Protein AF-A0AB35J487-F1 (afdb_monomer)

Sequence (502 aa):
MNILEANGESQGDGAKLVVKSGAKFGEPDALSEPAYKLVDYDLENYGEVILSGYRAKDHAVALINYGTIKATNINMTGKNGSAGGSIENHCKISVEAGLSLYNVSMYLAESTLLEARYMDAKEIECEMGNYSIFRITDLGDAAGNYLASFKSWNKIECKDSDYALLDFTQTKLLEGTLSLDGNLQLLGNLWKGNEFSKNLTLSGGSKQVDKNASIAIPAGDCTGNGNQGPTDPPSNPDYPIEVPNGSYYTFAMEDNWPAFGDYDMNDLVLGISSQLELGRSGNIDGMVLFVDLIAVGATKTLGAGIQFDKLSASKFSGVSVPASLFVNNNYFESAGNIEPNPSAAVLPLFDDAHWILSGSQERTMLNTSNTSKTFYPVRTIMYELTFAGGVSQDDLDMSALNFFIVNGGNTNNRSEVHLAGYRPTDRVKSETNGYIANDPNNSDKTMWGFIIPTEFKYAAENNSINDAYPEFSEWSISSGEQYKDWYEHPNMDHVFKPKETE

Foldseek 3Di:
DPDDDQQDEDEQLQAEDEADAPGEAFDRPDPDHFTYAYENYAYAYNYHYEGQEYFDEAHAYHAHDNYEYEYQEYYQQHHVRPASHEYEYNFEYEHEAEYEHGNYEYEAEAQAEDEHQAYEYENYEYEYEHLYEYAQHDPDDPPLDARYEYAAEYEYEYADPHEYEYHQARHDYDHYAYEYAARYEYEYDQPDPDPSVVRYHYYRNYDYDHHADQDFRPDDRRQHNRGHHDPDDPDDDDFQDKDPKDFKKKKFFAQDPPDDDLALSFQWIKIKIKIFGQGPVRATFKMKIKIWGAWHQFLFFKWKKWWLQLAFLLFFPWKDWDPPQEDPVFAAPDVRTWGGAPRTIMDTRHRGSCCQQPVDPGSHTAQQALPDPDHTDIHIIMMMIGTPDDHHVVSVPVVSTWMWMFRDDGHQDTCIFTFAPDADTNSHHPVCHPDGQLPPPDQVLHHRMDMDSHDAQGFHRSQHPCQQFVCVVVCSNVVNPPPVPSRVDTPPVGTRDDPDDD

Secondary structure (DSSP, 8-state):
--PPPTT-EEEEEEEEEEE-TT-EE---SSTTSPPPEEEEEEEEESSEEEESEEEESSS-EEEEESSEEEES-EEE--GGG---EEEEESSEEEEEEEEEEESEEEEE-TT-EEEEEEEEEES-EEEE-TT-EEEE--S--TT---SEEEEEEEEEEE-SSS-EEEE-TT----SEEEEEEESEEEES-TTSSSGGGGGEEE-TT-EEESSS-SS-B--BTTTBT-B---SSPPPPPPSSEEPPPPPPEEEEE-S-TTS-----S-SEEEEEEEEEEE-TTSSEEEEEEEEEEEEB--SS--EEEEEETT--GGGEEEEE--TTS-SS--S-SSTTSPEE-SSSEEEEEES-HHHHHHS------BS--TT-S--PPPEEEEEEEEESS---GGGSSGGGEEEEEEEEEETTEEEEEE-TTPPPPTTB-GGGTT--TT-TT-TT---SEEEESS---PBPTT--HHHH-TTHHHHHHTTTSS-TTGGG---TTTB--PPP--

Solvent-accessible surface area (backbone atoms only — not comparable to full-atom values): 25738 Å² total; per-residue (Å²): 135,86,80,84,56,90,85,45,77,43,81,36,86,67,38,77,48,75,43,50,68,88,40,76,43,40,78,59,96,57,100,86,60,71,28,48,29,43,30,15,39,25,36,41,33,41,18,41,37,34,27,46,23,42,32,14,47,86,36,54,22,45,40,38,30,60,22,41,37,40,26,38,27,40,38,23,30,17,50,96,66,35,53,9,30,35,40,38,34,55,13,28,40,42,27,72,37,43,37,34,36,21,40,26,46,35,38,36,34,58,46,7,23,42,36,26,27,24,31,46,36,26,45,32,40,34,44,38,26,39,46,14,35,46,35,31,58,65,99,73,70,88,78,75,82,56,24,37,30,32,26,51,54,31,40,38,35,16,86,46,95,50,48,24,40,38,40,36,60,65,53,41,82,49,80,39,31,41,36,35,31,16,28,31,40,36,26,20,68,68,75,81,86,53,86,60,52,83,32,53,44,70,36,70,72,28,46,76,33,60,87,61,50,80,58,68,29,72,59,40,93,24,29,48,81,42,36,79,29,66,87,64,73,86,71,80,78,72,72,57,39,76,44,77,69,49,74,46,31,24,38,32,20,45,73,47,78,94,50,84,74,61,58,19,41,29,30,37,25,34,35,40,32,38,34,43,24,36,29,93,85,78,25,37,38,33,39,40,38,42,36,30,43,54,31,33,42,36,61,63,61,34,19,36,34,34,31,31,68,72,37,48,41,80,42,49,69,48,52,48,56,73,88,82,41,53,84,79,63,48,64,52,89,33,77,67,33,72,27,77,38,96,82,23,17,28,41,57,65,35,49,36,51,48,37,69,50,70,73,36,86,65,61,58,62,36,67,21,53,71,81,56,89,70,79,61,68,69,38,74,43,61,39,42,37,33,38,65,54,89,36,52,70,79,52,66,34,70,94,29,47,48,48,34,38,31,59,47,72,31,49,76,36,24,43,66,42,43,29,50,69,37,73,63,61,89,34,37,26,78,93,59,58,84,51,44,34,43,32,94,88,48,89,80,35,52,63,46,20,51,78,38,88,37,93,71,80,47,19,12,67,80,26,29,37,52,67,15,18,71,49,47,59,59,13,42,70,50,74,58,76,38,62,84,60,34,87,79,53,63,38,76,88,29,32,45,59,83,76,80,83,129

InterPro domains:
  IPR031025 LruC domain [TIGR04456] (249-488)
  IPR032295 Domain of unknown function DUF4842 [PF16130] (284-487)

pLDDT: mean 87.11, std 13.63, range [31.47, 98.62]

Structure (mmCIF, N/CA/C/O backbone):
data_AF-A0AB35J487-F1
#
_entry.id   AF-A0AB35J487-F1
#
loop_
_atom_site.group_PDB
_atom_site.id
_atom_site.type_symbol
_atom_site.label_atom_id
_atom_site.label_alt_id
_atom_site.label_comp_id
_atom_site.label_asym_id
_atom_site.label_entity_id
_atom_site.label_seq_id
_atom_site.pdbx_PDB_ins_code
_atom_site.Cartn_x
_atom_site.Cartn_y
_atom_site.Cartn_z
_atom_site.occupancy
_atom_site.B_iso_or_equiv
_atom_site.auth_seq_id
_atom_site.auth_comp_id
_atom_site.auth_asym_id
_atom_site.auth_atom_id
_atom_site.pdbx_PDB_model_num
ATOM 1 N N . MET A 1 1 ? -32.508 0.301 65.753 1.00 31.66 1 MET A N 1
ATOM 2 C CA . MET A 1 1 ? -33.081 1.067 64.628 1.00 31.66 1 MET A CA 1
ATOM 3 C C . MET A 1 1 ? -32.465 2.447 64.693 1.00 31.66 1 MET A C 1
ATOM 5 O O . MET A 1 1 ? -32.899 3.238 65.517 1.00 31.66 1 MET A O 1
ATOM 9 N N . ASN A 1 2 ? -31.408 2.698 63.922 1.00 34.72 2 ASN A N 1
ATOM 10 C CA . ASN A 1 2 ? -30.909 4.061 63.753 1.00 34.72 2 ASN A CA 1
ATOM 11 C C . ASN A 1 2 ? -31.830 4.724 62.728 1.00 34.72 2 ASN A C 1
ATOM 13 O O . ASN A 1 2 ? -31.940 4.247 61.601 1.00 34.72 2 ASN A O 1
ATOM 17 N N . ILE A 1 3 ? -32.586 5.721 63.176 1.00 35.81 3 ILE A N 1
ATOM 18 C CA . ILE A 1 3 ? -33.511 6.485 62.340 1.00 35.81 3 ILE A CA 1
ATOM 19 C C . ILE A 1 3 ? -32.665 7.392 61.439 1.00 35.81 3 ILE A C 1
ATOM 21 O O . ILE A 1 3 ? -31.757 8.063 61.922 1.00 35.81 3 ILE A O 1
ATOM 25 N N . LEU A 1 4 ? -32.937 7.354 60.134 1.00 41.12 4 LEU A N 1
ATOM 26 C CA . LEU A 1 4 ? -32.316 8.201 59.118 1.00 41.12 4 LEU A CA 1
ATOM 27 C C . LEU A 1 4 ? -33.012 9.569 59.120 1.00 41.12 4 LEU A C 1
ATOM 29 O O . LEU A 1 4 ? -34.220 9.631 58.897 1.00 41.12 4 LEU A O 1
ATOM 33 N N . GLU A 1 5 ? -32.275 10.649 59.369 1.00 36.72 5 GLU A N 1
ATOM 34 C CA . GLU A 1 5 ? -32.791 12.015 59.208 1.00 36.72 5 GLU A CA 1
ATOM 35 C C . GLU A 1 5 ? -32.623 12.499 57.758 1.00 36.72 5 GLU A C 1
ATOM 37 O O . GLU A 1 5 ? -31.687 12.100 57.061 1.00 36.72 5 GLU A O 1
ATOM 42 N N . ALA A 1 6 ? -33.551 13.353 57.311 1.00 35.62 6 ALA A N 1
ATOM 43 C CA . ALA A 1 6 ? -33.813 13.754 55.919 1.00 35.62 6 ALA A CA 1
ATOM 44 C C . ALA A 1 6 ? -32.720 14.614 55.244 1.00 35.62 6 ALA A C 1
ATOM 46 O O . ALA A 1 6 ? -32.945 15.230 54.210 1.00 35.62 6 ALA A O 1
ATOM 47 N N . ASN A 1 7 ? -31.528 14.641 55.823 1.00 48.56 7 ASN A N 1
ATOM 48 C CA . ASN A 1 7 ? -30.371 15.415 55.392 1.00 48.56 7 ASN A CA 1
ATOM 49 C C . ASN A 1 7 ? -29.047 14.708 55.783 1.00 48.56 7 ASN A C 1
ATOM 51 O O . ASN A 1 7 ? -27.969 15.298 55.701 1.00 48.56 7 ASN A O 1
ATOM 55 N N . GLY A 1 8 ? -29.123 13.442 56.223 1.00 56.28 8 GLY A N 1
ATOM 56 C CA . GLY A 1 8 ? -28.085 12.747 56.983 1.00 56.28 8 GLY A CA 1
ATOM 57 C C . GLY A 1 8 ? -27.284 11.711 56.196 1.00 56.28 8 GLY A C 1
ATOM 58 O O . GLY A 1 8 ? -27.827 10.802 55.566 1.00 56.28 8 GLY A O 1
ATOM 59 N N . GLU A 1 9 ? -25.959 11.814 56.298 1.00 63.25 9 GLU A N 1
ATOM 60 C CA . GLU A 1 9 ? -25.060 10.689 56.044 1.00 63.25 9 GLU A CA 1
ATOM 61 C C . GLU A 1 9 ? -25.454 9.514 56.944 1.00 63.25 9 GLU A C 1
ATOM 63 O O . GLU A 1 9 ? -25.595 9.666 58.159 1.00 63.25 9 GLU A O 1
ATOM 68 N N . SER A 1 10 ? -25.613 8.333 56.354 1.00 74.81 10 SER A N 1
ATOM 69 C CA . SER A 1 10 ? -25.764 7.097 57.108 1.00 74.81 10 SER A CA 1
ATOM 70 C C . SER A 1 10 ? -24.418 6.392 57.163 1.00 74.81 10 SER A C 1
ATOM 72 O O . SER A 1 10 ? -23.859 6.066 56.116 1.00 74.81 10 SER A O 1
ATOM 74 N N . GLN A 1 11 ? -23.906 6.167 58.372 1.00 82.31 11 GLN A N 1
ATOM 75 C CA . GLN A 1 11 ? -22.680 5.412 58.610 1.00 82.31 11 GLN A CA 1
ATOM 76 C C . GLN A 1 11 ? -23.030 3.941 58.868 1.00 82.31 11 GLN A C 1
ATOM 78 O O . GLN A 1 11 ? -23.746 3.631 59.823 1.00 82.31 11 GLN A O 1
ATOM 83 N N . GLY A 1 12 ? -22.537 3.054 58.007 1.00 76.62 12 GLY A N 1
ATOM 84 C CA . GLY A 1 12 ? -22.806 1.620 58.065 1.00 76.62 12 GLY A CA 1
ATOM 85 C C . GLY A 1 12 ? -21.805 0.833 58.893 1.00 76.62 12 GLY A C 1
ATOM 86 O O . GLY A 1 12 ? -22.178 -0.204 59.433 1.00 76.62 12 GLY A O 1
ATOM 87 N N . ASP A 1 13 ? -20.562 1.310 59.009 1.00 81.81 13 ASP A N 1
ATOM 88 C CA . ASP A 1 13 ? -19.458 0.597 59.673 1.00 81.81 13 ASP A CA 1
ATOM 89 C C . ASP A 1 13 ? -19.333 -0.873 59.209 1.00 81.81 13 ASP A C 1
ATOM 91 O O . ASP A 1 13 ? -19.130 -1.784 60.012 1.00 81.81 13 ASP A O 1
ATOM 95 N N . GLY A 1 14 ? -19.500 -1.117 57.902 1.00 76.38 14 GLY A N 1
ATOM 96 C CA . GLY A 1 14 ? -19.491 -2.455 57.297 1.00 76.38 14 GLY A CA 1
ATOM 97 C C . GLY A 1 14 ? -20.837 -3.187 57.355 1.00 76.38 14 GLY A C 1
ATOM 98 O O . GLY A 1 14 ? -20.907 -4.387 57.094 1.00 76.38 14 GLY A O 1
ATOM 99 N N . ALA A 1 15 ? -21.925 -2.505 57.721 1.00 86.19 15 ALA A N 1
ATOM 100 C CA . ALA A 1 15 ? -23.263 -3.076 57.652 1.00 86.19 15 ALA A CA 1
ATOM 101 C C . ALA A 1 15 ? -23.711 -3.299 56.202 1.00 86.19 15 ALA A C 1
ATOM 103 O O . ALA A 1 15 ? -23.368 -2.545 55.294 1.00 86.19 15 ALA A O 1
ATOM 104 N N . LYS A 1 16 ? -24.565 -4.307 56.010 1.00 91.75 16 LYS A N 1
ATOM 105 C CA . LYS A 1 16 ? -25.128 -4.661 54.708 1.00 91.75 16 LYS A CA 1
ATOM 106 C C . LYS A 1 16 ? -26.560 -4.152 54.552 1.00 91.75 16 LYS A C 1
ATOM 108 O O . LYS A 1 16 ? -27.440 -4.517 55.334 1.00 91.75 16 LYS A O 1
ATOM 113 N N . LEU A 1 17 ? -26.803 -3.356 53.515 1.00 92.81 17 LEU A N 1
ATOM 114 C CA . LEU A 1 17 ? -28.125 -2.944 53.053 1.00 92.81 17 LEU A CA 1
ATOM 115 C C . LEU A 1 17 ? -28.550 -3.830 51.879 1.00 92.81 17 LEU A C 1
ATOM 117 O O . LEU A 1 17 ? -27.831 -3.950 50.891 1.00 92.81 17 LEU A O 1
ATOM 121 N N . VAL A 1 18 ? -29.735 -4.435 51.979 1.00 94.38 18 VAL A N 1
ATOM 122 C CA . VAL A 1 18 ? -30.300 -5.268 50.910 1.00 94.38 18 VAL A CA 1
ATOM 123 C C . VAL A 1 18 ? -31.619 -4.677 50.438 1.00 94.38 18 VAL A C 1
ATOM 125 O O . VAL A 1 18 ? -32.598 -4.672 51.187 1.00 94.38 18 VAL A O 1
ATOM 128 N N . VAL A 1 19 ? -31.667 -4.233 49.185 1.00 93.81 19 VAL A N 1
ATOM 129 C CA . VAL A 1 19 ? -32.893 -3.753 48.536 1.00 93.81 19 VAL A CA 1
ATOM 130 C C . VAL A 1 19 ? -33.498 -4.907 47.751 1.00 93.81 19 VAL A C 1
ATOM 132 O O . VAL A 1 19 ? -32.879 -5.456 46.845 1.00 93.81 19 VAL A O 1
ATOM 135 N N . LYS A 1 20 ? -34.693 -5.346 48.152 1.00 94.19 20 LYS A N 1
ATOM 136 C CA . LYS A 1 20 ? -35.360 -6.515 47.562 1.00 94.19 20 LYS A CA 1
ATOM 137 C C . LYS A 1 20 ? -35.996 -6.182 46.213 1.00 94.19 20 LYS A C 1
ATOM 139 O O . LYS A 1 20 ? -36.298 -5.030 45.923 1.00 94.19 20 LYS A O 1
ATOM 144 N N . SER A 1 21 ? -36.234 -7.215 45.407 1.00 92.62 21 SER A N 1
ATOM 145 C CA . SER A 1 21 ? -36.915 -7.070 44.119 1.00 92.62 21 SER A CA 1
ATOM 146 C C . SER A 1 21 ? -38.287 -6.410 44.281 1.00 92.62 21 SER A C 1
ATOM 148 O O . SER A 1 21 ? -39.020 -6.715 45.224 1.00 92.62 21 SER A O 1
ATOM 150 N N . GLY A 1 22 ? -38.602 -5.467 43.390 1.00 89.00 22 GLY A N 1
ATOM 151 C CA . GLY A 1 22 ? -39.818 -4.650 43.438 1.00 89.00 22 GLY A CA 1
ATOM 152 C C . GLY A 1 22 ? -39.816 -3.541 44.498 1.00 89.00 22 GLY A C 1
ATOM 153 O O . GLY A 1 22 ? -40.750 -2.743 44.525 1.00 89.00 22 GLY A O 1
ATOM 154 N N . ALA A 1 23 ? -38.795 -3.465 45.359 1.00 91.50 23 ALA A N 1
ATOM 155 C CA . ALA A 1 23 ? -38.640 -2.363 46.298 1.00 91.50 23 ALA A CA 1
ATOM 156 C C . ALA A 1 23 ? -37.941 -1.171 45.637 1.00 91.50 23 ALA A C 1
ATOM 158 O O . ALA A 1 23 ? -37.104 -1.328 44.744 1.00 91.50 23 ALA A O 1
ATOM 159 N N . LYS A 1 24 ? -38.262 0.018 46.144 1.00 89.44 24 LYS A N 1
ATOM 160 C CA . LYS A 1 24 ? -37.561 1.259 45.837 1.00 89.44 24 LYS A CA 1
ATOM 161 C C . LYS A 1 24 ? -36.917 1.810 47.099 1.00 89.44 24 LYS A C 1
ATOM 163 O O . LYS A 1 24 ? -37.544 1.803 48.158 1.00 89.44 24 LYS A O 1
ATOM 168 N N . PHE A 1 25 ? -35.682 2.281 46.996 1.00 88.56 25 PHE A N 1
ATOM 169 C CA . PHE A 1 25 ? -34.947 2.888 48.098 1.00 88.56 25 PHE A CA 1
ATOM 170 C C . PHE A 1 25 ? -34.392 4.250 47.682 1.00 88.56 25 PHE A C 1
ATOM 172 O O . PHE A 1 25 ? -33.701 4.361 46.674 1.00 88.56 25 PHE A O 1
ATOM 179 N N . GLY A 1 26 ? -34.670 5.275 48.488 1.00 80.06 26 GLY A N 1
ATOM 180 C CA . GLY A 1 26 ? -34.110 6.617 48.320 1.00 80.06 26 GLY A CA 1
ATOM 181 C C . GLY A 1 26 ? -34.836 7.556 47.362 1.00 80.06 26 GLY A C 1
ATOM 182 O O . GLY A 1 26 ? -34.265 8.575 46.977 1.00 80.06 26 GLY A O 1
ATOM 183 N N . GLU A 1 27 ? -36.101 7.278 47.035 1.00 70.56 27 GLU A N 1
ATOM 184 C CA . GLU A 1 27 ? -36.993 8.316 46.503 1.00 70.56 27 GLU A CA 1
ATOM 185 C C . GLU A 1 27 ? -37.151 9.451 47.544 1.00 70.56 27 GLU A C 1
ATOM 187 O O . GLU A 1 27 ? -37.404 9.161 48.716 1.00 70.56 27 GLU A O 1
ATOM 192 N N . PRO A 1 28 ? -36.975 10.732 47.16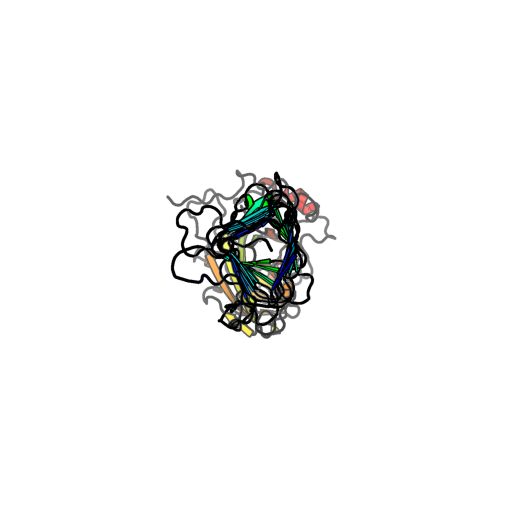7 1.00 61.34 28 PRO A N 1
ATOM 193 C CA . PRO A 1 28 ? -37.232 11.848 48.072 1.00 61.34 28 PRO A CA 1
ATOM 194 C C . PRO A 1 28 ? -38.743 12.055 48.263 1.00 61.34 28 PRO A C 1
ATOM 196 O O . PRO A 1 28 ? -39.491 12.118 47.289 1.00 61.34 28 PRO A O 1
ATOM 199 N N . ASP A 1 29 ? -39.183 12.234 49.512 1.00 54.75 29 ASP A N 1
ATOM 200 C CA . ASP A 1 29 ? -40.606 12.394 49.860 1.00 54.75 29 ASP A CA 1
ATOM 201 C C . ASP A 1 29 ? -41.237 13.711 49.348 1.00 54.75 29 ASP A C 1
ATOM 203 O O . ASP A 1 29 ? -42.461 13.815 49.247 1.00 54.75 29 ASP A O 1
ATOM 207 N N . ALA A 1 30 ? -40.444 14.732 49.000 1.00 48.75 30 ALA A N 1
ATOM 208 C CA . ALA A 1 30 ? -40.925 15.969 48.379 1.00 48.75 30 ALA A CA 1
ATOM 209 C C . ALA A 1 30 ? -39.785 16.764 47.717 1.00 48.75 30 ALA A C 1
ATOM 211 O O . ALA A 1 30 ? -38.626 16.692 48.122 1.00 48.75 30 ALA A O 1
ATOM 212 N N . LEU A 1 31 ? -40.142 17.550 46.698 1.00 52.28 31 LEU A N 1
ATOM 213 C CA . LEU A 1 31 ? -39.289 18.470 45.940 1.00 52.28 31 LEU A CA 1
ATOM 214 C C . LEU A 1 31 ? -38.438 19.389 46.848 1.00 52.28 31 LEU A C 1
ATOM 216 O O . LEU A 1 31 ? -38.937 20.438 47.242 1.00 52.28 31 LEU A O 1
ATOM 220 N N . SER A 1 32 ? -37.179 19.016 47.138 1.00 51.28 32 SER A N 1
ATOM 221 C CA . SER A 1 32 ? -35.966 19.872 47.039 1.00 51.28 32 SER A CA 1
ATOM 222 C C . SER A 1 32 ? -34.729 19.448 47.869 1.00 51.28 32 SER A C 1
ATOM 224 O O . SER A 1 32 ? -33.805 20.253 47.949 1.00 51.28 32 SER A O 1
ATOM 226 N N . GLU A 1 33 ? -34.622 18.243 48.449 1.00 53.28 33 GLU A N 1
ATOM 227 C CA . GLU A 1 33 ? -33.388 17.814 49.158 1.00 53.28 33 GLU A CA 1
ATOM 228 C C . GLU A 1 33 ? -32.901 16.391 48.785 1.00 53.28 33 GLU A C 1
ATOM 230 O O . GLU A 1 33 ? -33.707 15.560 48.360 1.00 53.28 33 GLU A O 1
ATOM 235 N N . PRO A 1 34 ? -31.574 16.131 48.839 1.00 51.50 34 PRO A N 1
ATOM 236 C CA . PRO A 1 34 ? -30.935 14.960 48.233 1.00 51.50 34 PRO A CA 1
ATOM 237 C C . PRO A 1 34 ? -31.370 13.606 48.817 1.00 51.50 34 PRO A C 1
ATOM 239 O O . PRO A 1 34 ? -31.480 13.436 50.027 1.00 51.50 34 PRO A O 1
ATOM 242 N N . ALA A 1 35 ? -31.501 12.616 47.926 1.00 66.88 35 ALA A N 1
ATOM 243 C CA . ALA A 1 35 ? -31.630 11.190 48.236 1.00 66.88 35 ALA A CA 1
ATOM 244 C C . ALA A 1 35 ? -30.523 10.703 49.197 1.00 66.88 35 ALA A C 1
ATOM 246 O O . ALA A 1 35 ? -29.471 11.324 49.291 1.00 66.88 35 ALA A O 1
ATOM 247 N N . TYR A 1 36 ? -30.705 9.600 49.921 1.00 79.69 36 TYR A N 1
ATOM 248 C CA . TYR A 1 36 ? -29.767 9.169 50.973 1.00 79.69 36 TYR A CA 1
ATOM 249 C C . TYR A 1 36 ? -28.293 9.110 50.532 1.00 79.69 36 TYR A C 1
ATOM 251 O O . TYR A 1 36 ? -27.975 8.727 49.401 1.00 79.69 36 TYR A O 1
ATOM 259 N N . LYS A 1 37 ? -27.386 9.457 51.454 1.00 86.88 37 LYS A N 1
ATOM 260 C CA . LYS A 1 37 ? -25.943 9.242 51.304 1.00 86.88 37 LYS A CA 1
ATOM 261 C C . LYS A 1 37 ? -25.497 8.083 52.189 1.00 86.88 37 LYS A C 1
ATOM 263 O O . LYS A 1 37 ? -25.558 8.179 53.414 1.00 86.88 37 LYS A O 1
ATOM 268 N N . LEU A 1 38 ? -25.035 7.005 51.566 1.00 90.81 38 LEU A N 1
ATOM 269 C CA . LEU A 1 38 ? -24.546 5.813 52.256 1.00 90.81 38 LEU A CA 1
ATOM 270 C C . LEU A 1 38 ? -23.023 5.870 52.383 1.00 90.81 38 LEU A C 1
ATOM 272 O O . LEU A 1 38 ? -22.320 6.065 51.388 1.00 90.81 38 LEU A O 1
ATOM 276 N N . VAL A 1 39 ? -22.518 5.698 53.602 1.00 91.69 39 VAL A N 1
ATOM 277 C CA . VAL A 1 39 ? -21.087 5.669 53.920 1.00 91.69 39 VAL A CA 1
ATOM 278 C C . VAL A 1 39 ? -20.761 4.350 54.614 1.00 91.69 39 VAL A C 1
ATOM 280 O O . VAL A 1 39 ? -21.392 4.009 55.608 1.00 91.69 39 VAL A O 1
ATOM 283 N N . ASP A 1 40 ? -19.779 3.615 54.093 1.00 91.50 40 ASP A N 1
ATOM 284 C CA . ASP A 1 40 ? -19.304 2.335 54.640 1.00 91.50 40 ASP A CA 1
ATOM 285 C C . ASP A 1 40 ? -20.406 1.263 54.773 1.00 91.50 40 ASP A C 1
ATOM 287 O O . ASP A 1 40 ? -20.450 0.519 55.753 1.00 91.50 40 ASP A O 1
ATOM 291 N N . TYR A 1 41 ? -21.312 1.198 53.790 1.00 93.50 41 TYR A N 1
ATOM 292 C CA . TYR A 1 41 ? -22.312 0.135 53.658 1.00 93.50 41 TYR A CA 1
ATOM 293 C C . TYR A 1 41 ? -21.957 -0.811 52.518 1.00 93.50 41 TYR A C 1
ATOM 295 O O . TYR A 1 41 ? -21.771 -0.347 51.395 1.00 93.50 41 TYR A O 1
ATOM 303 N N . ASP A 1 42 ? -22.020 -2.117 52.756 1.00 95.00 42 ASP A N 1
ATOM 304 C CA . ASP A 1 42 ? -22.202 -3.074 51.665 1.00 95.00 42 ASP A CA 1
ATOM 305 C C . ASP A 1 42 ? -23.626 -2.918 51.123 1.00 95.00 42 ASP A C 1
ATOM 307 O O . ASP A 1 42 ? -24.592 -2.918 51.891 1.00 95.00 42 ASP A O 1
ATOM 311 N N . LEU A 1 43 ? -23.781 -2.777 49.811 1.00 96.25 43 LEU A N 1
ATOM 312 C CA . LEU A 1 43 ? -25.078 -2.612 49.163 1.00 96.25 43 LEU A CA 1
ATOM 313 C C . LEU A 1 43 ? -25.327 -3.767 48.199 1.00 96.25 43 LEU A C 1
ATOM 315 O O . LEU A 1 43 ? -24.590 -3.954 47.239 1.00 96.25 43 LEU A O 1
ATOM 319 N N . GLU A 1 44 ? -26.408 -4.507 48.431 1.00 97.81 44 GLU A N 1
ATOM 320 C CA . GLU A 1 44 ? -26.915 -5.525 47.513 1.00 97.81 44 GLU A CA 1
ATOM 321 C C . GLU A 1 44 ? -28.305 -5.115 47.012 1.00 97.81 44 GLU A C 1
ATOM 323 O O . GLU A 1 44 ? -29.272 -5.062 47.779 1.00 97.81 44 GLU A O 1
ATOM 328 N N . A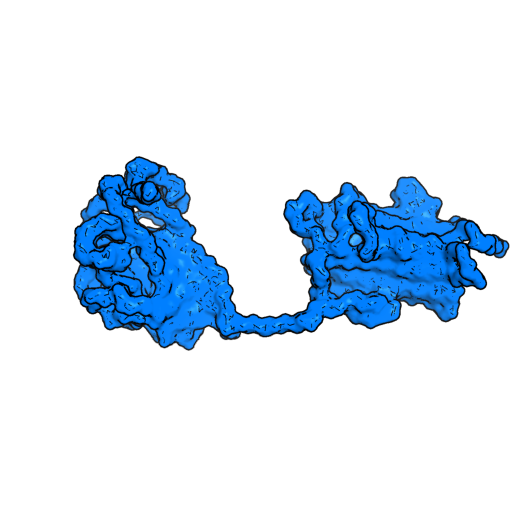SN A 1 45 ? -28.415 -4.796 45.726 1.00 97.75 45 ASN A N 1
ATOM 329 C CA . ASN A 1 45 ? -29.627 -4.256 45.125 1.00 97.75 45 ASN A CA 1
ATOM 330 C C . ASN A 1 45 ? -30.280 -5.242 44.150 1.00 97.75 45 ASN A C 1
ATOM 332 O O . ASN A 1 45 ? -29.647 -5.666 43.196 1.00 97.75 45 ASN A O 1
ATOM 336 N N . TYR A 1 46 ? -31.569 -5.525 44.335 1.00 97.06 46 TYR A N 1
ATOM 337 C CA . TYR A 1 46 ? -32.429 -6.248 43.386 1.00 97.06 46 TYR A CA 1
ATOM 338 C C . TYR A 1 46 ? -33.603 -5.392 42.872 1.00 97.06 46 TYR A C 1
ATOM 340 O O . TYR A 1 46 ? -34.452 -5.898 42.138 1.00 97.06 46 TYR A O 1
ATOM 348 N N . GLY A 1 47 ? -33.709 -4.137 43.317 1.00 94.75 47 GLY A N 1
ATOM 349 C CA . GLY A 1 47 ? -34.798 -3.207 43.014 1.00 94.75 47 GLY A CA 1
ATOM 350 C C . GLY A 1 47 ? -34.283 -1.900 42.407 1.00 94.75 47 GLY A C 1
ATOM 351 O O . GLY A 1 47 ? -33.335 -1.900 41.624 1.00 94.75 47 GLY A O 1
ATOM 352 N N . GLU A 1 48 ? -34.911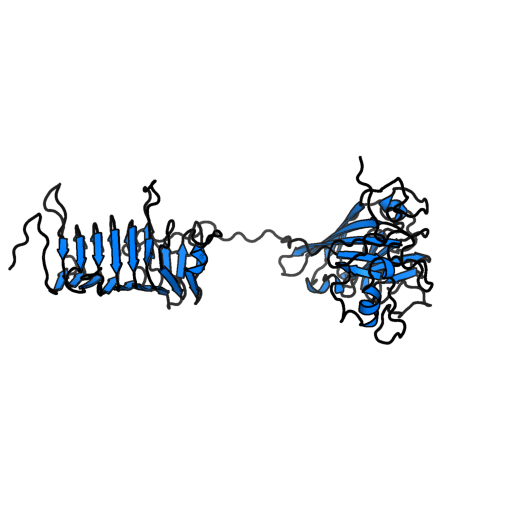 -0.783 42.766 1.00 94.44 48 GLU A N 1
ATOM 353 C CA . GLU A 1 48 ? -34.504 0.559 42.331 1.00 94.44 48 GLU A CA 1
ATOM 354 C C . GLU A 1 48 ? -33.889 1.329 43.504 1.00 94.44 48 GLU A C 1
ATOM 356 O O . GLU A 1 48 ? -34.494 1.448 44.572 1.00 94.44 48 GLU A O 1
ATOM 361 N N . VAL A 1 49 ? -32.685 1.859 43.313 1.00 94.00 49 VAL A N 1
ATOM 362 C CA . VAL A 1 49 ? -31.947 2.631 44.316 1.00 94.00 49 VAL A CA 1
ATOM 363 C C . VAL A 1 49 ? -31.629 4.012 43.766 1.00 94.00 49 VAL A C 1
ATOM 365 O O . VAL A 1 49 ? -31.022 4.139 42.706 1.00 94.00 49 VAL A O 1
ATOM 368 N N . ILE A 1 50 ? -31.983 5.047 44.520 1.00 91.56 50 ILE A N 1
ATOM 369 C CA . ILE A 1 50 ? -31.650 6.440 44.229 1.00 91.56 50 ILE A CA 1
ATOM 370 C C . ILE A 1 50 ? -30.842 6.992 45.407 1.00 91.56 50 ILE A C 1
ATOM 372 O O . ILE A 1 50 ? -31.285 6.927 46.550 1.00 91.56 50 ILE A O 1
ATOM 376 N N . LEU A 1 51 ? -29.643 7.517 45.151 1.00 90.44 51 LEU A N 1
ATOM 377 C CA . LEU A 1 51 ? -28.717 8.008 46.179 1.00 90.44 51 LEU A CA 1
ATOM 378 C C . LEU A 1 51 ? -28.161 9.382 45.809 1.00 90.44 51 LEU A C 1
ATOM 380 O O . LEU A 1 51 ? -27.834 9.642 44.653 1.00 90.44 51 LEU A O 1
ATOM 384 N N . SER A 1 52 ? -27.935 10.246 46.796 1.00 87.25 52 SER A N 1
ATOM 385 C CA . SER A 1 52 ? -27.085 11.429 46.578 1.00 87.25 52 SER A CA 1
ATOM 386 C C . SER A 1 52 ? -25.598 11.112 46.700 1.00 87.25 52 SER A C 1
ATOM 388 O O . SER A 1 52 ? -24.746 11.885 46.260 1.00 87.25 52 SER A O 1
ATOM 390 N N . GLY A 1 53 ? -25.257 9.959 47.273 1.00 89.81 53 GLY A N 1
ATOM 391 C CA . GLY A 1 53 ? -23.885 9.488 47.314 1.00 89.81 53 GLY A CA 1
ATOM 392 C C . GLY A 1 53 ? -23.747 8.080 47.870 1.00 89.81 53 GLY A C 1
ATOM 393 O O . GLY A 1 53 ? -24.452 7.693 48.799 1.00 89.81 53 GLY A O 1
ATOM 394 N N . TYR A 1 54 ? -22.782 7.343 47.337 1.00 94.00 54 TYR A N 1
ATOM 395 C CA . TYR A 1 54 ? -22.309 6.081 47.898 1.00 94.00 54 TYR A CA 1
ATOM 396 C C . TYR A 1 54 ? -20.804 6.186 48.135 1.00 94.00 54 TYR A C 1
ATOM 398 O O . TYR A 1 54 ? -20.073 6.629 47.245 1.00 94.00 54 TYR A O 1
ATOM 406 N N . ARG A 1 55 ? -20.330 5.869 49.343 1.00 92.44 55 ARG A N 1
ATOM 407 C CA . ARG A 1 55 ? -18.939 6.121 49.731 1.00 92.44 55 ARG A CA 1
ATOM 408 C C . ARG A 1 55 ? -18.325 4.988 50.547 1.00 92.44 55 ARG A C 1
ATOM 410 O O . ARG A 1 55 ? -18.884 4.601 51.566 1.00 92.44 55 ARG A O 1
ATOM 417 N N . ALA A 1 56 ? -17.110 4.595 50.172 1.00 92.50 56 ALA A N 1
ATOM 418 C CA . ALA A 1 56 ? -16.179 3.846 51.017 1.00 92.50 56 ALA A CA 1
ATOM 419 C C . ALA A 1 56 ? -15.196 4.845 51.656 1.00 92.50 56 ALA A C 1
ATOM 421 O O . ALA A 1 56 ? -14.387 5.462 50.953 1.00 92.50 56 ALA A O 1
ATOM 422 N N . LYS A 1 57 ? -15.317 5.089 52.963 1.00 87.62 57 LYS A N 1
ATOM 423 C CA . LYS A 1 57 ? -14.543 6.090 53.714 1.00 87.62 57 LYS A CA 1
ATOM 424 C C . LYS A 1 57 ? -13.556 5.436 54.671 1.00 87.62 57 LYS A C 1
ATOM 426 O O . LYS A 1 57 ? -12.363 5.698 54.550 1.00 87.62 57 LYS A O 1
ATOM 431 N N . ASP A 1 58 ? -14.042 4.657 55.631 1.00 86.56 58 ASP A N 1
ATOM 432 C CA . ASP A 1 58 ? -13.207 3.988 56.631 1.00 86.56 58 ASP A CA 1
ATOM 433 C C . ASP A 1 58 ? -13.094 2.479 56.364 1.00 86.56 58 ASP A C 1
ATOM 435 O O . ASP A 1 58 ? -12.111 1.866 56.784 1.00 86.56 58 ASP A O 1
ATOM 439 N N . HIS A 1 59 ? -14.033 1.905 55.603 1.00 84.94 59 HIS A N 1
ATOM 440 C CA . HIS A 1 59 ? -14.056 0.493 55.230 1.00 84.94 59 HIS A CA 1
ATOM 441 C C . HIS A 1 59 ? -14.182 0.335 53.712 1.00 84.94 59 HIS A C 1
ATOM 443 O O . HIS A 1 59 ? -14.820 1.147 53.044 1.00 84.94 59 HIS A O 1
ATOM 449 N N . ALA A 1 60 ? -13.568 -0.716 53.166 1.00 91.25 60 ALA A N 1
ATOM 450 C CA . ALA A 1 60 ? -13.874 -1.169 51.814 1.00 91.25 60 ALA A CA 1
ATOM 451 C C . ALA A 1 60 ? -15.320 -1.688 51.781 1.00 91.25 60 ALA A C 1
ATOM 453 O O . ALA A 1 60 ? -15.750 -2.322 52.745 1.00 91.25 60 ALA A O 1
ATOM 454 N N . VAL A 1 61 ? -16.048 -1.425 50.696 1.00 94.06 61 VAL A N 1
ATOM 455 C CA . VAL A 1 61 ? -17.465 -1.805 50.563 1.00 94.06 61 VAL A CA 1
ATOM 456 C C . VAL A 1 61 ? -17.714 -2.622 49.300 1.00 94.06 61 VAL A C 1
ATOM 458 O O . VAL A 1 61 ? -17.044 -2.423 48.287 1.00 94.06 61 VAL A O 1
ATOM 461 N N . ALA A 1 62 ? -18.694 -3.517 49.349 1.00 96.50 62 ALA A N 1
ATOM 462 C CA . ALA A 1 62 ? -19.180 -4.260 48.193 1.00 96.50 62 ALA A CA 1
ATOM 463 C C . ALA A 1 62 ? -20.484 -3.648 47.656 1.00 96.50 62 ALA A C 1
ATOM 465 O O . ALA A 1 62 ? -21.486 -3.578 48.371 1.00 96.50 62 ALA A O 1
ATOM 466 N N . LEU A 1 63 ? -20.482 -3.246 46.383 1.00 98.00 63 LEU A N 1
ATOM 467 C CA . LEU A 1 63 ? -21.653 -2.781 45.639 1.00 98.00 63 LEU A CA 1
ATOM 468 C C . LEU A 1 63 ? -22.078 -3.861 44.638 1.00 98.00 63 LEU A C 1
ATOM 470 O O . LEU A 1 63 ? -21.504 -3.959 43.558 1.00 98.00 63 LEU A O 1
ATOM 474 N N . ILE A 1 64 ? -23.097 -4.645 44.976 1.00 98.50 64 ILE A N 1
ATOM 475 C CA . ILE A 1 64 ? -23.648 -5.698 44.117 1.00 98.50 64 ILE A CA 1
ATOM 476 C C . ILE A 1 64 ? -25.013 -5.244 43.600 1.00 98.50 64 ILE A C 1
ATOM 478 O O . ILE A 1 64 ? -25.946 -5.031 44.377 1.00 98.50 64 ILE A O 1
ATOM 482 N N . ASN A 1 65 ? -25.156 -5.097 42.288 1.00 98.50 65 ASN A N 1
ATOM 483 C CA . ASN A 1 65 ? -26.355 -4.557 41.660 1.00 98.50 65 ASN A CA 1
ATOM 484 C C . ASN A 1 65 ? -26.977 -5.521 40.645 1.00 98.50 65 ASN A C 1
ATOM 486 O O . ASN A 1 65 ? -26.463 -5.672 39.549 1.00 98.50 65 ASN A O 1
ATOM 490 N N . TYR A 1 66 ? -28.143 -6.076 40.959 1.00 98.00 66 TYR A N 1
ATOM 491 C CA . TYR A 1 66 ? -29.028 -6.799 40.037 1.00 98.00 66 TYR A CA 1
ATOM 492 C C . TYR A 1 66 ? -30.188 -5.943 39.505 1.00 98.00 66 TYR A C 1
ATOM 494 O O . TYR A 1 66 ? -30.941 -6.402 38.651 1.00 98.00 66 TYR A O 1
ATOM 502 N N . GLY A 1 67 ? -30.361 -4.721 40.018 1.00 97.19 67 GLY A N 1
ATOM 503 C CA . GLY A 1 67 ? -31.436 -3.803 39.642 1.00 97.19 67 GLY A CA 1
ATOM 504 C C . GLY A 1 67 ? -30.917 -2.502 39.027 1.00 97.19 67 GLY A C 1
ATOM 505 O O . GLY A 1 67 ? -29.933 -2.483 38.287 1.00 97.19 67 GLY A O 1
ATOM 506 N N . THR A 1 68 ? -31.573 -1.386 39.334 1.00 96.88 68 THR A N 1
ATOM 507 C CA . THR A 1 68 ? -31.143 -0.062 38.873 1.00 96.88 68 THR A CA 1
ATOM 508 C C . THR A 1 68 ? -30.607 0.769 40.030 1.00 96.88 68 THR A C 1
ATOM 510 O O . THR A 1 68 ? -31.220 0.847 41.095 1.00 96.88 68 THR A O 1
ATOM 513 N N . ILE A 1 69 ? -29.458 1.408 39.821 1.00 96.38 69 ILE A N 1
ATOM 514 C CA . ILE A 1 69 ? -28.899 2.400 40.740 1.00 96.38 69 ILE A CA 1
ATOM 515 C C . ILE A 1 69 ? -28.769 3.721 40.000 1.00 96.38 69 ILE A C 1
ATOM 517 O O . ILE A 1 69 ? -28.140 3.797 38.947 1.00 96.38 69 ILE A O 1
ATOM 521 N N . LYS A 1 70 ? -29.315 4.777 40.590 1.00 93.94 70 LYS A N 1
ATOM 522 C CA . LYS A 1 70 ? -29.062 6.157 40.207 1.00 93.94 70 LYS A CA 1
ATOM 523 C C . LYS A 1 70 ? -28.383 6.867 41.371 1.00 93.94 70 LYS A C 1
ATOM 525 O O . LYS A 1 70 ? -28.960 6.970 42.447 1.00 93.94 70 LYS A O 1
ATOM 530 N N . ALA A 1 71 ? -27.166 7.356 41.177 1.00 92.12 71 ALA A N 1
ATOM 531 C CA . ALA A 1 71 ? -26.417 8.047 42.222 1.00 92.12 71 ALA A CA 1
ATOM 532 C C . ALA A 1 71 ? -25.925 9.408 41.733 1.00 92.12 71 ALA A C 1
ATOM 534 O O . ALA A 1 71 ? -25.559 9.542 40.572 1.00 92.12 71 ALA A O 1
ATOM 535 N N . THR A 1 72 ? -25.838 10.420 42.597 1.00 89.19 72 THR A N 1
ATOM 536 C CA . THR A 1 72 ? -25.130 11.650 42.203 1.00 89.19 72 THR A CA 1
ATOM 537 C C . THR A 1 72 ? -23.622 11.401 42.122 1.00 89.19 72 THR A C 1
ATOM 539 O O . THR A 1 72 ? -22.999 11.780 41.138 1.00 89.19 72 THR A O 1
ATOM 542 N N . ASN A 1 73 ? -23.029 10.726 43.116 1.00 90.12 73 ASN A N 1
ATOM 543 C CA . ASN A 1 73 ? -21.612 10.345 43.111 1.00 90.12 73 ASN A CA 1
ATOM 544 C C . ASN A 1 73 ? -21.401 8.949 43.705 1.00 90.12 73 ASN A C 1
ATOM 546 O O . ASN A 1 73 ? -22.087 8.563 44.656 1.00 90.12 73 ASN A O 1
ATOM 550 N N . ILE A 1 74 ? -20.382 8.245 43.218 1.00 95.56 74 ILE A N 1
ATOM 551 C CA . ILE A 1 74 ? -19.866 7.014 43.827 1.00 95.56 74 ILE A CA 1
ATOM 552 C C . ILE A 1 74 ? -18.380 7.223 44.115 1.00 95.56 74 ILE A C 1
ATOM 554 O O . ILE A 1 74 ? -17.594 7.448 43.202 1.00 95.56 74 ILE A O 1
ATOM 558 N N . ASN A 1 75 ? -17.999 7.170 45.391 1.00 94.81 75 ASN A N 1
ATOM 559 C CA . ASN A 1 75 ? -16.644 7.460 45.860 1.00 94.81 75 ASN A CA 1
ATOM 560 C C . ASN A 1 75 ? -16.098 6.294 46.693 1.00 94.81 75 ASN A C 1
ATOM 562 O O . ASN A 1 75 ? -16.249 6.260 47.914 1.00 94.81 75 ASN A O 1
ATOM 566 N N . MET A 1 76 ? -15.442 5.346 46.035 1.00 95.38 76 MET A N 1
ATOM 567 C CA . MET A 1 76 ? -14.826 4.168 46.642 1.00 95.38 76 MET A CA 1
ATOM 568 C C . MET A 1 76 ? -13.306 4.336 46.646 1.00 95.38 76 MET A C 1
ATOM 570 O O . MET A 1 76 ? -12.598 3.761 45.826 1.00 95.38 76 MET A O 1
ATOM 574 N N . THR A 1 77 ? -12.807 5.188 47.545 1.00 90.12 77 THR A N 1
ATOM 575 C CA . THR A 1 77 ? -11.375 5.537 47.618 1.00 90.12 77 THR A CA 1
ATOM 576 C C . THR A 1 77 ? -10.673 5.026 48.875 1.00 90.12 77 THR A C 1
ATOM 578 O O . THR A 1 77 ? -9.466 5.224 49.013 1.00 90.12 77 THR A O 1
ATOM 581 N N . GLY A 1 78 ? -11.432 4.469 49.826 1.00 81.06 78 GLY A N 1
ATOM 582 C CA . GLY A 1 78 ? -10.931 4.016 51.120 1.00 81.06 78 GLY A CA 1
ATOM 583 C C . GLY A 1 78 ? -10.281 5.121 51.965 1.00 81.06 78 GLY A C 1
ATOM 584 O O . GLY A 1 78 ? -10.198 6.300 51.590 1.00 81.06 78 GLY A O 1
ATOM 585 N N . LYS A 1 79 ? -9.783 4.735 53.139 1.00 81.00 79 LYS A N 1
ATOM 586 C CA . LYS A 1 79 ? -9.091 5.635 54.061 1.00 81.00 79 LYS A CA 1
ATOM 587 C C . LYS A 1 79 ? -7.675 5.890 53.559 1.00 81.00 79 LYS A C 1
ATOM 589 O O . LYS A 1 79 ? -6.903 4.956 53.381 1.00 81.00 79 LYS A O 1
ATOM 594 N N . ASN A 1 80 ? -7.307 7.157 53.365 1.00 77.06 80 ASN A N 1
ATOM 595 C CA . ASN A 1 80 ? -5.982 7.552 52.863 1.00 77.06 80 ASN A CA 1
ATOM 596 C C . ASN A 1 80 ? -5.585 6.879 51.527 1.00 77.06 80 ASN A C 1
ATOM 598 O O . ASN A 1 80 ? -4.398 6.696 51.270 1.00 77.06 80 ASN A O 1
ATOM 602 N N . GLY A 1 81 ? -6.554 6.504 50.681 1.00 68.69 81 GLY A N 1
ATOM 603 C CA . GLY A 1 81 ? -6.285 5.805 49.419 1.00 68.69 81 GLY A CA 1
ATOM 604 C C . GLY A 1 81 ? -6.096 4.287 49.545 1.00 68.69 81 GLY A C 1
ATOM 605 O O . GLY A 1 81 ? -5.454 3.702 48.675 1.00 68.69 81 GLY A O 1
ATOM 606 N N . SER A 1 82 ? -6.583 3.663 50.627 1.00 75.38 82 SER A N 1
ATOM 607 C CA . SER A 1 82 ? -6.676 2.200 50.769 1.00 75.38 82 SER A CA 1
ATOM 608 C C . SER A 1 82 ? -7.751 1.595 49.849 1.00 75.38 82 SER A C 1
ATOM 610 O O . SER A 1 82 ? -8.497 2.330 49.213 1.00 75.38 82 SER A O 1
ATOM 612 N N . ALA A 1 83 ? -7.873 0.260 49.823 1.00 84.31 83 ALA A N 1
ATOM 613 C CA . ALA A 1 83 ? -8.868 -0.462 49.019 1.00 84.31 83 ALA A CA 1
ATOM 614 C C . ALA A 1 83 ? -10.284 0.132 49.133 1.00 84.31 83 ALA A C 1
ATOM 616 O O . ALA A 1 83 ? -10.822 0.257 50.238 1.00 84.31 83 ALA A O 1
ATOM 617 N N . GLY A 1 84 ? -10.867 0.493 47.988 1.00 87.56 84 GLY A N 1
ATOM 618 C CA . GLY A 1 84 ? -12.232 1.002 47.878 1.00 87.56 84 GLY A CA 1
ATOM 619 C C . GLY A 1 84 ? -13.293 -0.099 47.951 1.00 87.56 84 GLY A C 1
ATOM 620 O O . GLY A 1 84 ? -14.420 0.183 48.353 1.00 87.56 84 GLY A O 1
ATOM 621 N N . GLY A 1 85 ? -12.920 -1.344 47.634 1.00 95.25 85 GLY A N 1
ATOM 622 C CA . GLY A 1 85 ? -13.786 -2.524 47.703 1.00 95.25 85 GLY A CA 1
ATOM 623 C C . GLY A 1 85 ? -14.092 -3.113 46.330 1.00 95.25 85 GLY A C 1
ATOM 624 O O . GLY A 1 85 ? -13.177 -3.262 45.520 1.00 95.25 85 GLY A O 1
ATOM 625 N N . SER A 1 86 ? -15.351 -3.469 46.068 1.00 97.62 86 SER A N 1
ATOM 626 C CA . SER A 1 86 ? -15.750 -4.102 44.806 1.00 97.62 86 SER A CA 1
ATOM 627 C C . SER A 1 86 ? -17.077 -3.594 44.248 1.00 97.62 86 SER A C 1
ATOM 629 O O . SER A 1 86 ? -17.973 -3.189 44.990 1.00 97.62 86 SER A O 1
ATOM 631 N N . ILE A 1 87 ? -17.201 -3.636 42.920 1.00 98.56 87 ILE A N 1
ATOM 632 C CA . ILE A 1 87 ? -18.442 -3.367 42.190 1.00 98.56 87 ILE A CA 1
ATOM 633 C C . ILE A 1 87 ? -18.777 -4.585 41.331 1.00 98.56 87 ILE A C 1
ATOM 635 O O . ILE A 1 87 ? -18.012 -4.943 40.443 1.00 98.56 87 ILE A O 1
ATOM 639 N N . GLU A 1 88 ? -19.946 -5.174 41.541 1.00 98.56 88 GLU A N 1
ATOM 640 C CA . GLU A 1 88 ? -20.521 -6.203 40.676 1.00 98.56 88 GLU A CA 1
ATOM 641 C C . GLU A 1 88 ? -21.832 -5.668 40.103 1.00 98.56 88 GLU A C 1
ATOM 643 O O . GLU A 1 88 ? -22.810 -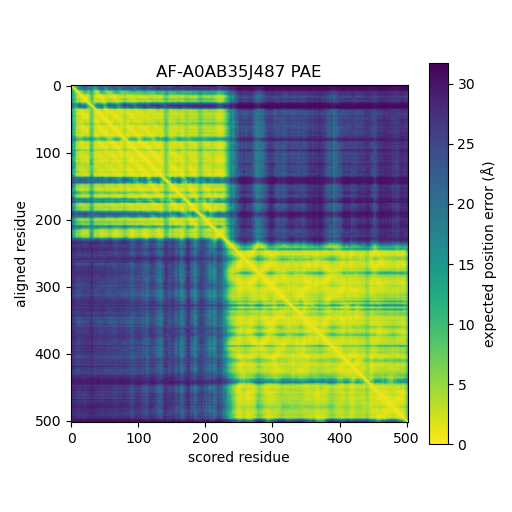5.468 40.826 1.00 98.56 88 GLU A O 1
ATOM 648 N N . ASN A 1 89 ? -21.862 -5.391 38.803 1.00 98.62 89 ASN A N 1
ATOM 649 C CA . ASN A 1 89 ? -23.046 -4.883 38.129 1.00 98.62 89 ASN A CA 1
ATOM 650 C C . ASN A 1 89 ? -23.627 -5.945 37.197 1.00 98.62 89 ASN A C 1
ATOM 652 O O . ASN A 1 89 ? -23.000 -6.339 36.221 1.00 98.62 89 ASN A O 1
ATOM 656 N N . HIS A 1 90 ? -24.862 -6.340 37.473 1.00 98.38 90 HIS A N 1
ATOM 657 C CA . HIS A 1 90 ? -25.684 -7.258 36.690 1.00 98.38 90 HIS A CA 1
ATOM 658 C C . HIS A 1 90 ? -26.862 -6.557 35.997 1.00 98.38 90 HIS A C 1
ATOM 660 O O . HIS A 1 90 ? -27.666 -7.221 35.350 1.00 98.38 90 HIS A O 1
ATOM 666 N N . CYS A 1 91 ? -26.986 -5.229 36.118 1.00 98.06 91 CYS A N 1
ATOM 667 C CA . CYS A 1 91 ? -27.926 -4.452 35.314 1.00 98.06 91 CYS A CA 1
ATOM 668 C C . CYS A 1 91 ? -27.420 -3.018 35.071 1.00 98.06 91 CYS A C 1
ATOM 670 O O . CYS A 1 91 ? -26.475 -2.836 34.304 1.00 98.06 91 CYS A O 1
ATOM 672 N N . LYS A 1 92 ? -28.017 -1.987 35.686 1.00 98.12 92 LYS A N 1
ATOM 673 C CA . LYS A 1 92 ? -27.727 -0.585 35.344 1.00 98.12 92 LYS A CA 1
ATOM 674 C C . LYS A 1 92 ? -27.329 0.261 36.549 1.00 98.12 92 LYS A C 1
ATOM 676 O O . LYS A 1 92 ? -28.087 0.367 37.511 1.00 98.12 92 LYS A O 1
ATOM 681 N N . ILE A 1 93 ? -26.189 0.941 36.440 1.00 98.25 93 ILE A N 1
ATOM 682 C CA . ILE A 1 93 ? -25.720 1.970 37.372 1.00 98.25 93 ILE A CA 1
ATOM 683 C C . ILE A 1 93 ? -25.490 3.268 36.589 1.00 98.25 93 ILE A C 1
ATOM 685 O O . ILE A 1 93 ? -24.652 3.314 35.692 1.00 98.25 93 ILE A O 1
ATOM 689 N N . SER A 1 94 ? -26.206 4.329 36.956 1.00 95.25 94 SER A N 1
ATOM 690 C CA . SER A 1 94 ? -26.063 5.669 36.378 1.00 95.25 94 SER A CA 1
ATOM 691 C C . SER A 1 94 ? -25.615 6.666 37.446 1.00 95.25 94 SER A C 1
ATOM 693 O O . SER A 1 94 ? -26.330 6.907 38.422 1.00 95.25 94 SER A O 1
ATOM 695 N N . VAL A 1 95 ? -24.447 7.274 37.250 1.00 92.88 95 VAL A N 1
ATOM 696 C CA . VAL A 1 95 ? -23.854 8.265 38.154 1.00 92.88 95 VAL A CA 1
ATOM 697 C C . VAL A 1 95 ? -23.924 9.654 37.516 1.00 92.88 95 VAL A C 1
ATOM 699 O O . VAL A 1 95 ? -23.308 9.914 36.489 1.00 92.88 95 VAL A O 1
ATOM 702 N N . GLU A 1 96 ? -24.689 10.573 38.103 1.00 87.12 96 GLU A N 1
ATOM 703 C CA . GLU A 1 96 ? -24.958 11.881 37.485 1.00 87.12 96 GLU A CA 1
ATOM 704 C C . GLU A 1 96 ? -23.739 12.810 37.449 1.00 87.12 96 GLU A C 1
ATOM 706 O O . GLU A 1 96 ? -23.678 13.681 36.584 1.00 87.12 96 GLU A O 1
ATOM 711 N N . ALA A 1 97 ? -22.792 12.654 38.377 1.00 83.50 97 ALA A N 1
ATOM 712 C CA . ALA A 1 97 ? -21.561 13.433 38.435 1.00 83.50 97 ALA A CA 1
ATOM 713 C C . ALA A 1 97 ? -20.321 12.524 38.379 1.00 83.50 97 ALA A C 1
ATOM 715 O O . ALA A 1 97 ? -19.947 12.077 37.295 1.00 83.50 97 ALA A O 1
ATOM 716 N N . GLY A 1 98 ? -19.653 12.287 39.512 1.00 85.81 98 GLY A N 1
ATOM 717 C CA . GLY A 1 98 ? -18.325 11.675 39.549 1.00 85.81 98 GLY A CA 1
ATOM 718 C C . GLY A 1 98 ? -18.287 10.244 40.084 1.00 85.81 98 GLY A C 1
ATOM 719 O O . GLY A 1 98 ? -18.951 9.904 41.068 1.00 85.81 98 GLY A O 1
ATOM 720 N N . LEU A 1 99 ? -17.432 9.439 39.460 1.00 92.19 99 LEU A N 1
ATOM 721 C CA . LEU A 1 99 ? -17.025 8.106 39.883 1.00 92.19 99 LEU A CA 1
ATOM 722 C C . LEU A 1 99 ? -15.555 8.152 40.337 1.00 92.19 99 LEU A C 1
ATOM 724 O O . LEU A 1 99 ? -14.659 8.309 39.515 1.00 92.19 99 LEU A O 1
ATOM 728 N N . SER A 1 100 ? -15.286 8.026 41.636 1.00 93.50 100 SER A N 1
ATOM 729 C CA . SER A 1 100 ? -13.912 7.976 42.169 1.00 93.50 100 SER A CA 1
ATOM 730 C C . SER A 1 100 ? -13.605 6.572 42.680 1.00 93.50 100 SER A C 1
ATOM 732 O O . SER A 1 100 ? -14.221 6.141 43.656 1.00 93.50 100 SER A O 1
ATOM 734 N N . LEU A 1 101 ? -12.672 5.860 42.044 1.00 94.88 101 LEU A N 1
ATOM 735 C CA . LEU A 1 101 ? -12.412 4.434 42.289 1.00 94.88 101 LEU A CA 1
ATOM 736 C C . LEU A 1 101 ? -10.928 4.176 42.518 1.00 94.88 101 LEU A C 1
ATOM 738 O O . LEU A 1 101 ? -10.157 4.156 41.559 1.00 94.88 101 LEU A O 1
ATOM 742 N N . TYR A 1 102 ? -10.525 3.959 43.772 1.00 94.44 102 TYR A N 1
ATOM 743 C CA . TYR A 1 102 ? -9.140 3.619 44.107 1.00 94.44 102 TYR A CA 1
ATOM 744 C C . TYR A 1 102 ? -9.052 2.198 44.653 1.00 94.44 102 TYR A C 1
ATOM 746 O O . TYR A 1 102 ? -9.632 1.902 45.698 1.00 94.44 102 TYR A O 1
ATOM 754 N N . ASN A 1 103 ? -8.293 1.346 43.961 1.00 94.88 103 ASN A N 1
ATOM 755 C CA . ASN A 1 103 ? -8.060 -0.045 44.334 1.00 94.88 103 ASN A CA 1
ATOM 756 C C . ASN A 1 103 ? -9.402 -0.787 44.511 1.00 94.88 103 ASN A C 1
ATOM 758 O O . ASN A 1 103 ? -9.803 -1.168 45.616 1.00 94.88 103 ASN A O 1
ATOM 762 N N . VAL A 1 104 ? -10.139 -0.847 43.394 1.00 97.25 104 VAL A N 1
ATOM 763 C CA . VAL A 1 104 ? -11.491 -1.410 43.273 1.00 97.25 104 VAL A CA 1
ATOM 764 C C . VAL A 1 104 ? -11.485 -2.511 42.217 1.00 97.25 104 VAL A C 1
ATOM 766 O O . VAL A 1 104 ? -11.087 -2.272 41.075 1.00 97.25 104 VAL A O 1
ATOM 769 N N . SER A 1 105 ? -11.970 -3.693 42.593 1.00 97.81 105 SER A N 1
ATOM 770 C CA . SER A 1 105 ? -12.238 -4.790 41.657 1.00 97.81 105 SER A CA 1
ATOM 771 C C . SER A 1 105 ? -13.652 -4.662 41.099 1.00 97.81 105 SER A C 1
ATOM 773 O O . SER A 1 105 ? -14.605 -4.461 41.853 1.00 97.81 105 SER A O 1
ATOM 775 N N . MET A 1 106 ? -13.797 -4.767 39.785 1.00 98.56 106 MET A N 1
ATOM 776 C CA . MET A 1 106 ? -15.060 -4.545 39.095 1.00 98.56 106 MET A CA 1
ATOM 777 C C . MET A 1 106 ? -15.417 -5.734 38.208 1.00 98.56 106 MET A C 1
ATOM 779 O O . MET A 1 106 ? -14.562 -6.287 37.518 1.00 98.56 106 MET A O 1
ATOM 783 N N . TYR A 1 107 ? -16.700 -6.072 38.189 1.00 98.56 107 TYR A N 1
ATOM 784 C CA . TYR A 1 107 ? -17.287 -7.006 37.242 1.00 98.56 107 TYR A CA 1
ATOM 785 C C . TYR A 1 107 ? -18.561 -6.401 36.653 1.00 98.56 107 TYR A C 1
ATOM 787 O O . TYR A 1 107 ? -19.492 -6.061 37.386 1.00 98.56 107 TYR A O 1
ATOM 795 N N . LEU A 1 108 ? -18.599 -6.247 35.331 1.00 98.62 108 LEU A N 1
ATOM 796 C CA . LEU A 1 108 ? -19.795 -5.858 34.588 1.00 98.62 108 LEU A CA 1
ATOM 797 C C . LEU A 1 108 ? -20.296 -7.090 33.835 1.00 98.62 108 LEU A C 1
ATOM 799 O O . LEU A 1 108 ? -19.643 -7.547 32.903 1.00 98.62 108 LEU A O 1
ATOM 803 N N . ALA A 1 109 ? -21.438 -7.642 34.241 1.00 98.12 109 ALA A N 1
ATOM 804 C CA . ALA A 1 109 ? -22.009 -8.827 33.609 1.00 98.12 109 ALA A CA 1
ATOM 805 C C . ALA A 1 109 ? -22.489 -8.539 32.174 1.00 98.12 109 ALA A C 1
ATOM 807 O O . ALA A 1 109 ? -22.542 -7.387 31.735 1.00 98.12 109 ALA A O 1
ATOM 808 N N . GLU A 1 110 ? -22.879 -9.591 31.454 1.00 96.50 110 GLU A N 1
ATOM 809 C CA . GLU A 1 110 ? -23.417 -9.483 30.096 1.00 96.50 110 GLU A CA 1
ATOM 810 C C . GLU A 1 110 ? -24.589 -8.486 30.006 1.00 96.50 110 GLU A C 1
ATOM 812 O O . GLU A 1 110 ? -25.498 -8.500 30.836 1.00 96.50 110 GLU A O 1
ATOM 817 N N . SER A 1 111 ? -24.590 -7.646 28.965 1.00 96.31 111 SER A N 1
ATOM 818 C CA . SER A 1 111 ? -25.669 -6.689 28.664 1.00 96.31 111 SER A CA 1
ATOM 819 C C . SER A 1 111 ? -26.002 -5.721 29.814 1.00 96.31 111 SER A C 1
ATOM 821 O O . SER A 1 111 ? -27.168 -5.472 30.136 1.00 96.31 111 SER A O 1
ATOM 823 N N . THR A 1 112 ? -24.969 -5.140 30.425 1.00 98.25 112 THR A N 1
ATOM 824 C CA . THR A 1 112 ? -25.086 -4.172 31.528 1.00 98.25 112 THR A CA 1
ATOM 825 C C . THR A 1 112 ? -24.558 -2.786 31.165 1.00 98.25 112 THR A C 1
ATOM 827 O O . THR A 1 112 ? -23.852 -2.610 30.171 1.00 98.25 112 THR A O 1
ATOM 830 N N . LEU A 1 113 ? -24.894 -1.783 31.979 1.00 98.06 113 LEU A N 1
ATOM 831 C CA . LEU A 1 113 ? -24.444 -0.402 31.822 1.00 98.06 113 LEU A CA 1
ATOM 832 C C . LEU A 1 113 ? -23.934 0.144 33.152 1.00 98.06 113 LEU A C 1
ATOM 834 O O . LEU A 1 113 ? -24.679 0.208 34.132 1.00 98.06 113 LEU A O 1
ATOM 838 N N . LEU A 1 114 ? -22.688 0.606 33.151 1.00 97.94 114 LEU A N 1
ATOM 839 C CA . LEU A 1 114 ? -22.165 1.545 34.136 1.00 97.94 114 LEU A CA 1
ATOM 840 C C . LEU A 1 114 ? -21.865 2.856 33.413 1.00 97.94 114 LEU A C 1
ATOM 842 O O . LEU A 1 114 ? -21.021 2.888 32.520 1.00 97.94 114 LEU A O 1
ATOM 846 N N . GLU A 1 115 ? -22.551 3.934 33.785 1.00 94.19 115 GLU A N 1
ATOM 847 C CA . GLU A 1 115 ? -22.321 5.253 33.198 1.00 94.19 115 GLU A CA 1
ATOM 848 C C . GLU A 1 115 ? -22.059 6.333 34.246 1.00 94.19 115 GLU A C 1
ATOM 850 O O . GLU A 1 115 ? -22.689 6.346 35.304 1.00 94.19 115 GLU A O 1
ATOM 855 N N . ALA A 1 116 ? -21.143 7.252 33.944 1.00 91.25 116 ALA A N 1
ATOM 856 C CA . ALA A 1 116 ? -20.887 8.449 34.741 1.00 91.25 116 ALA A CA 1
ATOM 857 C C . ALA A 1 116 ? -20.513 9.647 33.855 1.00 91.25 116 ALA A C 1
ATOM 859 O O . ALA A 1 116 ? -20.154 9.474 32.688 1.00 91.25 116 ALA A O 1
ATOM 860 N N . ARG A 1 117 ? -20.559 10.870 34.400 1.00 84.69 117 ARG A N 1
ATOM 861 C CA . ARG A 1 117 ? -20.018 12.044 33.688 1.00 84.69 117 ARG A CA 1
ATOM 862 C C . ARG A 1 117 ? -18.503 12.124 33.779 1.00 84.69 117 ARG A C 1
ATOM 864 O O . ARG A 1 117 ? -17.850 12.367 32.772 1.00 84.69 117 ARG A O 1
ATOM 871 N N . TYR A 1 118 ? -17.963 11.895 34.974 1.00 84.56 118 TYR A N 1
ATOM 872 C CA . TYR A 1 118 ? -16.530 11.975 35.248 1.00 84.56 118 TYR A CA 1
ATOM 873 C C . TYR A 1 118 ? -16.047 10.732 35.983 1.00 84.56 118 TYR A C 1
ATOM 875 O O . TYR A 1 118 ? -16.768 10.185 36.821 1.00 84.56 118 TYR A O 1
ATOM 883 N N . MET A 1 119 ? -14.802 10.335 35.736 1.00 89.25 119 MET A N 1
ATOM 884 C CA . MET A 1 119 ? -14.135 9.283 36.492 1.00 89.25 119 MET A CA 1
ATOM 885 C C . MET A 1 119 ? -12.719 9.678 36.917 1.00 89.25 119 MET A C 1
ATOM 887 O O . MET A 1 119 ? -11.939 10.194 36.119 1.00 89.25 119 MET A O 1
ATOM 891 N N . ASP A 1 120 ? -12.372 9.365 38.164 1.00 89.00 120 ASP A N 1
ATOM 892 C CA . ASP A 1 120 ? -11.005 9.373 38.683 1.00 89.00 120 ASP A CA 1
ATOM 893 C C . ASP A 1 120 ? -10.667 7.980 39.227 1.00 89.00 120 ASP A C 1
ATOM 895 O O . ASP A 1 120 ? -11.126 7.579 40.298 1.00 89.00 120 ASP A O 1
ATOM 899 N N . ALA A 1 121 ? -9.898 7.223 38.450 1.00 90.69 121 ALA A N 1
ATOM 900 C CA . ALA A 1 121 ? -9.539 5.842 38.723 1.00 90.69 121 ALA A CA 1
ATOM 901 C C . ALA A 1 121 ? -8.055 5.710 39.086 1.00 90.69 121 ALA A C 1
ATOM 903 O O . ALA A 1 121 ? -7.182 6.382 38.527 1.00 90.69 121 ALA A O 1
ATOM 904 N N . LYS A 1 122 ? -7.765 4.808 40.021 1.00 92.00 122 LYS A N 1
ATOM 905 C CA . LYS A 1 122 ? -6.409 4.412 40.398 1.00 92.00 122 LYS A CA 1
ATOM 906 C C . LYS A 1 122 ? -6.414 2.939 40.787 1.00 92.00 122 LYS A C 1
ATOM 908 O O . LYS A 1 122 ? -7.127 2.585 41.718 1.00 92.00 122 LYS A O 1
ATOM 913 N N . GLU A 1 123 ? -5.579 2.109 40.167 1.00 93.94 123 GLU A N 1
ATOM 914 C CA . GLU A 1 123 ? -5.432 0.690 40.545 1.00 93.94 123 GLU A CA 1
ATOM 915 C C . GLU A 1 123 ? -6.748 -0.092 40.423 1.00 93.94 123 GLU A C 1
ATOM 917 O O . GLU A 1 123 ? -7.069 -0.909 41.282 1.00 93.94 123 GLU A O 1
ATOM 922 N N . ILE A 1 124 ? -7.537 0.178 39.375 1.00 95.44 124 ILE A N 1
ATOM 923 C CA . ILE A 1 124 ? -8.746 -0.609 39.098 1.00 95.44 124 ILE A CA 1
ATOM 924 C C . ILE A 1 124 ? -8.423 -1.845 38.256 1.00 95.44 124 ILE A C 1
ATOM 926 O O . ILE A 1 124 ? -7.591 -1.795 37.344 1.00 95.44 124 ILE A O 1
ATOM 930 N N . GLU A 1 125 ? -9.142 -2.929 38.531 1.00 97.38 125 GLU A N 1
ATOM 931 C CA . GLU A 1 125 ? -9.216 -4.109 37.671 1.00 97.38 125 GLU A CA 1
ATOM 932 C C . GLU A 1 125 ? -10.686 -4.371 37.346 1.00 97.38 125 GLU A C 1
ATOM 934 O O . GLU A 1 125 ? -11.490 -4.566 38.256 1.00 97.38 125 GLU A O 1
ATOM 939 N N . CYS A 1 126 ? -11.047 -4.323 36.064 1.00 98.31 126 CYS A N 1
ATOM 940 C CA . CYS A 1 126 ? -12.424 -4.477 35.604 1.00 98.31 126 CYS A CA 1
ATOM 941 C C . CYS A 1 126 ? -12.540 -5.602 34.577 1.00 98.31 126 CYS A C 1
ATOM 943 O O . CYS A 1 126 ? -11.924 -5.534 33.515 1.00 98.31 126 CYS A O 1
ATOM 945 N N . GLU A 1 127 ? -13.358 -6.607 34.877 1.00 98.31 127 GLU A N 1
ATOM 946 C CA . GLU A 1 127 ? -13.761 -7.634 33.920 1.00 98.31 127 GLU A CA 1
ATOM 947 C C . GLU A 1 127 ? -15.150 -7.304 33.360 1.00 98.31 127 GLU A C 1
ATOM 949 O O . GLU A 1 127 ? -16.097 -7.033 34.101 1.00 98.31 127 GLU A O 1
ATOM 954 N N . MET A 1 128 ? -15.262 -7.304 32.035 1.00 98.31 128 MET A N 1
ATOM 955 C CA . MET A 1 128 ? -16.472 -6.962 31.297 1.00 98.31 128 MET A CA 1
ATOM 956 C C . MET A 1 128 ? -16.973 -8.173 30.513 1.00 98.31 128 MET A C 1
ATOM 958 O O . MET A 1 128 ? -16.230 -8.758 29.724 1.00 98.31 128 MET A O 1
ATOM 962 N N . GLY A 1 129 ? -18.244 -8.518 30.704 1.00 97.44 129 GLY A N 1
ATOM 963 C CA . GLY A 1 129 ? -18.941 -9.539 29.931 1.00 97.44 129 GLY A CA 1
ATOM 964 C C . GLY A 1 129 ? -19.465 -9.013 28.594 1.00 97.44 129 GLY A C 1
ATOM 965 O O . GLY A 1 129 ? -19.508 -7.799 28.356 1.00 97.44 129 GLY A O 1
ATOM 966 N N . ASN A 1 130 ? -19.903 -9.934 27.737 1.00 95.06 130 ASN A N 1
ATOM 967 C CA . ASN A 1 130 ? -20.478 -9.640 26.418 1.00 95.06 130 ASN A CA 1
ATOM 968 C C . ASN A 1 130 ? -21.494 -8.484 26.435 1.00 95.06 130 ASN A C 1
ATOM 970 O O . ASN A 1 130 ? -22.373 -8.407 27.291 1.00 95.06 130 ASN A O 1
ATOM 974 N N . TYR A 1 131 ? -21.402 -7.571 25.468 1.00 95.00 131 TYR A N 1
ATOM 975 C CA . TYR A 1 131 ? -22.346 -6.462 25.279 1.00 95.00 131 TYR A CA 1
ATOM 976 C C . TYR A 1 131 ? -22.509 -5.516 26.484 1.00 95.00 131 TYR A C 1
ATOM 978 O O . TYR A 1 131 ? -23.441 -4.709 26.511 1.00 95.00 131 TYR A O 1
ATOM 986 N N . SER A 1 132 ? -21.621 -5.579 27.481 1.00 97.44 132 SER A N 1
ATOM 987 C CA . SER A 1 132 ? -21.592 -4.605 28.570 1.00 97.44 132 SER A CA 1
ATOM 988 C C . SER A 1 132 ? -21.005 -3.271 28.103 1.00 97.44 132 SER A C 1
ATOM 990 O O . SER A 1 132 ? -20.186 -3.199 27.179 1.00 97.44 132 SER A O 1
ATOM 992 N N . ILE A 1 133 ? -21.459 -2.191 28.732 1.00 96.62 133 ILE A N 1
ATOM 993 C CA . ILE A 1 133 ? -21.064 -0.822 28.415 1.00 96.62 133 ILE A CA 1
ATOM 994 C C . ILE A 1 133 ? -20.531 -0.160 29.682 1.00 96.62 133 ILE A C 1
ATOM 996 O O . ILE A 1 133 ? -21.249 -0.029 30.676 1.00 96.62 133 ILE A O 1
ATOM 1000 N N . PHE A 1 134 ? -19.297 0.336 29.614 1.00 95.94 134 PHE A N 1
ATOM 1001 C CA . PHE A 1 134 ? -18.764 1.284 30.584 1.00 95.94 134 PHE A CA 1
ATOM 1002 C C . PHE A 1 134 ? -18.590 2.639 29.895 1.00 95.94 134 PHE A C 1
ATOM 1004 O O . PHE A 1 134 ? -17.708 2.821 29.055 1.00 95.94 134 PHE A O 1
ATOM 1011 N N . ARG A 1 135 ? -19.473 3.585 30.217 1.00 92.38 135 ARG A N 1
ATOM 1012 C CA . ARG A 1 135 ? -19.577 4.877 29.535 1.00 92.38 135 ARG A CA 1
ATOM 1013 C C . ARG A 1 135 ? -19.196 6.026 30.453 1.00 92.38 135 ARG A C 1
ATOM 1015 O O . ARG A 1 135 ? -19.798 6.210 31.504 1.00 92.38 135 ARG A O 1
ATOM 1022 N N . ILE A 1 136 ? -18.249 6.844 30.020 1.00 88.50 136 ILE A N 1
ATOM 1023 C CA . ILE A 1 136 ? -17.875 8.075 30.703 1.00 88.50 136 ILE A CA 1
ATOM 1024 C C . ILE A 1 136 ? -18.004 9.241 29.727 1.00 88.50 136 ILE A C 1
ATOM 1026 O O . ILE A 1 136 ? -17.167 9.425 28.842 1.00 88.50 136 ILE A O 1
ATOM 1030 N N . THR A 1 137 ? -19.086 10.008 29.868 1.00 78.06 137 THR A N 1
ATOM 1031 C CA . THR A 1 137 ? -19.474 11.042 28.898 1.00 78.06 137 THR A CA 1
ATOM 1032 C C . THR A 1 137 ? -20.074 12.264 29.584 1.00 78.06 137 THR A C 1
ATOM 1034 O O . THR A 1 137 ? -21.035 12.132 30.342 1.00 78.06 137 THR A O 1
ATOM 1037 N N . ASP A 1 138 ? -19.600 13.459 29.233 1.00 70.31 138 ASP A N 1
ATOM 1038 C CA . ASP A 1 138 ? -20.263 14.725 29.553 1.00 70.31 138 ASP A CA 1
ATOM 1039 C C . ASP A 1 138 ? -20.470 15.538 28.269 1.00 70.31 138 ASP A C 1
ATOM 1041 O O . ASP A 1 138 ? -19.531 15.799 27.521 1.00 70.31 138 ASP A O 1
ATOM 1045 N N . LEU A 1 139 ? -21.714 15.930 27.994 1.00 55.41 139 LEU A N 1
ATOM 1046 C CA . LEU A 1 139 ? -22.084 16.672 26.783 1.00 55.41 139 LEU A CA 1
ATOM 1047 C C . LEU A 1 139 ? -21.864 18.193 26.928 1.00 55.41 139 LEU A C 1
ATOM 1049 O O . LEU A 1 139 ? -22.202 18.932 26.003 1.00 55.41 139 LEU A O 1
ATOM 1053 N N . GLY A 1 140 ? -21.351 18.674 28.073 1.00 53.34 140 GLY A N 1
ATOM 1054 C CA . GLY A 1 140 ? -21.406 20.096 28.435 1.00 53.34 140 GLY A CA 1
ATOM 1055 C C . GLY A 1 140 ? -20.155 20.764 29.023 1.00 53.34 140 GLY A C 1
ATOM 1056 O O . GLY A 1 140 ? -20.201 21.985 29.187 1.00 53.34 140 GLY A O 1
ATOM 1057 N N . ASP A 1 141 ? -19.058 20.060 29.334 1.00 54.56 141 ASP A N 1
ATOM 1058 C CA . ASP A 1 141 ? -17.873 20.716 29.919 1.00 54.56 141 ASP A CA 1
ATOM 1059 C C . ASP A 1 141 ? -16.989 21.403 28.862 1.00 54.56 141 ASP A C 1
ATOM 1061 O O . ASP A 1 141 ? -16.123 20.801 28.228 1.00 54.56 141 ASP A O 1
ATOM 1065 N N . ALA A 1 142 ? -17.175 22.714 28.704 1.00 50.34 142 ALA A N 1
ATOM 1066 C CA . ALA A 1 142 ? -16.333 23.560 27.859 1.00 50.34 142 ALA A CA 1
ATOM 1067 C C . ALA A 1 142 ? -14.900 23.755 28.403 1.00 50.34 142 ALA A C 1
ATOM 1069 O O . ALA A 1 142 ? -14.049 24.281 27.685 1.00 50.34 142 ALA A O 1
ATOM 1070 N N . ALA A 1 143 ? -14.622 23.374 29.658 1.00 55.50 143 ALA A N 1
ATOM 1071 C CA . ALA A 1 143 ? -13.327 23.581 30.303 1.00 55.50 143 ALA A CA 1
ATOM 1072 C C . ALA A 1 143 ? -12.329 22.430 30.074 1.00 55.50 143 ALA A C 1
ATOM 1074 O O . ALA A 1 143 ? -11.147 22.598 30.378 1.00 55.50 143 ALA A O 1
ATOM 1075 N N . GLY A 1 144 ? -12.769 21.288 29.528 1.00 55.69 144 GLY A N 1
ATOM 1076 C CA . GLY A 1 144 ? -11.900 20.150 29.203 1.00 55.69 144 GLY A CA 1
ATOM 1077 C C . GLY A 1 144 ? -11.209 19.529 30.423 1.00 55.69 144 GLY A C 1
ATOM 1078 O O . GLY A 1 144 ? -10.128 18.943 30.295 1.00 55.69 144 GLY A O 1
ATOM 1079 N N . ASN A 1 145 ? -11.795 19.673 31.615 1.00 54.44 145 ASN A N 1
ATOM 1080 C CA . ASN A 1 145 ? -11.164 19.276 32.868 1.00 54.44 145 ASN A CA 1
ATOM 1081 C C . ASN A 1 145 ? -11.594 17.851 33.266 1.00 54.44 145 ASN A C 1
ATOM 1083 O O . ASN A 1 145 ? -12.345 17.653 34.210 1.00 54.44 145 ASN A O 1
ATOM 1087 N N . TYR A 1 146 ? -11.009 16.879 32.551 1.00 59.00 146 TYR A N 1
ATOM 1088 C CA . TYR A 1 146 ? -10.894 15.433 32.843 1.00 59.00 146 TYR A CA 1
ATOM 1089 C C . TYR A 1 146 ? -12.190 14.602 32.887 1.00 59.00 146 TYR A C 1
ATOM 1091 O O . TYR A 1 146 ? -12.901 14.605 33.884 1.00 59.00 146 TYR A O 1
ATOM 1099 N N . LEU A 1 147 ? -12.428 13.784 31.847 1.00 71.00 147 LEU A N 1
ATOM 1100 C CA . LEU A 1 147 ? -13.620 12.922 31.761 1.00 71.00 147 LEU A CA 1
ATOM 1101 C C . LEU A 1 147 ? -13.383 11.487 32.244 1.00 71.00 147 LEU A C 1
ATOM 1103 O O . LEU A 1 147 ? -14.155 11.029 33.067 1.00 71.00 147 LEU A O 1
ATOM 1107 N N . ALA A 1 148 ? -12.270 10.824 31.923 1.00 81.00 148 ALA A N 1
ATOM 1108 C CA . ALA A 1 148 ? -11.774 9.705 32.738 1.00 81.00 148 ALA A CA 1
ATOM 1109 C C . ALA A 1 148 ? -10.269 9.849 32.959 1.00 81.00 148 ALA A C 1
ATOM 1111 O O . ALA A 1 148 ? -9.509 9.943 31.993 1.00 81.00 148 ALA A O 1
ATOM 1112 N N . SER A 1 149 ? -9.869 9.895 34.227 1.00 82.12 149 SER A N 1
ATOM 1113 C CA . SER A 1 149 ? -8.491 9.967 34.706 1.00 82.12 149 SER A CA 1
ATOM 1114 C C . SER A 1 149 ? -8.068 8.596 35.223 1.00 82.12 149 SER A C 1
ATOM 1116 O O . SER A 1 149 ? -8.807 7.965 35.972 1.00 82.12 149 SER A O 1
ATOM 1118 N N . PHE A 1 150 ? -6.874 8.156 34.834 1.00 86.75 150 PHE A N 1
ATOM 1119 C CA . PHE A 1 150 ? -6.280 6.889 35.250 1.00 86.75 150 PHE A CA 1
ATOM 1120 C C . PHE A 1 150 ? -4.894 7.155 35.835 1.00 86.75 150 PHE A C 1
ATOM 1122 O O . PHE A 1 150 ? -3.985 7.548 35.104 1.00 86.75 150 PHE A O 1
ATOM 1129 N N . LYS A 1 151 ? -4.744 6.928 37.141 1.00 87.94 151 LYS A N 1
ATOM 1130 C CA . LYS A 1 151 ? -3.492 7.074 37.898 1.00 87.94 151 LYS A CA 1
ATOM 1131 C C . LYS A 1 151 ? -2.895 5.703 38.208 1.00 87.94 151 LYS A C 1
ATOM 1133 O O . LYS A 1 151 ? -3.646 4.743 38.378 1.00 87.94 151 LYS A O 1
ATOM 1138 N N . SER A 1 152 ? -1.571 5.612 38.385 1.00 90.75 152 SER A N 1
ATOM 1139 C CA . SER A 1 152 ? -0.881 4.323 38.634 1.00 90.75 152 SER A CA 1
ATOM 1140 C C . SER A 1 152 ? -1.198 3.313 37.515 1.00 90.75 152 SER A C 1
ATOM 1142 O O . SER A 1 152 ? -1.384 3.729 36.379 1.00 90.75 152 SER A O 1
ATOM 1144 N N . TRP A 1 153 ? -1.253 2.011 37.781 1.00 91.81 153 TRP A N 1
ATOM 1145 C CA . TRP A 1 153 ? -1.713 1.014 36.807 1.00 91.81 153 TRP A CA 1
ATOM 1146 C C . TRP A 1 153 ? -3.238 0.855 36.849 1.00 91.81 153 TRP A C 1
ATOM 1148 O O . TRP A 1 153 ? -3.841 0.998 37.907 1.00 91.81 153 TRP A O 1
ATOM 1158 N N . ASN A 1 154 ? -3.866 0.553 35.712 1.00 93.38 154 ASN A N 1
ATOM 1159 C CA . ASN A 1 154 ? -5.288 0.209 35.607 1.00 93.38 154 ASN A CA 1
ATOM 1160 C C . ASN A 1 154 ? -5.471 -0.839 34.507 1.00 93.38 154 ASN A C 1
ATOM 1162 O O . ASN A 1 154 ? -4.792 -0.781 33.477 1.00 93.38 154 ASN A O 1
ATOM 1166 N N . LYS A 1 155 ? -6.388 -1.784 34.710 1.00 96.12 155 LYS A N 1
ATOM 1167 C CA . LYS A 1 155 ? -6.625 -2.891 33.783 1.00 96.12 155 LYS A CA 1
ATOM 1168 C C . LYS A 1 155 ? -8.117 -3.083 33.544 1.00 96.12 155 LYS A C 1
ATOM 1170 O O . LYS A 1 155 ? -8.897 -3.129 34.491 1.00 96.12 155 LYS A O 1
ATOM 1175 N N . ILE A 1 156 ? -8.499 -3.217 32.280 1.00 97.31 156 ILE A N 1
ATOM 1176 C CA . ILE A 1 156 ? -9.853 -3.591 31.881 1.00 97.31 156 ILE A CA 1
ATOM 1177 C C . ILE A 1 156 ? -9.751 -4.716 30.854 1.00 97.31 156 ILE A C 1
ATOM 1179 O O . ILE A 1 156 ? -8.942 -4.637 29.931 1.00 97.31 156 ILE A O 1
ATOM 1183 N N . GLU A 1 157 ? -10.547 -5.765 31.009 1.00 97.31 157 GLU A N 1
ATOM 1184 C CA . GLU A 1 157 ? -10.513 -6.922 30.117 1.00 97.31 157 GLU A CA 1
ATOM 1185 C C . GLU A 1 157 ? -11.908 -7.441 29.764 1.00 97.31 157 GLU A C 1
ATOM 1187 O O . GLU A 1 157 ? -12.832 -7.367 30.570 1.00 97.31 157 GLU A O 1
ATOM 1192 N N . CYS A 1 158 ? -12.050 -7.989 28.556 1.00 96.25 158 CYS A N 1
ATOM 1193 C CA . CYS A 1 158 ? -13.222 -8.758 28.137 1.00 96.25 158 CYS A CA 1
ATOM 1194 C C . CYS A 1 158 ? -12.758 -10.103 27.579 1.00 96.25 158 CYS A C 1
ATOM 1196 O O . CYS A 1 158 ? -12.233 -10.180 26.469 1.00 96.25 158 CYS A O 1
ATOM 1198 N N . LYS A 1 159 ? -12.908 -11.163 28.379 1.00 91.06 159 LYS A N 1
ATOM 1199 C CA . LYS A 1 159 ? -12.441 -12.518 28.033 1.00 91.06 159 LYS A CA 1
ATOM 1200 C C . LYS A 1 159 ? -13.448 -13.315 27.204 1.00 91.06 159 LYS A C 1
ATOM 1202 O O . LYS A 1 159 ? -13.111 -14.397 26.722 1.00 91.06 159 LYS A O 1
ATOM 1207 N N . ASP A 1 160 ? -14.668 -12.808 27.080 1.00 88.25 160 ASP A N 1
ATOM 1208 C CA . ASP A 1 160 ? -15.748 -13.485 26.377 1.00 88.25 160 ASP A CA 1
ATOM 1209 C C . ASP A 1 160 ? -15.567 -13.421 24.848 1.00 88.25 160 ASP A C 1
ATOM 1211 O O . ASP A 1 160 ? -14.713 -12.710 24.313 1.00 88.25 160 ASP A O 1
ATOM 1215 N N . SER A 1 161 ? -16.356 -14.217 24.122 1.00 84.88 161 SER A N 1
ATOM 1216 C CA . SER A 1 161 ? -16.244 -14.368 22.665 1.00 84.88 161 SER A CA 1
ATOM 1217 C C . SER A 1 161 ? -16.718 -13.162 21.858 1.00 84.88 161 SER A C 1
ATOM 1219 O O . SER A 1 161 ? -16.261 -12.991 20.728 1.00 84.88 161 SER A O 1
ATOM 1221 N N . ASP A 1 162 ? -17.641 -12.368 22.403 1.00 89.62 162 ASP A N 1
ATOM 1222 C CA . ASP A 1 162 ? -18.175 -11.166 21.767 1.00 89.62 162 ASP A CA 1
ATOM 1223 C C . ASP A 1 162 ? -17.546 -9.912 22.383 1.00 89.62 162 ASP A C 1
ATOM 1225 O O . ASP A 1 162 ? -16.562 -9.978 23.113 1.00 89.62 162 ASP A O 1
ATOM 1229 N N . TYR A 1 163 ? -18.074 -8.742 22.027 1.00 90.06 163 TYR A N 1
ATOM 1230 C CA . TYR A 1 163 ? -17.457 -7.465 22.351 1.00 90.06 163 TYR A CA 1
ATOM 1231 C C . TYR A 1 163 ? -18.107 -6.770 23.543 1.00 90.06 163 TYR A C 1
ATOM 1233 O O . TYR A 1 163 ? -19.329 -6.804 23.698 1.00 90.06 163 TYR A O 1
ATOM 1241 N N . ALA A 1 164 ? -17.302 -6.023 24.296 1.00 95.50 164 ALA A N 1
ATOM 1242 C CA . ALA A 1 164 ? -17.777 -5.017 25.243 1.00 95.50 164 ALA A CA 1
ATOM 1243 C C . ALA A 1 164 ? -17.272 -3.609 24.872 1.00 95.50 164 ALA A C 1
ATOM 1245 O O . ALA A 1 164 ? -16.260 -3.449 24.176 1.00 95.50 164 ALA A O 1
ATOM 1246 N N . LEU A 1 165 ? -18.007 -2.577 25.299 1.00 94.56 165 LEU A N 1
ATOM 1247 C CA . LEU A 1 165 ? -17.766 -1.186 24.906 1.00 94.56 165 LEU A CA 1
ATOM 1248 C C . LEU A 1 165 ? -17.246 -0.343 26.069 1.00 94.56 165 LEU A C 1
ATOM 1250 O O . LEU A 1 165 ? -17.927 -0.170 27.081 1.00 94.56 165 LEU A O 1
ATOM 1254 N N . LEU A 1 166 ? -16.094 0.285 25.852 1.00 93.19 166 LEU A N 1
ATOM 1255 C CA . LEU A 1 166 ? -15.611 1.408 26.647 1.00 93.19 166 LEU A CA 1
ATOM 1256 C C . LEU A 1 166 ? -15.896 2.701 25.885 1.00 93.19 166 LEU A C 1
ATOM 1258 O O . LEU A 1 166 ? -15.235 2.997 24.893 1.00 93.19 166 LEU A O 1
ATOM 1262 N N . ASP A 1 167 ? -16.890 3.466 26.325 1.00 89.06 167 ASP A N 1
ATOM 1263 C CA . ASP A 1 167 ? -17.263 4.739 25.699 1.00 89.06 167 ASP A CA 1
ATOM 1264 C C . ASP A 1 167 ? -16.657 5.905 26.475 1.00 89.06 167 ASP A C 1
ATOM 1266 O O . ASP A 1 167 ? -17.236 6.417 27.431 1.00 89.06 167 ASP A O 1
ATOM 1270 N N . PHE A 1 168 ? -15.445 6.267 26.064 1.00 83.19 168 PHE A N 1
ATOM 1271 C CA . PHE A 1 168 ? -14.503 7.176 26.714 1.00 83.19 168 PHE A CA 1
ATOM 1272 C C . PHE A 1 168 ? -14.164 8.329 25.747 1.00 83.19 168 PHE A C 1
ATOM 1274 O O . PHE A 1 168 ? -13.007 8.722 25.572 1.00 83.19 168 PHE A O 1
ATOM 1281 N N . THR A 1 169 ? -15.183 8.870 25.070 1.00 70.62 169 THR A N 1
ATOM 1282 C CA . THR A 1 169 ? -15.044 9.766 23.903 1.00 70.62 169 THR A CA 1
ATOM 1283 C C . THR A 1 169 ? -14.188 11.022 24.123 1.00 70.62 169 THR A C 1
ATOM 1285 O O . THR A 1 169 ? -13.728 11.623 23.149 1.00 70.62 169 THR A O 1
ATOM 1288 N N . GLN A 1 170 ? -13.908 11.412 25.371 1.00 62.72 170 GLN A N 1
ATOM 1289 C CA . GLN A 1 170 ? -13.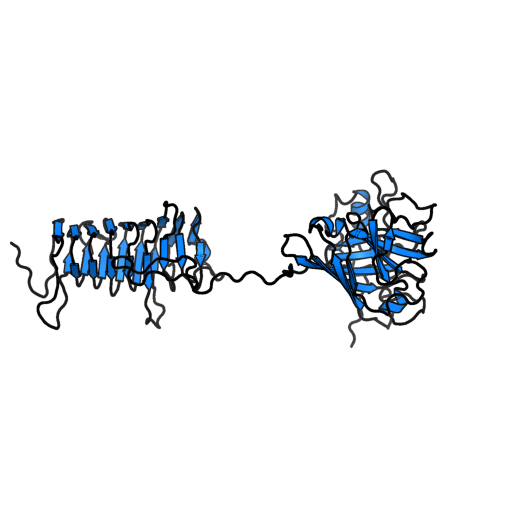118 12.601 25.712 1.00 62.72 170 GLN A CA 1
ATOM 1290 C C . GLN A 1 170 ? -12.160 12.391 26.911 1.00 62.72 170 GLN A C 1
ATOM 1292 O O . GLN A 1 170 ? -12.013 13.247 27.782 1.00 62.72 170 GLN A O 1
ATOM 1297 N N . THR A 1 171 ? -11.494 11.238 26.996 1.00 61.88 171 THR A N 1
ATOM 1298 C CA . THR A 1 171 ? -10.588 10.919 28.119 1.00 61.88 171 THR A CA 1
ATOM 1299 C C . THR A 1 171 ? -9.220 11.591 28.067 1.00 61.88 171 THR A C 1
ATOM 1301 O O . THR A 1 171 ? -8.668 11.828 26.994 1.00 61.88 171 THR A O 1
ATOM 1304 N N . LYS A 1 172 ? -8.627 11.805 29.250 1.00 61.56 172 LYS A N 1
ATOM 1305 C CA . LYS A 1 172 ? -7.256 12.296 29.424 1.00 61.56 172 LYS A CA 1
ATOM 1306 C C . LYS A 1 172 ? -6.546 11.434 30.466 1.00 61.56 172 LYS A C 1
ATOM 1308 O O . LYS A 1 172 ? -6.894 11.472 31.641 1.00 61.56 172 LYS A O 1
ATOM 1313 N N . LEU A 1 173 ? -5.538 10.679 30.032 1.00 61.06 173 LEU A N 1
ATOM 1314 C CA . LEU A 1 173 ? -4.653 9.952 30.940 1.00 61.06 173 LEU A CA 1
ATOM 1315 C C . LEU A 1 173 ? -3.806 10.975 31.710 1.00 61.06 173 LEU A C 1
ATOM 1317 O O . LEU A 1 173 ? -3.177 11.836 31.105 1.00 61.06 173 LEU A O 1
ATOM 1321 N N . LEU A 1 174 ? -3.797 10.909 33.037 1.00 56.94 174 LEU A N 1
ATOM 1322 C CA . LEU A 1 174 ? -2.938 11.730 33.886 1.00 56.94 174 LEU A CA 1
ATOM 1323 C C . LEU A 1 174 ? -2.165 10.804 34.819 1.00 56.94 174 LEU A C 1
ATOM 1325 O O . LEU A 1 174 ? -2.764 10.189 35.691 1.00 56.94 174 LEU A O 1
ATOM 1329 N N . GLU A 1 175 ? -0.841 10.749 34.665 1.00 66.31 175 GLU A N 1
ATOM 1330 C CA . GLU A 1 175 ? 0.055 10.110 35.644 1.00 66.31 175 GLU A CA 1
ATOM 1331 C C . GLU A 1 175 ? -0.280 8.625 35.953 1.00 66.31 175 GLU A C 1
ATOM 1333 O O . GLU A 1 175 ? -0.371 8.208 37.112 1.00 66.31 175 GLU A O 1
ATOM 1338 N N . GLY A 1 176 ? -0.438 7.800 34.910 1.00 80.81 176 GLY A N 1
ATOM 1339 C CA . GLY A 1 176 ? -0.707 6.361 35.028 1.00 80.81 176 GLY A CA 1
ATOM 1340 C C . GLY A 1 176 ? -0.755 5.616 33.689 1.00 80.81 176 GLY A C 1
ATOM 1341 O O . GLY A 1 176 ? -0.538 6.217 32.638 1.00 80.81 176 GLY A O 1
ATOM 1342 N N . THR A 1 177 ? -1.040 4.312 33.736 1.00 88.44 177 THR A N 1
ATOM 1343 C CA . THR A 1 177 ? -1.222 3.408 32.595 1.00 88.44 177 THR A CA 1
ATOM 1344 C C . THR A 1 177 ? -2.617 2.777 32.590 1.00 88.44 177 THR A C 1
ATOM 1346 O O . THR A 1 177 ? -3.226 2.556 33.641 1.00 88.44 177 THR A O 1
ATOM 1349 N N . LEU A 1 178 ? -3.114 2.477 31.391 1.00 90.06 178 LEU A N 1
ATOM 1350 C CA . LEU A 1 178 ? -4.337 1.720 31.138 1.00 90.06 178 LEU A CA 1
ATOM 1351 C C . LEU A 1 178 ? -4.008 0.544 30.212 1.00 90.06 178 LEU A C 1
ATOM 1353 O O . LEU A 1 178 ? -3.501 0.745 29.110 1.00 90.06 178 LEU A O 1
ATOM 1357 N N . SER A 1 179 ? -4.304 -0.676 30.650 1.00 93.19 179 SER A N 1
ATOM 1358 C CA . SER A 1 179 ? -4.184 -1.888 29.838 1.00 93.19 179 SER A CA 1
ATOM 1359 C C . SER A 1 179 ? -5.567 -2.408 29.476 1.00 93.19 179 SER A C 1
ATOM 1361 O O . SER A 1 179 ? -6.376 -2.649 30.372 1.00 93.19 179 SER A O 1
ATOM 1363 N N . LEU A 1 180 ? -5.819 -2.596 28.182 1.00 94.69 180 LEU A N 1
ATOM 1364 C CA . LEU A 1 180 ? -7.043 -3.182 27.647 1.00 94.69 180 LEU A CA 1
ATOM 1365 C C . LEU A 1 180 ? -6.732 -4.526 26.997 1.00 94.69 180 LEU A C 1
ATOM 1367 O O . LEU A 1 180 ? -5.962 -4.576 26.037 1.00 94.69 180 LEU A O 1
ATOM 1371 N N . ASP A 1 181 ? -7.358 -5.593 27.482 1.00 95.56 181 ASP A N 1
ATOM 1372 C CA . ASP A 1 181 ? -7.145 -6.949 26.970 1.00 95.56 181 ASP A CA 1
ATOM 1373 C C . ASP A 1 181 ? -8.449 -7.617 26.522 1.00 95.56 181 ASP A C 1
ATOM 1375 O O . ASP A 1 181 ? -9.521 -7.370 27.077 1.00 95.56 181 ASP A O 1
ATOM 1379 N N . GLY A 1 182 ? -8.360 -8.483 25.516 1.00 95.50 182 GLY A N 1
ATOM 1380 C CA . GLY A 1 182 ? -9.510 -9.236 25.022 1.00 95.50 182 GLY A CA 1
ATOM 1381 C C . GLY A 1 182 ? -10.407 -8.450 24.057 1.00 95.50 182 GLY A C 1
ATOM 1382 O O . GLY A 1 182 ? -9.989 -7.455 23.462 1.00 95.50 182 GLY A O 1
ATOM 1383 N N . ASN A 1 183 ? -11.658 -8.881 23.893 1.00 93.94 183 ASN A N 1
ATOM 1384 C CA . ASN A 1 183 ? -12.603 -8.346 22.905 1.00 93.94 183 ASN A CA 1
ATOM 1385 C C . ASN A 1 183 ? -13.231 -7.004 23.338 1.00 93.94 183 ASN A C 1
ATOM 1387 O O . ASN A 1 183 ? -14.441 -6.852 23.497 1.00 93.94 183 ASN A O 1
ATOM 1391 N N . LEU A 1 184 ? -12.392 -5.984 23.508 1.00 93.62 184 LEU A N 1
ATOM 1392 C CA . LEU A 1 184 ? -12.800 -4.636 23.898 1.00 93.62 184 LEU A CA 1
ATOM 1393 C C . LEU A 1 184 ? -12.732 -3.655 22.730 1.00 93.62 184 LEU A C 1
ATOM 1395 O O . LEU A 1 184 ? -11.735 -3.587 22.008 1.00 93.62 184 LEU A O 1
ATOM 1399 N N . GLN A 1 185 ? -13.759 -2.815 22.599 1.00 91.69 185 GLN A N 1
ATOM 1400 C CA . GLN A 1 185 ? -13.669 -1.610 21.783 1.00 91.69 185 GLN A CA 1
ATOM 1401 C C . GLN A 1 185 ? -13.667 -0.365 22.664 1.00 91.69 185 GLN A C 1
ATOM 1403 O O . GLN A 1 185 ? -14.631 -0.089 23.373 1.00 91.69 185 GLN A O 1
ATOM 1408 N N . LEU A 1 186 ? -12.589 0.408 22.571 1.00 89.62 186 LEU A N 1
ATOM 1409 C CA . LEU A 1 186 ? -12.474 1.727 23.173 1.00 89.62 186 LEU A CA 1
ATOM 1410 C C . LEU A 1 186 ? -12.903 2.796 22.166 1.00 89.62 186 LEU A C 1
ATOM 1412 O O . LEU A 1 186 ? -12.249 2.986 21.143 1.00 89.62 186 LEU A O 1
ATOM 1416 N N . LEU A 1 187 ? -13.979 3.515 22.457 1.00 85.12 187 LEU A N 1
ATOM 1417 C CA . LEU A 1 187 ? -14.407 4.687 21.705 1.00 85.12 187 LEU A CA 1
ATOM 1418 C C . LEU A 1 187 ? -13.799 5.949 22.337 1.00 85.12 187 LEU A C 1
ATOM 1420 O O . LEU A 1 187 ? -14.142 6.307 23.460 1.00 85.12 187 LEU A O 1
ATOM 1424 N N . GLY A 1 188 ? -12.896 6.624 21.623 1.00 73.44 188 GLY A N 1
ATOM 1425 C CA . GLY A 1 188 ? -12.269 7.878 22.054 1.00 73.44 188 GLY A CA 1
ATOM 1426 C C . GLY A 1 188 ? -11.049 8.265 21.219 1.00 73.44 188 GLY A C 1
ATOM 1427 O O . GLY A 1 188 ? -10.543 7.466 20.441 1.00 73.44 188 GLY A O 1
ATOM 1428 N N . ASN A 1 189 ? -10.532 9.483 21.402 1.00 64.81 189 ASN A N 1
ATOM 1429 C CA . ASN A 1 189 ? -9.464 10.065 20.568 1.00 64.81 189 ASN A CA 1
ATOM 1430 C C . ASN A 1 189 ? -8.059 10.024 21.219 1.00 64.81 189 ASN A C 1
ATOM 1432 O O . ASN A 1 189 ? -7.346 11.028 21.217 1.00 64.81 189 ASN A O 1
ATOM 1436 N N . LEU A 1 190 ? -7.630 8.898 21.802 1.00 63.44 190 LEU A N 1
ATOM 1437 C CA . LEU A 1 190 ? -6.325 8.816 22.490 1.00 63.44 190 LEU A CA 1
ATOM 1438 C C . LEU A 1 190 ? -5.119 8.703 21.531 1.00 63.44 190 LEU A C 1
ATOM 1440 O O . LEU A 1 190 ? -3.993 8.914 21.969 1.00 63.44 190 LEU A O 1
ATOM 1444 N N . TRP A 1 191 ? -5.322 8.404 20.238 1.00 54.25 191 TRP A N 1
ATOM 1445 C CA . TRP A 1 191 ? -4.239 7.991 19.320 1.00 54.25 191 TRP A CA 1
ATOM 1446 C C . TRP A 1 191 ? -3.569 9.076 18.478 1.00 54.25 191 TRP A C 1
ATOM 1448 O O . TRP A 1 191 ? -2.567 8.778 17.827 1.00 54.25 191 TRP A O 1
ATOM 1458 N N . LYS A 1 192 ? -4.048 10.325 18.442 1.00 51.56 192 LYS A N 1
ATOM 1459 C CA . LYS A 1 192 ? -3.429 11.326 17.551 1.00 51.56 192 LYS A CA 1
ATOM 1460 C C . LYS A 1 192 ? -2.093 11.856 18.092 1.00 51.56 192 LYS A C 1
ATOM 1462 O O . LYS A 1 192 ? -2.032 12.958 18.627 1.00 51.56 192 LYS A O 1
ATOM 1467 N N . GLY A 1 193 ? -1.027 11.069 17.904 1.00 50.31 193 GLY A N 1
ATOM 1468 C CA . GLY A 1 193 ? 0.373 11.511 17.836 1.00 50.31 193 GLY A CA 1
ATOM 1469 C C . GLY A 1 193 ? 0.931 12.228 19.069 1.00 50.31 193 GLY A C 1
ATOM 1470 O O . GLY A 1 193 ? 1.869 13.006 18.934 1.00 50.31 193 GLY A O 1
ATOM 1471 N N . ASN A 1 194 ? 0.358 12.006 20.252 1.00 52.12 194 ASN A N 1
ATOM 1472 C CA . ASN A 1 194 ? 0.767 12.650 21.499 1.00 52.12 194 ASN A CA 1
ATOM 1473 C C . ASN A 1 194 ? 1.503 11.659 22.429 1.00 52.12 194 ASN A C 1
ATOM 1475 O O . ASN A 1 194 ? 1.478 10.448 22.218 1.00 52.12 194 ASN A O 1
ATOM 1479 N N . GLU A 1 195 ? 2.164 12.166 23.476 1.00 54.06 195 GLU A N 1
ATOM 1480 C CA . GLU A 1 195 ? 2.912 11.354 24.455 1.00 54.06 195 GLU A CA 1
ATOM 1481 C C . GLU A 1 195 ? 2.061 10.293 25.189 1.00 54.06 195 GLU A C 1
ATOM 1483 O O . GLU A 1 195 ? 2.624 9.400 25.823 1.00 54.06 195 GLU A O 1
ATOM 1488 N N . PHE A 1 196 ? 0.725 10.346 25.087 1.00 55.75 196 PHE A N 1
ATOM 1489 C CA . PHE A 1 196 ? -0.198 9.471 25.815 1.00 55.75 196 PHE A CA 1
ATOM 1490 C C . PHE A 1 196 ? -0.316 8.054 25.244 1.00 55.75 196 PHE A C 1
ATOM 1492 O O . PHE A 1 196 ? -0.703 7.154 25.989 1.00 55.75 196 PHE A O 1
ATOM 1499 N N . SER A 1 197 ? 0.071 7.813 23.986 1.00 61.91 197 SER A N 1
ATOM 1500 C CA . SER A 1 197 ? 0.105 6.453 23.417 1.00 61.91 197 SER A CA 1
ATOM 1501 C C . SER A 1 197 ? 1.031 5.510 24.195 1.00 61.91 197 SER A C 1
ATOM 1503 O O . SER A 1 197 ? 0.789 4.310 24.237 1.00 61.91 197 SER A O 1
ATOM 1505 N N . LYS A 1 198 ? 2.043 6.049 24.890 1.00 70.69 198 LYS A N 1
ATOM 1506 C CA . LYS A 1 198 ? 2.957 5.276 25.749 1.00 70.69 198 LYS A CA 1
ATOM 1507 C C . LYS A 1 198 ? 2.278 4.681 26.988 1.00 70.69 198 LYS A C 1
ATOM 1509 O O . LYS A 1 198 ? 2.819 3.752 27.578 1.00 70.69 198 LYS A O 1
ATOM 1514 N N . ASN A 1 199 ? 1.122 5.215 27.384 1.00 81.12 199 ASN A N 1
ATOM 1515 C CA . ASN A 1 199 ? 0.427 4.851 28.618 1.00 81.12 199 ASN A CA 1
ATOM 1516 C C . ASN A 1 199 ? -0.817 3.978 28.381 1.00 81.12 199 ASN A C 1
ATOM 1518 O O . ASN A 1 199 ? -1.452 3.565 29.349 1.00 81.12 199 ASN A O 1
ATOM 1522 N N . LEU A 1 200 ? -1.165 3.686 27.123 1.00 86.50 200 LEU A N 1
ATOM 1523 C CA . LEU A 1 200 ? -2.245 2.775 26.749 1.00 86.50 200 LEU A CA 1
ATOM 1524 C C . LEU A 1 200 ? -1.651 1.501 26.140 1.00 86.50 200 LEU A C 1
ATOM 1526 O O . LEU A 1 200 ? -0.930 1.564 25.150 1.00 86.50 200 LEU A O 1
ATOM 1530 N N . THR A 1 201 ? -1.978 0.342 26.705 1.00 89.19 201 THR A N 1
ATOM 1531 C CA . THR A 1 201 ? -1.624 -0.969 26.140 1.00 89.19 201 THR A CA 1
ATOM 1532 C C . THR A 1 201 ? -2.882 -1.648 25.614 1.00 89.19 201 THR A C 1
ATOM 1534 O O . THR A 1 201 ? -3.869 -1.736 26.338 1.00 89.19 201 THR A O 1
ATOM 1537 N N . LEU A 1 202 ? -2.845 -2.119 24.366 1.00 90.69 202 LEU A N 1
ATOM 1538 C CA . LEU A 1 202 ? -3.918 -2.891 23.734 1.00 90.69 202 LEU A CA 1
ATOM 1539 C C . LEU A 1 202 ? -3.411 -4.311 23.436 1.00 90.69 202 LEU A C 1
ATOM 1541 O O . LEU A 1 202 ? -2.375 -4.467 22.787 1.00 90.69 202 LEU A O 1
ATOM 1545 N N . SER A 1 203 ? -4.117 -5.337 23.905 1.00 91.88 203 SER A N 1
ATOM 1546 C CA . SER A 1 203 ? -3.815 -6.755 23.678 1.00 91.88 203 SER A CA 1
ATOM 1547 C C . SER A 1 203 ? -5.089 -7.598 23.508 1.00 91.88 203 SER A C 1
ATOM 1549 O O . SER A 1 203 ? -6.204 -7.105 23.657 1.00 91.88 203 SER A O 1
ATOM 1551 N N . GLY A 1 204 ? -4.941 -8.871 23.123 1.00 82.31 204 GLY A N 1
ATOM 1552 C CA . GLY A 1 204 ? -6.045 -9.845 23.133 1.00 82.31 204 GLY A CA 1
ATOM 1553 C C . GLY A 1 204 ? -7.219 -9.556 22.185 1.00 82.31 204 GLY A C 1
ATOM 1554 O O . GLY A 1 204 ? -8.271 -10.159 22.341 1.00 82.31 204 GLY A O 1
ATOM 1555 N N . GLY A 1 205 ? -7.051 -8.666 21.200 1.00 85.25 205 GLY A N 1
ATOM 1556 C CA . GLY A 1 205 ? -8.110 -8.252 20.265 1.00 85.25 205 GLY A CA 1
ATOM 1557 C C . GLY A 1 205 ? -8.685 -6.860 20.542 1.00 85.25 205 GLY A C 1
ATOM 1558 O O . GLY A 1 205 ? -9.514 -6.380 19.763 1.00 85.25 205 GLY A O 1
ATOM 1559 N N . SER A 1 206 ? -8.221 -6.190 21.601 1.00 90.56 206 SER A N 1
ATOM 1560 C CA . SER A 1 206 ? -8.716 -4.871 21.963 1.00 90.56 206 SER A CA 1
ATOM 1561 C C . SER A 1 206 ? -8.293 -3.824 20.933 1.00 90.56 206 SER A C 1
ATOM 1563 O O . SER A 1 206 ? -7.190 -3.855 20.380 1.00 90.56 206 SER A O 1
ATOM 1565 N N . LYS A 1 207 ? -9.198 -2.891 20.631 1.00 88.81 207 LYS A N 1
ATOM 1566 C CA . LYS A 1 207 ? -8.969 -1.849 19.622 1.00 88.81 207 LYS A CA 1
ATOM 1567 C C . LYS A 1 207 ? -9.592 -0.524 20.019 1.00 88.81 207 LYS A C 1
ATOM 1569 O O . LYS A 1 207 ? -10.630 -0.482 20.678 1.00 88.81 207 LYS A O 1
ATOM 1574 N N . GLN A 1 208 ? -8.994 0.560 19.542 1.00 86.00 208 GLN A N 1
ATOM 1575 C CA . GLN A 1 208 ? -9.527 1.906 19.693 1.00 86.00 208 GLN A CA 1
ATOM 1576 C C . GLN A 1 208 ? -10.131 2.427 18.387 1.00 86.00 208 GLN A C 1
ATOM 1578 O O . GLN A 1 208 ? -9.617 2.145 17.307 1.00 86.00 208 GLN A O 1
ATOM 1583 N N . VAL A 1 209 ? -11.216 3.193 18.492 1.00 81.00 209 VAL A N 1
ATOM 1584 C CA . VAL A 1 209 ? -11.877 3.884 17.378 1.00 81.00 209 VAL A CA 1
ATOM 1585 C C . VAL A 1 209 ? -12.252 5.312 17.775 1.00 81.00 209 VAL A C 1
ATOM 1587 O O . VAL A 1 209 ? -12.593 5.570 18.925 1.00 81.00 209 VAL A O 1
ATOM 1590 N N . ASP A 1 210 ? -12.195 6.242 16.820 1.00 68.62 210 ASP A N 1
ATOM 1591 C CA . ASP A 1 210 ? -12.276 7.681 17.110 1.00 68.62 210 ASP A CA 1
ATOM 1592 C C . ASP A 1 210 ? -13.697 8.171 17.442 1.00 68.62 210 ASP A C 1
ATOM 1594 O O . ASP A 1 210 ? -13.935 8.731 18.511 1.00 68.62 210 ASP A O 1
ATOM 1598 N N . LYS A 1 211 ? -14.643 8.029 16.498 1.00 62.69 211 LYS A N 1
ATOM 1599 C CA . LYS A 1 211 ? -15.923 8.771 16.534 1.00 62.69 211 LYS A CA 1
ATOM 1600 C C . LYS A 1 211 ? -17.177 7.918 16.641 1.00 62.69 211 LYS A C 1
ATOM 1602 O O . LYS A 1 211 ? -18.149 8.389 17.212 1.00 62.69 211 LYS A O 1
ATOM 1607 N N . ASN A 1 212 ? -17.151 6.692 16.127 1.00 70.06 212 ASN A N 1
ATOM 1608 C CA . ASN A 1 212 ? -18.270 5.759 16.202 1.00 70.06 212 ASN A CA 1
ATOM 1609 C C . ASN A 1 212 ? -17.731 4.381 16.572 1.00 70.06 212 ASN A C 1
ATOM 1611 O O . ASN A 1 212 ? -16.809 3.881 15.921 1.00 70.06 212 ASN A O 1
ATOM 1615 N N . ALA A 1 213 ? -18.305 3.765 17.603 1.00 71.06 213 ALA A N 1
ATOM 1616 C CA . ALA A 1 213 ? -18.027 2.369 17.893 1.00 71.06 213 ALA A CA 1
ATOM 1617 C C . ALA A 1 213 ? -18.513 1.511 16.715 1.00 71.06 213 ALA A C 1
ATOM 1619 O O . ALA A 1 213 ? -19.623 1.698 16.219 1.00 71.06 213 ALA A O 1
ATOM 1620 N N . SER A 1 214 ? -17.664 0.597 16.243 1.00 76.50 214 SER A N 1
ATOM 1621 C CA . SER A 1 214 ? -17.989 -0.317 15.144 1.00 76.50 214 SER A CA 1
ATOM 1622 C C . SER A 1 214 ? -18.866 -1.489 15.594 1.00 76.50 214 SER A C 1
ATOM 1624 O O . SER A 1 214 ? -19.376 -2.216 14.750 1.00 76.50 214 SER A O 1
ATOM 1626 N N . ILE A 1 215 ? -18.978 -1.726 16.903 1.00 85.44 215 ILE A N 1
ATOM 1627 C CA . ILE A 1 215 ? -19.785 -2.807 17.480 1.00 85.44 215 ILE A CA 1
ATOM 1628 C C . ILE A 1 215 ? -21.212 -2.329 17.735 1.00 85.44 215 ILE A C 1
ATOM 1630 O O . ILE A 1 215 ? -21.404 -1.209 18.187 1.00 85.44 215 ILE A O 1
ATOM 1634 N N . ALA A 1 216 ? -22.216 -3.162 17.481 1.00 88.38 216 ALA A N 1
ATOM 1635 C CA . ALA A 1 216 ? -23.595 -2.863 17.851 1.00 88.38 216 ALA A CA 1
ATOM 1636 C C . ALA A 1 216 ? -23.931 -3.544 19.187 1.00 88.38 216 ALA A C 1
ATOM 1638 O O . ALA A 1 216 ? -23.760 -4.751 19.325 1.00 88.38 216 ALA A O 1
ATOM 1639 N N . ILE A 1 217 ? -24.415 -2.771 20.158 1.00 90.88 217 ILE A N 1
ATOM 1640 C CA . ILE A 1 217 ? -24.954 -3.246 21.434 1.00 90.88 217 ILE A CA 1
ATOM 1641 C C . ILE A 1 217 ? -26.426 -2.814 21.500 1.00 90.88 217 ILE A C 1
ATOM 1643 O O . ILE A 1 217 ? -26.696 -1.609 21.477 1.00 90.88 217 ILE A O 1
ATOM 1647 N N . PRO A 1 218 ? -27.392 -3.746 21.572 1.00 90.00 218 PRO A N 1
ATOM 1648 C CA . PRO A 1 218 ? -28.808 -3.402 21.630 1.00 90.00 218 PRO A CA 1
ATOM 1649 C C . PRO A 1 218 ? -29.155 -2.494 22.817 1.00 90.00 218 PRO A C 1
ATOM 1651 O O . PRO A 1 218 ? -28.630 -2.650 23.922 1.00 90.00 218 PRO A O 1
ATOM 1654 N N . ALA A 1 219 ? -30.080 -1.560 22.592 1.00 92.56 219 ALA A N 1
ATOM 1655 C CA . ALA A 1 219 ? -30.726 -0.822 23.671 1.00 92.56 219 ALA A CA 1
ATOM 1656 C C . ALA A 1 219 ? -31.613 -1.762 24.504 1.00 92.56 219 ALA A C 1
ATOM 1658 O O . ALA A 1 219 ? -32.214 -2.696 23.971 1.00 92.56 219 ALA A O 1
ATOM 1659 N N . GLY A 1 220 ? -31.722 -1.492 25.800 1.00 93.31 220 GLY A N 1
ATOM 1660 C CA . GLY A 1 220 ? -32.452 -2.332 26.743 1.00 93.31 220 GLY A CA 1
ATOM 1661 C C . GLY A 1 220 ? -32.469 -1.736 28.145 1.00 93.31 220 GLY A C 1
ATOM 1662 O O . GLY A 1 220 ? -31.784 -0.751 28.423 1.00 93.31 220 GLY A O 1
ATOM 1663 N N . ASP A 1 221 ? -33.235 -2.344 29.050 1.00 93.81 221 ASP A N 1
ATOM 1664 C CA . ASP A 1 221 ? -33.415 -1.826 30.415 1.00 93.81 221 ASP A CA 1
ATOM 1665 C C . ASP A 1 221 ? -32.077 -1.699 31.166 1.00 93.81 221 ASP A C 1
ATOM 1667 O O . ASP A 1 221 ? -31.830 -0.703 31.852 1.00 93.81 221 ASP A O 1
ATOM 1671 N N . CYS A 1 222 ? -31.183 -2.673 30.965 1.00 96.56 222 CYS A N 1
ATOM 1672 C CA . CYS A 1 222 ? -29.871 -2.727 31.605 1.00 96.56 222 CYS A CA 1
ATOM 1673 C C . CYS A 1 222 ? -28.726 -2.148 30.757 1.00 96.56 222 CYS A C 1
ATOM 1675 O O . CYS A 1 222 ? -27.691 -1.828 31.324 1.00 96.56 222 CYS A O 1
ATOM 1677 N N . THR A 1 223 ? -28.904 -1.937 29.446 1.00 95.31 223 THR A N 1
ATOM 1678 C CA . THR A 1 223 ? -27.899 -1.323 28.543 1.00 95.31 223 THR A CA 1
ATOM 1679 C C . THR A 1 223 ? -28.216 0.134 28.176 1.00 95.31 223 THR A C 1
ATOM 1681 O O . THR A 1 223 ? -27.453 0.797 27.466 1.00 95.31 223 THR A O 1
ATOM 1684 N N . GLY A 1 224 ? -29.349 0.670 28.644 1.00 92.31 224 GLY A N 1
ATOM 1685 C CA . GLY A 1 224 ? -29.822 2.007 28.293 1.00 92.31 224 GLY A CA 1
ATOM 1686 C C . GLY A 1 224 ? -30.030 2.154 26.786 1.00 92.31 224 GLY A C 1
ATOM 1687 O O . GLY A 1 224 ? -30.674 1.325 26.150 1.00 92.31 224 GLY A O 1
ATOM 1688 N N . ASN A 1 225 ? -29.458 3.207 26.198 1.00 90.25 225 ASN A N 1
ATOM 1689 C CA . ASN A 1 225 ? -29.543 3.452 24.752 1.00 90.25 225 ASN A CA 1
ATOM 1690 C C . ASN A 1 225 ? -28.676 2.494 23.908 1.00 90.25 225 ASN A C 1
ATOM 1692 O O . ASN A 1 225 ? -28.694 2.594 22.680 1.00 90.25 225 ASN A O 1
ATOM 1696 N N . GLY A 1 226 ? -27.910 1.595 24.538 1.00 90.94 226 GLY A N 1
ATOM 1697 C CA . GLY A 1 226 ? -26.992 0.697 23.846 1.00 90.94 226 GLY A CA 1
ATOM 1698 C C . GLY A 1 226 ? -25.887 1.446 23.091 1.00 90.94 226 GLY A C 1
ATOM 1699 O O . GLY A 1 226 ? -25.443 2.529 23.497 1.00 90.94 226 GLY A O 1
ATOM 1700 N N . ASN A 1 227 ? -25.461 0.859 21.974 1.00 88.25 227 ASN A N 1
ATOM 1701 C CA . ASN A 1 227 ? -24.623 1.465 20.948 1.00 88.25 227 ASN A CA 1
ATOM 1702 C C . ASN A 1 227 ? -25.076 0.972 19.565 1.00 88.25 227 ASN A C 1
ATOM 1704 O O . ASN A 1 227 ? -25.065 -0.223 19.301 1.00 88.25 227 ASN A O 1
ATOM 1708 N N . GLN A 1 228 ? -25.466 1.873 18.667 1.00 76.94 228 GLN A N 1
ATOM 1709 C CA . GLN A 1 228 ? -26.101 1.487 17.396 1.00 76.94 228 GLN A CA 1
ATOM 1710 C C . GLN A 1 228 ? -25.118 0.936 16.342 1.00 76.94 228 GLN A C 1
ATOM 1712 O O . GLN A 1 228 ? -25.560 0.388 15.337 1.00 76.94 228 GLN A O 1
ATOM 1717 N N . GLY A 1 229 ? -23.801 1.033 16.566 1.00 68.69 229 GLY A N 1
ATOM 1718 C CA . GLY A 1 229 ? -22.804 0.704 15.544 1.00 68.69 229 GLY A CA 1
ATOM 1719 C C . GLY A 1 229 ? -22.880 1.644 14.325 1.00 68.69 229 GLY A C 1
ATOM 1720 O O . GLY A 1 229 ? -23.599 2.647 14.354 1.00 68.69 229 GLY A O 1
ATOM 1721 N N . PRO A 1 230 ? -22.146 1.360 13.237 1.00 61.84 230 PRO A N 1
ATOM 1722 C CA . PRO A 1 230 ? -22.334 2.043 11.962 1.00 61.84 230 PRO A CA 1
ATOM 1723 C C . PRO A 1 230 ? -23.741 1.741 11.425 1.00 61.84 230 PRO A C 1
ATOM 1725 O O . PRO A 1 230 ? -24.109 0.578 11.275 1.00 61.84 230 PRO A O 1
ATOM 1728 N N . THR A 1 231 ? -24.525 2.779 11.123 1.00 55.25 231 THR A N 1
ATOM 1729 C CA . THR A 1 231 ? -25.846 2.635 10.478 1.00 55.25 231 THR A CA 1
ATOM 1730 C C . THR A 1 231 ? -25.744 2.336 8.988 1.00 55.25 231 THR A C 1
ATOM 1732 O O . THR A 1 231 ? -26.726 1.918 8.376 1.00 55.25 231 THR A O 1
ATOM 1735 N N . ASP A 1 232 ? -24.562 2.552 8.414 1.00 52.56 232 ASP A N 1
ATOM 1736 C CA . ASP A 1 232 ? -24.287 2.264 7.020 1.00 52.56 232 ASP A CA 1
ATOM 1737 C C . ASP A 1 232 ? -23.776 0.822 6.923 1.00 52.56 232 ASP A C 1
ATOM 1739 O O . ASP A 1 232 ? -22.703 0.517 7.460 1.00 52.56 232 ASP A O 1
ATOM 1743 N N . PRO A 1 233 ? -24.519 -0.095 6.273 1.00 47.62 233 PRO A N 1
ATOM 1744 C CA . PRO A 1 233 ? -23.957 -1.393 5.941 1.00 47.62 233 PRO A CA 1
ATOM 1745 C C . PRO A 1 233 ? -22.691 -1.163 5.104 1.00 47.62 233 PRO A C 1
ATOM 1747 O O . PRO A 1 233 ? -22.679 -0.240 4.283 1.00 47.62 233 PRO A O 1
ATOM 1750 N N . PRO A 1 234 ? -21.630 -1.972 5.274 1.00 51.31 234 PRO A N 1
ATOM 1751 C CA . PRO A 1 234 ? -20.468 -1.875 4.405 1.00 51.31 234 PRO A CA 1
ATOM 1752 C C . PRO A 1 234 ? -20.939 -1.968 2.951 1.00 51.31 234 PRO A C 1
ATOM 1754 O O . PRO A 1 234 ? -21.576 -2.948 2.554 1.00 51.31 234 PRO A O 1
ATOM 1757 N N . SER A 1 235 ? -20.688 -0.919 2.169 1.00 53.75 235 SER A N 1
ATOM 1758 C CA . SER A 1 235 ? -20.942 -0.956 0.737 1.00 53.75 235 SER A CA 1
ATOM 1759 C C . SER A 1 235 ? -19.974 -1.952 0.116 1.00 53.75 235 SER A C 1
ATOM 1761 O O . SER A 1 235 ? -18.795 -1.986 0.479 1.00 53.75 235 SER A O 1
ATOM 1763 N N . ASN A 1 236 ? -20.457 -2.759 -0.829 1.00 59.06 236 ASN A N 1
ATOM 1764 C CA . ASN A 1 236 ? -19.534 -3.498 -1.680 1.00 59.06 236 ASN A CA 1
ATOM 1765 C C . ASN A 1 236 ? -18.580 -2.481 -2.321 1.00 59.06 236 ASN A C 1
ATOM 1767 O O . ASN A 1 236 ? -19.061 -1.439 -2.771 1.00 59.06 236 ASN A O 1
ATOM 1771 N N . PRO A 1 237 ? -17.267 -2.748 -2.346 1.00 62.62 237 PRO A N 1
ATOM 1772 C CA . PRO A 1 237 ? -16.352 -1.883 -3.065 1.00 62.62 237 PRO A CA 1
ATOM 1773 C C . PRO A 1 237 ? -16.756 -1.850 -4.541 1.00 62.62 237 PRO A C 1
ATOM 1775 O O . PRO A 1 237 ? -17.144 -2.877 -5.114 1.00 62.62 237 PRO A O 1
ATOM 1778 N N . ASP A 1 238 ? -16.678 -0.664 -5.132 1.00 78.75 238 ASP A N 1
ATOM 1779 C CA . ASP A 1 238 ? -16.750 -0.521 -6.577 1.00 78.75 238 ASP A CA 1
ATOM 1780 C C . ASP A 1 238 ? -15.470 -1.119 -7.171 1.00 78.75 238 ASP A C 1
ATOM 1782 O O . ASP A 1 238 ? -14.368 -0.879 -6.676 1.00 78.75 238 ASP A O 1
ATOM 1786 N N . TYR A 1 239 ? -15.638 -1.965 -8.186 1.00 77.19 239 TYR A N 1
ATOM 1787 C CA . TYR A 1 239 ? -14.535 -2.622 -8.880 1.00 77.19 239 TYR A CA 1
ATOM 1788 C C . TYR A 1 239 ? -14.337 -2.005 -10.273 1.00 77.19 239 TYR A C 1
ATOM 1790 O O . TYR A 1 239 ? -15.336 -1.668 -10.918 1.00 77.19 239 TYR A O 1
ATOM 1798 N N . PRO A 1 240 ? -13.091 -1.956 -10.773 1.00 81.38 240 PRO A N 1
ATOM 1799 C CA . PRO A 1 240 ? -11.879 -2.439 -10.106 1.00 81.38 240 PRO A CA 1
ATOM 1800 C C . PRO A 1 240 ? -11.422 -1.525 -8.956 1.00 81.38 240 PRO A C 1
ATOM 1802 O O . PRO A 1 240 ? -11.695 -0.330 -8.951 1.00 81.38 240 PRO A O 1
ATOM 1805 N N . ILE A 1 241 ? -10.746 -2.106 -7.961 1.00 80.62 241 ILE A N 1
ATOM 1806 C CA . ILE A 1 241 ? -10.125 -1.342 -6.873 1.00 80.62 241 ILE A CA 1
ATOM 1807 C C . ILE A 1 241 ? -8.757 -0.872 -7.362 1.00 80.62 241 ILE A C 1
ATOM 1809 O O . ILE A 1 241 ? -7.900 -1.695 -7.686 1.00 80.62 241 ILE A O 1
ATOM 1813 N N . GLU A 1 242 ? -8.541 0.438 -7.368 1.00 82.06 242 GLU A N 1
ATOM 1814 C CA . GLU A 1 242 ? -7.226 1.024 -7.616 1.00 82.06 242 GLU A CA 1
ATOM 1815 C C . GLU A 1 242 ? -6.274 0.695 -6.456 1.00 82.06 242 GLU A C 1
ATOM 1817 O O . GLU A 1 242 ? -6.485 1.100 -5.308 1.00 82.06 242 GLU A O 1
ATOM 1822 N N . VAL A 1 243 ? -5.217 -0.058 -6.749 1.00 79.38 243 VAL A N 1
ATOM 1823 C CA . VAL A 1 243 ? -4.123 -0.312 -5.807 1.00 79.38 243 VAL A CA 1
ATOM 1824 C C . VAL A 1 243 ? -3.212 0.923 -5.802 1.00 79.38 243 VAL A C 1
ATOM 1826 O O . VAL A 1 243 ? -2.901 1.421 -6.886 1.00 79.38 243 VAL A O 1
ATOM 1829 N N . PRO A 1 244 ? -2.773 1.435 -4.630 1.00 75.44 244 PRO A N 1
ATOM 1830 C CA . PRO A 1 244 ? -1.855 2.570 -4.565 1.00 75.44 244 PRO A CA 1
ATOM 1831 C C . PRO A 1 244 ? -0.645 2.384 -5.483 1.00 75.44 244 PRO A C 1
ATOM 1833 O O . PRO A 1 244 ? -0.136 1.267 -5.599 1.00 75.44 244 PRO A O 1
ATOM 1836 N N . ASN A 1 245 ? -0.191 3.479 -6.100 1.00 74.25 245 ASN A N 1
ATOM 1837 C CA . ASN A 1 245 ? 0.914 3.464 -7.056 1.00 74.25 245 ASN A CA 1
ATOM 1838 C C . ASN A 1 245 ? 2.115 2.680 -6.511 1.00 74.25 245 ASN A C 1
ATOM 1840 O O . ASN A 1 245 ? 2.562 2.902 -5.382 1.00 74.25 245 ASN A O 1
ATOM 1844 N N . GLY A 1 246 ? 2.631 1.773 -7.338 1.00 72.19 246 GLY A N 1
ATOM 1845 C CA . GLY A 1 246 ? 3.872 1.065 -7.077 1.00 72.19 246 GLY A CA 1
ATOM 1846 C C . GLY A 1 246 ? 5.064 2.020 -7.024 1.00 72.19 246 GLY A C 1
ATOM 1847 O O . GLY A 1 246 ? 4.984 3.174 -7.452 1.00 72.19 246 GLY A O 1
ATOM 1848 N N . SER A 1 247 ? 6.183 1.524 -6.496 1.00 87.19 247 SER A N 1
ATOM 1849 C CA . SER A 1 247 ? 7.433 2.281 -6.420 1.00 87.19 247 SER A CA 1
ATOM 1850 C C . SER A 1 247 ? 7.871 2.805 -7.792 1.00 87.19 247 SER A C 1
ATOM 1852 O O . SER A 1 247 ? 7.580 2.205 -8.829 1.00 87.19 247 SER A O 1
ATOM 1854 N N . TYR A 1 248 ? 8.586 3.927 -7.781 1.00 91.56 248 TYR A N 1
ATOM 1855 C CA . TYR A 1 248 ? 9.219 4.493 -8.965 1.00 91.56 248 TYR A CA 1
ATOM 1856 C C . TYR A 1 248 ? 10.584 3.844 -9.189 1.00 91.56 248 TYR A C 1
ATOM 1858 O O . TYR A 1 248 ? 11.371 3.736 -8.249 1.00 91.56 248 TYR A O 1
ATOM 1866 N N . TYR A 1 249 ? 10.873 3.443 -10.424 1.00 95.31 249 TYR A N 1
ATOM 1867 C CA . TYR A 1 249 ? 12.140 2.824 -10.794 1.00 95.31 249 TYR A CA 1
ATOM 1868 C C . TYR A 1 249 ? 12.788 3.569 -11.951 1.00 95.31 249 TYR A C 1
ATOM 1870 O O . TYR A 1 249 ? 12.129 3.813 -12.957 1.00 95.31 249 TYR A O 1
ATOM 1878 N N . THR A 1 250 ? 14.081 3.871 -11.846 1.00 97.31 250 THR A N 1
ATOM 1879 C CA . THR A 1 250 ? 14.863 4.432 -12.954 1.00 97.31 250 THR A CA 1
ATOM 1880 C C . THR A 1 250 ? 15.646 3.330 -13.662 1.00 97.31 250 THR A C 1
ATOM 1882 O O . THR A 1 250 ? 16.317 2.529 -13.015 1.00 97.31 250 THR A O 1
ATOM 1885 N N . PHE A 1 251 ? 15.581 3.312 -14.988 1.00 97.69 251 PHE A N 1
ATOM 1886 C CA . PHE A 1 251 ? 16.303 2.419 -15.886 1.00 97.69 251 PHE A CA 1
ATOM 1887 C C . PHE A 1 251 ? 17.350 3.241 -16.634 1.00 97.69 251 PHE A C 1
ATOM 1889 O O . PHE A 1 251 ? 17.027 4.295 -17.185 1.00 97.69 251 PHE A O 1
ATOM 1896 N N . ALA A 1 252 ? 18.585 2.755 -16.645 1.00 97.81 252 ALA A N 1
ATOM 1897 C CA . ALA A 1 252 ? 19.736 3.397 -17.269 1.00 97.81 252 ALA A CA 1
ATOM 1898 C C . ALA A 1 252 ? 20.429 2.374 -18.172 1.00 97.81 252 ALA A C 1
ATOM 1900 O O . ALA A 1 252 ? 20.717 1.267 -17.711 1.00 97.81 252 ALA A O 1
ATOM 1901 N N . MET A 1 253 ? 20.629 2.712 -19.449 1.00 97.88 253 MET A N 1
ATOM 1902 C CA . MET A 1 253 ? 21.052 1.773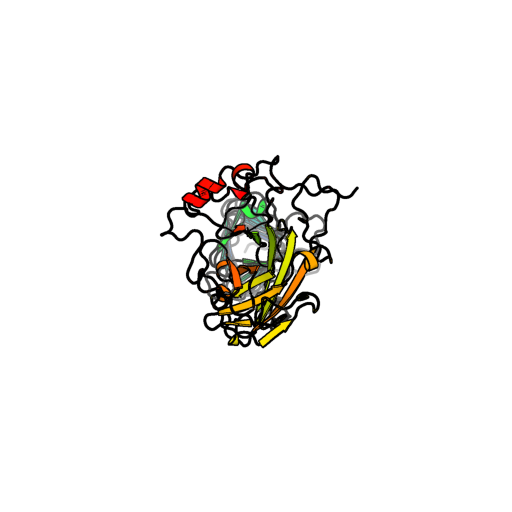 -20.493 1.00 97.88 253 MET A CA 1
ATOM 1903 C C . MET A 1 253 ? 22.237 2.297 -21.301 1.00 97.88 253 MET A C 1
ATOM 1905 O O . MET A 1 253 ? 22.363 3.502 -21.495 1.00 97.88 253 MET A O 1
ATOM 1909 N N . GLU A 1 254 ? 23.007 1.361 -21.852 1.00 96.19 254 GLU A N 1
ATOM 1910 C CA . GLU A 1 254 ? 23.994 1.550 -22.920 1.00 96.19 254 GLU A CA 1
ATOM 1911 C C . GLU A 1 254 ? 23.453 1.009 -24.254 1.00 96.19 254 GLU A C 1
ATOM 1913 O O . GLU A 1 254 ? 22.747 -0.001 -24.293 1.00 96.19 254 GLU A O 1
ATOM 1918 N N . ASP A 1 255 ? 23.833 1.617 -25.376 1.00 93.06 255 ASP A N 1
ATOM 1919 C CA . ASP A 1 255 ? 23.337 1.299 -26.716 1.00 93.06 255 ASP A CA 1
ATOM 1920 C C . ASP A 1 255 ? 24.308 0.493 -27.580 1.00 93.06 255 ASP A C 1
ATOM 1922 O O . ASP A 1 255 ? 23.968 0.122 -28.710 1.00 93.06 255 ASP A O 1
ATOM 1926 N N . ASN A 1 256 ? 25.541 0.279 -27.123 1.00 87.69 256 ASN A N 1
ATOM 1927 C CA . ASN A 1 256 ? 26.633 -0.167 -27.993 1.00 87.69 256 ASN A CA 1
ATOM 1928 C C . ASN A 1 256 ? 26.936 -1.661 -27.919 1.00 87.69 256 ASN A C 1
ATOM 1930 O O . ASN A 1 256 ? 27.775 -2.145 -28.685 1.00 87.69 256 ASN A O 1
ATOM 1934 N N . TRP A 1 257 ? 26.217 -2.416 -27.087 1.00 87.38 257 TRP A N 1
ATOM 1935 C CA . TRP A 1 257 ? 26.459 -3.846 -26.933 1.00 87.38 257 TRP A CA 1
ATOM 1936 C C . TRP A 1 257 ? 26.464 -4.598 -28.285 1.00 87.38 257 TRP A C 1
ATOM 1938 O O . TRP A 1 257 ? 25.540 -4.423 -29.091 1.00 87.38 257 TRP A O 1
ATOM 1948 N N . PRO A 1 258 ? 27.465 -5.465 -28.567 1.00 79.44 258 PRO A N 1
ATOM 1949 C CA . PRO A 1 258 ? 28.543 -5.945 -27.688 1.00 79.44 258 PRO A CA 1
ATOM 1950 C C . PRO A 1 258 ? 29.830 -5.126 -27.621 1.00 79.44 258 PRO A C 1
ATOM 1952 O O . PRO A 1 258 ? 30.784 -5.566 -26.983 1.00 79.44 258 PRO A O 1
ATOM 1955 N N . ALA A 1 259 ? 29.884 -3.959 -28.254 1.00 84.62 259 ALA A N 1
ATOM 1956 C CA . ALA A 1 259 ? 31.000 -3.041 -28.083 1.00 84.62 259 ALA A CA 1
ATOM 1957 C C . ALA A 1 259 ? 30.818 -2.173 -26.827 1.00 84.62 259 ALA A C 1
ATOM 1959 O O . ALA A 1 259 ? 29.699 -1.904 -26.399 1.00 84.62 259 ALA A O 1
ATOM 1960 N N . PHE A 1 260 ? 31.935 -1.707 -26.273 1.00 82.19 260 PHE A N 1
ATOM 1961 C CA . PHE A 1 260 ? 31.932 -0.642 -25.275 1.00 82.19 260 PHE A CA 1
ATOM 1962 C C . PHE A 1 260 ? 31.923 0.725 -25.966 1.00 82.19 260 PHE A C 1
ATOM 1964 O O . PHE A 1 260 ? 32.616 0.910 -26.973 1.00 82.19 260 PHE A O 1
ATOM 1971 N N . GLY A 1 261 ? 31.160 1.658 -25.400 1.00 85.81 261 GLY A N 1
ATOM 1972 C CA . GLY A 1 261 ? 31.253 3.091 -25.662 1.00 85.81 261 GLY A CA 1
ATOM 1973 C C . GLY A 1 261 ? 32.077 3.800 -24.585 1.00 85.81 261 GLY A C 1
ATOM 1974 O O . GLY A 1 261 ? 33.129 3.315 -24.164 1.00 85.81 261 GLY A O 1
ATOM 1975 N N . ASP A 1 262 ? 31.588 4.952 -24.150 1.00 88.12 262 ASP A N 1
ATOM 1976 C CA . ASP A 1 262 ? 32.079 5.739 -23.015 1.00 88.12 262 ASP A CA 1
ATOM 1977 C C . ASP A 1 262 ? 31.555 5.254 -21.650 1.00 88.12 262 ASP A C 1
ATOM 1979 O O . ASP A 1 262 ? 32.123 5.619 -20.616 1.00 88.12 262 ASP A O 1
ATOM 1983 N N . TYR A 1 263 ? 30.583 4.336 -21.647 1.00 93.50 263 TYR A N 1
ATOM 1984 C CA . TYR A 1 263 ? 30.137 3.593 -20.468 1.00 93.50 263 TYR A CA 1
ATOM 1985 C C . TYR A 1 263 ? 29.587 4.501 -19.360 1.00 93.50 263 TYR A C 1
ATOM 1987 O O . TYR A 1 263 ? 29.912 4.318 -18.181 1.00 93.50 263 TYR A O 1
ATOM 1995 N N . ASP A 1 264 ? 28.830 5.525 -19.744 1.00 95.56 264 ASP A N 1
ATOM 1996 C CA . ASP A 1 264 ? 28.217 6.518 -18.863 1.00 95.56 264 ASP A CA 1
ATOM 1997 C C . ASP A 1 264 ? 26.784 6.143 -18.428 1.00 95.56 264 ASP A C 1
ATOM 1999 O O . ASP A 1 264 ? 26.245 6.721 -17.479 1.00 95.56 264 ASP A O 1
ATOM 2003 N N . MET A 1 265 ? 26.205 5.104 -19.043 1.00 95.88 265 MET A N 1
ATOM 2004 C CA . MET A 1 265 ? 24.881 4.546 -18.763 1.00 95.88 265 MET A CA 1
ATOM 2005 C C . MET A 1 265 ? 23.750 5.557 -18.949 1.00 95.88 265 MET A C 1
ATOM 2007 O O . MET A 1 265 ? 22.753 5.523 -18.222 1.00 95.88 265 MET A O 1
ATOM 2011 N N . ASN A 1 266 ? 23.893 6.479 -19.901 1.00 97.31 266 ASN A N 1
ATOM 2012 C CA . ASN A 1 266 ? 22.870 7.484 -20.181 1.00 97.31 266 ASN A CA 1
ATOM 2013 C C . ASN A 1 266 ? 22.314 7.444 -21.617 1.00 97.31 266 ASN A C 1
ATOM 2015 O O . ASN A 1 266 ? 21.459 8.274 -21.948 1.00 97.31 266 ASN A O 1
ATOM 2019 N N . ASP A 1 267 ? 22.715 6.464 -22.440 1.00 97.94 267 ASP A N 1
ATOM 2020 C CA . ASP A 1 267 ? 22.246 6.324 -23.825 1.00 97.94 267 ASP A CA 1
ATOM 2021 C C . ASP A 1 267 ? 20.713 6.306 -23.916 1.00 97.94 267 ASP A C 1
ATOM 2023 O O . ASP A 1 267 ? 20.120 6.900 -24.824 1.00 97.94 267 ASP A O 1
ATOM 2027 N N . LEU A 1 268 ? 20.068 5.674 -22.930 1.00 98.50 268 LEU A N 1
ATOM 2028 C CA . LEU A 1 268 ? 18.655 5.858 -22.622 1.00 98.50 268 LEU A CA 1
ATOM 2029 C C . LEU A 1 268 ? 18.445 5.847 -21.104 1.00 98.50 268 LEU A C 1
ATOM 2031 O O . LEU A 1 268 ? 18.814 4.881 -20.435 1.00 98.50 268 LEU A O 1
ATOM 2035 N N . VAL A 1 269 ? 17.781 6.882 -20.583 1.00 98.62 269 VAL A N 1
ATOM 2036 C CA . VAL A 1 269 ? 17.342 6.940 -19.181 1.00 98.62 269 VAL A CA 1
ATOM 2037 C C . VAL A 1 269 ? 15.836 7.141 -19.129 1.00 98.62 269 VAL A C 1
ATOM 2039 O O . VAL A 1 269 ? 15.309 8.089 -19.726 1.00 98.62 269 VAL A O 1
ATOM 2042 N N . LEU A 1 270 ? 15.139 6.270 -18.403 1.00 97.94 270 LEU A N 1
ATOM 2043 C CA . LEU A 1 270 ? 13.703 6.399 -18.183 1.00 97.94 270 LEU A CA 1
ATOM 2044 C C . LEU A 1 270 ? 13.284 6.019 -16.770 1.00 97.94 270 LEU A C 1
ATOM 2046 O O . LEU A 1 270 ? 13.957 5.243 -16.102 1.00 97.94 270 LEU A O 1
ATOM 2050 N N . GLY A 1 271 ? 12.156 6.558 -16.331 1.00 97.19 271 GLY A N 1
ATOM 2051 C CA . GLY A 1 271 ? 11.479 6.160 -15.108 1.00 97.19 271 GLY A CA 1
ATOM 2052 C C . GLY A 1 271 ? 10.220 5.359 -15.402 1.00 97.19 271 GLY A C 1
ATOM 2053 O O . GLY A 1 271 ? 9.526 5.642 -16.377 1.00 97.19 271 GLY A O 1
ATOM 2054 N N . ILE A 1 272 ? 9.906 4.371 -14.568 1.00 95.88 272 ILE A N 1
ATOM 2055 C CA . ILE A 1 272 ? 8.649 3.621 -14.632 1.00 95.88 272 ILE A CA 1
ATOM 2056 C C . ILE A 1 272 ? 8.003 3.580 -13.255 1.00 95.88 272 ILE A C 1
ATOM 2058 O O . ILE A 1 272 ? 8.644 3.263 -12.254 1.00 95.88 272 ILE A O 1
ATOM 2062 N N . SER A 1 273 ? 6.701 3.840 -13.226 1.00 93.81 273 SER A N 1
ATOM 2063 C CA . SER A 1 273 ? 5.823 3.462 -12.120 1.00 93.81 273 SER A CA 1
ATOM 2064 C C . SER A 1 273 ? 4.561 2.804 -12.665 1.00 93.81 273 SER A C 1
ATOM 2066 O O . SER A 1 273 ? 4.266 2.877 -13.862 1.00 93.81 273 SER A O 1
ATOM 2068 N N . SER A 1 274 ? 3.824 2.119 -11.795 1.00 92.81 274 SER A N 1
ATOM 2069 C CA . SER A 1 274 ? 2.597 1.437 -12.191 1.00 92.81 274 SER A CA 1
ATOM 2070 C C . SER A 1 274 ? 1.483 1.608 -11.176 1.00 92.81 274 SER A C 1
ATOM 2072 O O . SER A 1 274 ? 1.730 1.773 -9.983 1.00 92.81 274 SER A O 1
ATOM 2074 N N . GLN A 1 275 ? 0.255 1.531 -11.663 1.00 92.50 275 GLN A N 1
ATOM 2075 C CA . GLN A 1 275 ? -0.953 1.428 -10.865 1.00 92.50 275 GLN A CA 1
ATOM 2076 C C . GLN A 1 275 ? -1.692 0.165 -11.305 1.00 92.50 275 GLN A C 1
ATOM 2078 O O . GLN A 1 275 ? -1.858 -0.068 -12.503 1.00 92.50 275 GLN A O 1
ATOM 2083 N N . LEU A 1 276 ? -2.095 -0.672 -10.351 1.00 93.69 276 LEU A N 1
ATOM 2084 C CA . LEU A 1 276 ? -2.815 -1.913 -10.637 1.00 93.69 276 LEU A CA 1
ATOM 2085 C C . LEU A 1 276 ? -4.302 -1.749 -10.335 1.00 93.69 276 LEU A C 1
ATOM 2087 O O . LEU A 1 276 ? -4.685 -1.095 -9.366 1.00 93.69 276 LEU A O 1
ATOM 2091 N N . GLU A 1 277 ? -5.129 -2.406 -11.135 1.00 92.81 277 GLU A N 1
ATOM 2092 C CA . GLU A 1 277 ? -6.580 -2.425 -10.993 1.00 92.81 277 GLU A CA 1
ATOM 2093 C C . GLU A 1 277 ? -7.023 -3.830 -10.573 1.00 92.81 277 GLU A C 1
ATOM 2095 O O . GLU A 1 277 ? -7.016 -4.777 -11.365 1.00 92.81 277 GLU A O 1
ATOM 2100 N N . LEU A 1 278 ? -7.383 -3.991 -9.297 1.00 91.31 278 LEU A N 1
ATOM 2101 C CA . LEU A 1 278 ? -7.799 -5.271 -8.733 1.00 91.31 278 LEU A CA 1
ATOM 2102 C C . LEU A 1 278 ? -9.260 -5.560 -9.085 1.00 91.31 278 LEU A C 1
ATOM 2104 O O . LEU A 1 278 ? -10.168 -4.820 -8.707 1.00 91.31 278 LEU A O 1
ATOM 2108 N N . GLY A 1 279 ? -9.486 -6.682 -9.756 1.00 86.81 279 GLY A N 1
ATOM 2109 C CA . GLY A 1 279 ? -10.793 -7.173 -10.151 1.00 86.81 279 GLY A CA 1
ATOM 2110 C C . GLY A 1 279 ? -11.572 -7.872 -9.043 1.00 86.81 279 GLY A C 1
ATOM 2111 O O . GLY A 1 279 ? -11.050 -8.280 -8.002 1.00 86.81 279 GLY A O 1
ATOM 2112 N N . ARG A 1 280 ? -12.855 -8.132 -9.315 1.00 85.19 280 ARG A N 1
ATOM 2113 C CA . ARG A 1 280 ? -13.768 -8.815 -8.375 1.00 85.19 280 ARG A CA 1
ATOM 2114 C C . ARG A 1 280 ? -13.340 -10.245 -8.031 1.00 85.19 280 ARG A C 1
ATOM 2116 O O . ARG A 1 280 ? -13.756 -10.792 -7.015 1.00 85.19 280 ARG A O 1
ATOM 2123 N N . SER A 1 281 ? -12.541 -10.863 -8.900 1.00 84.06 281 SER A N 1
ATOM 2124 C CA . SER A 1 281 ? -12.015 -12.218 -8.714 1.00 84.06 281 SER A CA 1
ATOM 2125 C C . SER A 1 281 ? -10.798 -12.285 -7.781 1.00 84.06 281 SER A C 1
ATOM 2127 O O . SER A 1 281 ? -10.338 -13.385 -7.487 1.00 84.06 281 SER A O 1
ATOM 2129 N N . GLY A 1 282 ? -10.274 -11.136 -7.331 1.00 84.12 282 GLY A N 1
ATOM 2130 C CA . GLY A 1 282 ? -9.005 -11.043 -6.602 1.00 84.12 282 GLY A CA 1
ATOM 2131 C C . GLY A 1 282 ? -7.763 -11.091 -7.503 1.00 84.12 282 GLY A C 1
ATOM 2132 O O . GLY A 1 282 ? -6.651 -11.036 -6.991 1.00 84.12 282 GLY A O 1
ATOM 2133 N N . ASN A 1 283 ? -7.943 -11.185 -8.824 1.00 92.31 283 ASN A N 1
ATOM 2134 C CA . ASN A 1 283 ? -6.878 -11.033 -9.818 1.00 92.31 283 ASN A CA 1
ATOM 2135 C C . ASN A 1 283 ? -6.800 -9.584 -10.308 1.00 92.31 283 ASN A C 1
ATOM 2137 O O . ASN A 1 283 ? -7.755 -8.825 -10.149 1.00 92.31 283 ASN A O 1
ATOM 2141 N N . ILE A 1 284 ? -5.689 -9.226 -10.941 1.00 95.38 284 ILE A N 1
ATOM 2142 C CA . ILE A 1 284 ? -5.519 -7.929 -11.593 1.00 95.38 284 ILE A CA 1
ATOM 2143 C C . ILE A 1 284 ? -6.254 -7.942 -12.941 1.00 95.38 284 ILE A C 1
ATOM 2145 O O . ILE A 1 284 ? -5.976 -8.790 -13.792 1.00 95.38 284 ILE A O 1
ATOM 2149 N N . ASP A 1 285 ? -7.193 -7.011 -13.120 1.00 95.25 285 ASP A N 1
ATOM 2150 C CA . ASP A 1 285 ? -7.968 -6.836 -14.358 1.00 95.25 285 ASP A CA 1
ATOM 2151 C C . ASP A 1 285 ? -7.318 -5.785 -15.282 1.00 95.25 285 ASP A C 1
ATOM 2153 O O . ASP A 1 285 ? -7.456 -5.872 -16.505 1.00 95.25 285 ASP A O 1
ATOM 2157 N N . GLY A 1 286 ? -6.548 -4.844 -14.720 1.00 96.31 286 GLY A N 1
ATOM 2158 C CA . GLY A 1 286 ? -5.864 -3.793 -15.474 1.00 96.31 286 GLY A CA 1
ATOM 2159 C C . GLY A 1 286 ? -4.571 -3.290 -14.828 1.00 96.31 286 GLY A C 1
ATOM 2160 O O . GLY A 1 286 ? -4.304 -3.509 -13.645 1.00 96.31 286 GLY A O 1
ATOM 2161 N N . MET A 1 287 ? -3.736 -2.639 -15.633 1.00 95.50 287 MET A N 1
ATOM 2162 C CA . MET A 1 287 ? -2.488 -2.008 -15.209 1.00 95.50 287 MET A CA 1
ATOM 2163 C C . MET A 1 287 ? -2.271 -0.724 -16.004 1.00 95.50 287 MET A C 1
ATOM 2165 O O . MET A 1 287 ? -2.292 -0.747 -17.232 1.00 95.50 287 MET A O 1
ATOM 2169 N N . VAL A 1 288 ? -1.989 0.372 -15.309 1.00 95.44 288 VAL A N 1
ATOM 2170 C CA . VAL A 1 288 ? -1.529 1.621 -15.918 1.00 95.44 288 VAL A CA 1
ATOM 2171 C C . VAL A 1 288 ? -0.032 1.751 -15.669 1.00 95.44 288 VAL A C 1
ATOM 2173 O O . VAL A 1 288 ? 0.404 1.797 -14.522 1.00 95.44 288 VAL A O 1
ATOM 2176 N N . LEU A 1 289 ? 0.762 1.784 -16.737 1.00 95.19 289 LEU A N 1
ATOM 2177 C CA . LEU A 1 289 ? 2.196 2.072 -16.695 1.00 95.19 289 LEU A CA 1
ATOM 2178 C C . LEU A 1 289 ? 2.432 3.541 -17.034 1.00 95.19 289 LEU A C 1
ATOM 2180 O O . LEU A 1 289 ? 2.009 4.016 -18.089 1.00 95.19 289 LEU A O 1
ATOM 2184 N N . PHE A 1 290 ? 3.169 4.231 -16.172 1.00 95.44 290 PHE A N 1
ATOM 2185 C CA . PHE A 1 290 ? 3.677 5.574 -16.422 1.00 95.44 290 PHE A CA 1
ATOM 2186 C C . PHE A 1 290 ? 5.158 5.465 -16.759 1.00 95.44 290 PHE A C 1
ATOM 2188 O O . PHE A 1 290 ? 5.945 5.038 -15.917 1.00 95.44 290 PHE A O 1
ATOM 2195 N N . VAL A 1 291 ? 5.523 5.824 -17.989 1.00 97.31 291 VAL A N 1
ATOM 2196 C CA . VAL A 1 291 ? 6.903 5.793 -18.485 1.00 97.31 291 VAL A CA 1
ATOM 2197 C C . VAL A 1 291 ? 7.387 7.217 -18.713 1.00 97.31 291 VAL A C 1
ATOM 2199 O O . VAL A 1 291 ? 6.932 7.888 -19.637 1.00 97.31 291 VAL A O 1
ATOM 2202 N N . ASP A 1 292 ? 8.333 7.658 -17.899 1.00 97.81 292 ASP A N 1
ATOM 2203 C CA . ASP A 1 292 ? 8.987 8.955 -18.001 1.00 97.81 292 ASP A CA 1
ATOM 2204 C C . ASP A 1 292 ? 10.251 8.824 -18.840 1.00 97.81 292 ASP A C 1
ATOM 2206 O O . ASP A 1 292 ? 11.252 8.296 -18.369 1.00 97.81 292 ASP A O 1
ATOM 2210 N N . LEU A 1 293 ? 10.249 9.311 -20.081 1.00 98.25 293 LEU A N 1
ATOM 2211 C CA . LEU A 1 293 ? 11.485 9.402 -20.855 1.00 98.25 293 LEU A CA 1
ATOM 2212 C C . LEU A 1 293 ? 12.285 10.630 -20.398 1.00 98.25 293 LEU A C 1
ATOM 2214 O O . LEU A 1 293 ? 11.832 11.765 -20.580 1.00 98.25 293 LEU A O 1
ATOM 2218 N N . ILE A 1 294 ? 13.455 10.391 -19.796 1.00 97.88 294 ILE A N 1
ATOM 2219 C CA . ILE A 1 294 ? 14.256 11.406 -19.093 1.00 97.88 294 ILE A CA 1
ATOM 2220 C C . ILE A 1 294 ? 15.403 11.916 -19.974 1.00 97.88 294 ILE A C 1
ATOM 2222 O O . ILE A 1 294 ? 15.573 13.130 -20.118 1.00 97.88 294 ILE A O 1
ATOM 2226 N N . ALA A 1 295 ? 16.173 11.008 -20.582 1.00 98.00 295 ALA A N 1
ATOM 2227 C CA . ALA A 1 295 ? 17.338 11.349 -21.398 1.00 98.00 295 ALA A CA 1
ATOM 2228 C C . ALA A 1 295 ? 17.581 10.345 -22.533 1.00 98.00 295 ALA A C 1
ATOM 2230 O O . ALA A 1 295 ? 17.147 9.192 -22.466 1.00 98.00 295 ALA A O 1
ATOM 2231 N N . VAL A 1 296 ? 18.276 10.811 -23.574 1.00 98.25 296 VAL A N 1
ATOM 2232 C CA . VAL A 1 296 ? 18.711 10.008 -24.725 1.00 98.25 296 VAL A CA 1
ATOM 2233 C C . VAL A 1 296 ? 20.150 10.407 -25.069 1.00 98.25 296 VAL A C 1
ATOM 2235 O O . VAL A 1 296 ? 20.349 11.357 -25.823 1.00 98.25 296 VAL A O 1
ATOM 2238 N N . GLY A 1 297 ? 21.145 9.729 -24.494 1.00 97.19 297 GLY A N 1
ATOM 2239 C CA . GLY A 1 297 ? 22.579 9.925 -24.779 1.00 97.19 297 GLY A CA 1
ATOM 2240 C C . GLY A 1 297 ? 23.058 9.288 -26.088 1.00 97.19 297 GLY A C 1
ATOM 2241 O O . GLY A 1 297 ? 24.143 9.569 -26.579 1.00 97.19 297 GLY A O 1
ATOM 2242 N N . ALA A 1 298 ? 22.225 8.485 -26.743 1.00 95.81 298 ALA A N 1
ATOM 2243 C CA . ALA A 1 298 ? 22.634 7.831 -27.977 1.00 95.81 298 ALA A CA 1
ATOM 2244 C C . ALA A 1 298 ? 22.568 8.751 -29.204 1.00 95.81 298 ALA A C 1
ATOM 2246 O O . ALA A 1 298 ? 21.693 9.599 -29.337 1.00 95.81 298 ALA A O 1
ATOM 2247 N N . THR A 1 299 ? 23.411 8.477 -30.204 1.00 94.75 299 THR A N 1
ATOM 2248 C CA . THR A 1 299 ? 23.234 8.998 -31.582 1.00 94.75 299 THR A CA 1
ATOM 2249 C C . THR A 1 299 ? 22.518 7.998 -32.498 1.00 94.75 299 THR A C 1
ATOM 2251 O O . THR A 1 299 ? 22.188 8.293 -33.650 1.00 94.75 299 THR A O 1
ATOM 2254 N N . LYS A 1 300 ? 22.246 6.782 -32.014 1.00 93.62 300 LYS A N 1
ATOM 2255 C CA . LYS A 1 300 ? 21.455 5.790 -32.745 1.00 93.62 300 LYS A CA 1
ATOM 2256 C C . LYS A 1 300 ? 19.961 6.040 -32.583 1.00 93.62 300 LYS A C 1
ATOM 2258 O O . LYS A 1 300 ? 19.497 6.711 -31.668 1.00 93.62 300 LYS A O 1
ATOM 2263 N N . THR A 1 301 ? 19.177 5.459 -33.489 1.00 94.00 301 THR A N 1
ATOM 2264 C CA . THR A 1 301 ? 17.724 5.380 -33.293 1.00 94.00 301 THR A CA 1
ATOM 2265 C C . THR A 1 301 ? 17.428 4.266 -32.298 1.00 94.00 301 THR A C 1
ATOM 2267 O O . THR A 1 301 ? 17.602 3.093 -32.637 1.00 94.00 301 THR A O 1
ATOM 2270 N N . LEU A 1 302 ? 16.987 4.643 -31.098 1.00 96.06 302 LEU A N 1
ATOM 2271 C CA . LEU A 1 302 ? 16.627 3.711 -30.035 1.00 96.06 302 LEU A CA 1
ATOM 2272 C C . LEU A 1 302 ? 15.111 3.540 -29.945 1.00 96.06 302 LEU A C 1
ATOM 2274 O O . LEU A 1 302 ? 14.390 4.513 -29.728 1.00 96.06 302 LEU A O 1
ATOM 2278 N N . GLY A 1 303 ? 14.648 2.300 -30.081 1.00 96.44 303 GLY A N 1
ATOM 2279 C CA . GLY A 1 303 ? 13.332 1.877 -29.608 1.00 96.44 303 GLY A CA 1
ATOM 2280 C C . GLY A 1 303 ? 13.431 1.250 -28.220 1.00 96.44 303 GLY A C 1
ATOM 2281 O O . GLY A 1 303 ? 14.526 0.919 -27.769 1.00 96.44 303 GLY A O 1
ATOM 2282 N N . ALA A 1 304 ? 12.299 1.051 -27.557 1.00 97.69 304 ALA A N 1
ATOM 2283 C CA . ALA A 1 304 ? 12.245 0.391 -26.257 1.00 97.69 304 ALA A CA 1
ATOM 2284 C C . ALA A 1 304 ? 10.992 -0.473 -26.108 1.00 97.69 304 ALA A C 1
ATOM 2286 O O . ALA A 1 304 ? 9.949 -0.188 -26.705 1.00 97.69 304 ALA A O 1
ATOM 2287 N N . GLY A 1 305 ? 11.100 -1.527 -25.305 1.00 97.25 305 GLY A N 1
ATOM 2288 C CA . GLY A 1 305 ? 10.011 -2.447 -25.010 1.00 97.25 305 GLY A CA 1
ATOM 2289 C C . GLY A 1 305 ? 10.138 -3.068 -23.623 1.00 97.25 305 GLY A C 1
ATOM 2290 O O . GLY A 1 305 ? 11.195 -3.023 -22.995 1.00 97.25 305 GLY A O 1
ATOM 2291 N N . ILE A 1 306 ? 9.041 -3.657 -23.154 1.00 98.06 306 ILE A N 1
ATOM 2292 C CA . ILE A 1 306 ? 8.990 -4.450 -21.924 1.00 98.06 306 ILE A CA 1
ATOM 2293 C C . ILE A 1 306 ? 8.493 -5.841 -22.287 1.00 98.06 306 ILE A C 1
ATOM 2295 O O . ILE A 1 306 ? 7.392 -5.989 -22.817 1.00 98.06 306 ILE A O 1
ATOM 2299 N N . GLN A 1 307 ? 9.288 -6.865 -22.000 1.00 97.62 307 GLN A N 1
ATOM 2300 C CA . GLN A 1 307 ? 8.831 -8.246 -22.037 1.00 97.62 307 GLN A CA 1
ATOM 2301 C C . GLN A 1 307 ? 8.258 -8.633 -20.668 1.00 97.62 307 GLN A C 1
ATOM 2303 O O . GLN A 1 307 ? 8.895 -8.440 -19.637 1.00 97.62 307 GLN A O 1
ATOM 2308 N N . PHE A 1 308 ? 7.046 -9.183 -20.655 1.00 97.56 308 PHE A N 1
ATOM 2309 C CA . PHE A 1 308 ? 6.424 -9.721 -19.448 1.00 97.56 308 PHE A CA 1
ATOM 2310 C C . PHE A 1 308 ? 6.827 -11.186 -19.313 1.00 97.56 308 PHE A C 1
ATOM 2312 O O . PHE A 1 308 ? 6.139 -12.068 -19.826 1.00 97.56 308 PHE A O 1
ATOM 2319 N N . ASP A 1 309 ? 7.934 -11.461 -18.624 1.00 95.81 309 ASP A N 1
ATOM 2320 C CA . ASP A 1 309 ? 8.558 -12.794 -18.601 1.00 95.81 309 ASP A CA 1
ATOM 2321 C C . ASP A 1 309 ? 7.631 -13.896 -18.046 1.00 95.81 309 ASP A C 1
ATOM 2323 O O . ASP A 1 309 ? 7.829 -15.081 -18.318 1.00 95.81 309 ASP A O 1
ATOM 2327 N N . LYS A 1 310 ? 6.596 -13.517 -17.285 1.00 96.50 310 LYS A N 1
ATOM 2328 C CA . LYS A 1 310 ? 5.597 -14.432 -16.709 1.00 96.50 310 LYS A CA 1
ATOM 2329 C C . LYS A 1 310 ? 4.279 -14.508 -17.487 1.00 96.50 310 LYS A C 1
ATOM 2331 O O . LYS A 1 310 ? 3.450 -15.367 -17.186 1.00 96.50 310 LYS A O 1
ATOM 2336 N N . LEU A 1 311 ? 4.053 -13.641 -18.477 1.00 97.06 311 LEU A N 1
ATOM 2337 C CA . LEU A 1 311 ? 2.768 -13.534 -19.171 1.00 97.06 311 LEU A CA 1
ATOM 2338 C C . LEU A 1 311 ? 2.917 -13.802 -20.663 1.00 97.06 311 LEU A C 1
ATOM 2340 O O . LEU A 1 311 ? 3.757 -13.223 -21.334 1.00 97.06 311 LEU A O 1
ATOM 2344 N N . SER A 1 312 ? 2.036 -14.636 -21.212 1.00 96.38 312 SER A N 1
ATOM 2345 C CA . SER A 1 312 ? 1.883 -14.768 -22.666 1.00 96.38 312 SER A CA 1
ATOM 2346 C C . SER A 1 312 ? 0.939 -13.697 -23.213 1.00 96.38 312 SER A C 1
ATOM 2348 O O . SER A 1 312 ? 0.079 -13.197 -22.488 1.00 96.38 312 SER A O 1
ATOM 2350 N N . ALA A 1 313 ? 1.012 -13.405 -24.515 1.00 95.50 313 ALA A N 1
ATOM 2351 C CA . ALA A 1 313 ? 0.145 -12.403 -25.148 1.00 95.50 313 ALA A CA 1
ATOM 2352 C C . ALA A 1 313 ? -1.360 -12.690 -24.976 1.00 95.50 313 ALA A C 1
ATOM 2354 O O . ALA A 1 313 ? -2.161 -11.766 -24.898 1.00 95.50 313 ALA A O 1
ATOM 2355 N N . SER A 1 314 ? -1.749 -13.963 -24.826 1.00 95.69 314 SER A N 1
ATOM 2356 C CA . SER A 1 314 ? -3.145 -14.362 -24.578 1.00 95.69 314 SER A CA 1
ATOM 2357 C C . SER A 1 314 ? -3.729 -13.849 -23.255 1.00 95.69 314 SER A C 1
ATOM 2359 O O . SER A 1 314 ? -4.945 -13.869 -23.074 1.00 95.69 314 SER A O 1
ATOM 2361 N N . LYS A 1 315 ? -2.877 -13.400 -22.324 1.00 97.12 315 LYS A N 1
ATOM 2362 C CA . LYS A 1 315 ? -3.293 -12.812 -21.046 1.00 97.12 315 LYS A CA 1
ATOM 2363 C C . LYS A 1 315 ? -3.779 -11.375 -21.175 1.00 97.12 315 LYS A C 1
ATOM 2365 O O . LYS A 1 315 ? -4.395 -10.885 -20.237 1.00 97.12 315 LYS A O 1
ATOM 2370 N N . PHE A 1 316 ? -3.555 -10.729 -22.313 1.00 97.00 316 PHE A N 1
ATOM 2371 C CA . PHE A 1 316 ? -3.940 -9.347 -22.558 1.00 97.00 316 PHE A CA 1
ATOM 2372 C C . PHE A 1 316 ? -5.176 -9.296 -23.456 1.00 97.00 316 PHE A C 1
ATOM 2374 O O . PHE A 1 316 ? -5.254 -9.990 -24.469 1.00 97.00 316 PHE A O 1
ATOM 2381 N N . SER A 1 317 ? -6.149 -8.469 -23.085 1.00 96.00 317 SER A N 1
ATOM 2382 C CA . SER A 1 317 ? -7.359 -8.212 -23.875 1.00 96.00 317 SER A CA 1
ATOM 2383 C C . SER A 1 317 ? -7.305 -6.893 -24.642 1.00 96.00 317 SER A C 1
ATOM 2385 O O . SER A 1 317 ? -8.076 -6.709 -25.583 1.00 96.00 317 SER A O 1
ATOM 2387 N N . GLY A 1 318 ? -6.403 -5.984 -24.270 1.00 94.81 318 GLY A N 1
ATOM 2388 C CA . GLY A 1 318 ? -6.274 -4.690 -24.926 1.00 94.81 318 GLY A CA 1
ATOM 2389 C C . GLY A 1 318 ? -5.164 -3.826 -24.344 1.00 94.81 318 GLY A C 1
ATOM 2390 O O . GLY A 1 318 ? -4.779 -3.985 -23.186 1.00 94.81 318 GLY A O 1
ATOM 2391 N N . VAL A 1 319 ? -4.692 -2.902 -25.178 1.00 96.19 319 VAL A N 1
ATOM 2392 C CA . VAL A 1 319 ? -3.703 -1.871 -24.861 1.00 96.19 319 VAL A CA 1
ATOM 2393 C C . VAL A 1 319 ? -4.231 -0.541 -25.386 1.00 96.19 319 VAL A C 1
ATOM 2395 O O . VAL A 1 319 ? -4.701 -0.467 -26.522 1.00 96.19 319 VAL A O 1
ATOM 2398 N N . SER A 1 320 ? -4.159 0.500 -24.565 1.00 95.31 320 SER A N 1
ATOM 2399 C CA . SER A 1 320 ? -4.486 1.878 -24.926 1.00 95.31 320 SER A CA 1
ATOM 2400 C C . SER A 1 320 ? -3.248 2.746 -24.701 1.00 95.31 320 SER A C 1
ATOM 2402 O O . SER A 1 320 ? -2.691 2.801 -23.604 1.00 95.31 320 SER A O 1
ATOM 2404 N N . VAL A 1 321 ? -2.768 3.357 -25.789 1.00 93.00 321 VAL A N 1
ATOM 2405 C CA . VAL A 1 321 ? -1.562 4.195 -25.830 1.00 93.00 321 VAL A CA 1
ATOM 2406 C C . VAL A 1 321 ? -1.741 5.369 -26.796 1.00 93.00 321 VAL A C 1
ATOM 2408 O O . VAL A 1 321 ? -2.552 5.289 -27.727 1.00 93.00 321 VAL A O 1
ATOM 2411 N N . PRO A 1 322 ? -0.956 6.452 -26.655 1.00 87.31 322 PRO A N 1
ATOM 2412 C CA . PRO A 1 322 ? -0.914 7.525 -27.642 1.00 87.31 322 PRO A CA 1
ATOM 2413 C C . PRO A 1 322 ? -0.523 7.042 -29.052 1.00 87.31 322 PRO A C 1
ATOM 2415 O O . PRO A 1 322 ? 0.423 6.281 -29.234 1.00 87.31 322 PRO A O 1
ATOM 2418 N N . ALA A 1 323 ? -1.198 7.554 -30.086 1.00 79.81 323 ALA A N 1
ATOM 2419 C CA . ALA A 1 323 ? -0.984 7.124 -31.475 1.00 79.81 323 ALA A CA 1
ATOM 2420 C C . ALA A 1 323 ? 0.376 7.540 -32.084 1.00 79.81 323 ALA A C 1
ATOM 2422 O O . ALA A 1 323 ? 0.767 7.022 -33.125 1.00 79.81 323 ALA A O 1
ATOM 2423 N N . SER A 1 324 ? 1.095 8.491 -31.478 1.00 85.31 324 SER A N 1
ATOM 2424 C CA . SER A 1 324 ? 2.302 9.113 -32.049 1.00 85.31 324 SER A CA 1
ATOM 2425 C C . SER A 1 324 ? 3.625 8.464 -31.622 1.00 85.31 324 SER A C 1
ATOM 2427 O O . SER A 1 324 ? 4.677 9.076 -31.812 1.00 85.31 324 SER A O 1
ATOM 2429 N N . LEU A 1 325 ? 3.579 7.283 -30.997 1.00 91.31 325 LEU A N 1
ATOM 2430 C CA . LEU A 1 325 ? 4.755 6.646 -30.392 1.00 91.31 325 LEU A CA 1
ATOM 2431 C C . LEU A 1 325 ? 5.637 5.867 -31.379 1.00 91.31 325 LEU A C 1
ATOM 2433 O O . LEU A 1 325 ? 6.793 5.589 -31.068 1.00 91.31 325 LEU A O 1
ATOM 2437 N N . PHE A 1 326 ? 5.097 5.520 -32.552 1.00 90.06 326 PHE A N 1
ATOM 2438 C CA . PHE A 1 326 ? 5.744 4.627 -33.517 1.00 90.06 326 PHE A CA 1
ATOM 2439 C C . PHE A 1 326 ? 5.836 5.282 -34.900 1.00 90.06 326 PHE A C 1
ATOM 2441 O O . PHE A 1 326 ? 4.970 5.080 -35.752 1.00 90.06 326 PHE A O 1
ATOM 2448 N N . VAL A 1 327 ? 6.849 6.126 -35.114 1.00 82.44 327 VAL A N 1
ATOM 2449 C CA . VAL A 1 327 ? 6.972 6.947 -36.338 1.00 82.44 327 VAL A CA 1
ATOM 2450 C C . VAL A 1 327 ? 7.546 6.164 -37.515 1.00 82.44 327 VAL A C 1
ATOM 2452 O O . VAL A 1 327 ? 7.157 6.399 -38.659 1.00 82.44 327 VAL A O 1
ATOM 2455 N N . ASN A 1 328 ? 8.464 5.237 -37.251 1.00 77.94 328 ASN A N 1
ATOM 2456 C CA . ASN A 1 328 ? 9.167 4.472 -38.281 1.00 77.94 328 ASN A CA 1
ATOM 2457 C C . ASN A 1 328 ? 8.632 3.032 -38.404 1.00 77.94 328 ASN A C 1
ATOM 2459 O O . ASN A 1 328 ? 8.803 2.410 -39.447 1.00 77.94 328 ASN A O 1
ATOM 2463 N N . ASN A 1 329 ? 8.002 2.520 -37.344 1.00 77.31 329 ASN A N 1
ATOM 2464 C CA . ASN A 1 329 ? 7.386 1.209 -37.151 1.00 77.31 329 ASN A CA 1
ATOM 2465 C C . ASN A 1 329 ? 8.189 0.014 -37.707 1.00 77.31 329 ASN A C 1
ATOM 2467 O O . ASN A 1 329 ? 7.644 -0.848 -38.393 1.00 77.31 329 ASN A O 1
ATOM 2471 N N . ASN A 1 330 ? 9.497 -0.033 -37.428 1.00 84.81 330 ASN A N 1
ATOM 2472 C CA . ASN A 1 330 ? 10.398 -1.049 -37.999 1.00 84.81 330 ASN A CA 1
ATOM 2473 C C . ASN A 1 330 ? 10.941 -2.074 -36.990 1.00 84.81 330 ASN A C 1
ATOM 2475 O O . ASN A 1 330 ? 11.515 -3.085 -37.401 1.00 84.81 330 ASN A O 1
ATOM 2479 N N . TYR A 1 331 ? 10.797 -1.824 -35.687 1.00 91.88 331 TYR A N 1
ATOM 2480 C CA . TYR A 1 331 ? 11.343 -2.699 -34.641 1.00 91.88 331 TYR A CA 1
ATOM 2481 C C . TYR A 1 331 ? 10.320 -3.679 -34.068 1.00 91.88 331 TYR A C 1
ATOM 2483 O O . TYR A 1 331 ? 10.705 -4.773 -33.668 1.00 91.88 331 TYR A O 1
ATOM 2491 N N . PHE A 1 332 ? 9.035 -3.330 -34.082 1.00 92.44 332 PHE A N 1
ATOM 2492 C CA . PHE A 1 332 ? 7.972 -4.118 -33.464 1.00 92.44 332 PHE A CA 1
ATOM 2493 C C . PHE A 1 332 ? 6.933 -4.543 -34.507 1.00 92.44 332 PHE A C 1
ATOM 2495 O O . PHE A 1 332 ? 6.654 -3.814 -35.454 1.00 92.44 332 PHE A O 1
ATOM 2502 N N . GLU A 1 333 ? 6.382 -5.743 -34.358 1.00 88.81 333 GLU A N 1
ATOM 2503 C CA . GLU A 1 333 ? 5.327 -6.311 -35.203 1.00 88.81 333 GLU A CA 1
ATOM 2504 C C . GLU A 1 333 ? 3.983 -5.641 -34.912 1.00 88.81 333 GLU A C 1
ATOM 2506 O O . GLU A 1 333 ? 3.181 -5.420 -35.818 1.00 88.81 333 GLU A O 1
ATOM 2511 N N . SER A 1 334 ? 3.741 -5.314 -33.640 1.00 84.44 334 SER A N 1
ATOM 2512 C CA . SER A 1 334 ? 2.469 -4.786 -33.143 1.00 84.44 334 SER A CA 1
ATOM 2513 C C . SER A 1 334 ? 2.651 -3.428 -32.461 1.00 84.44 334 SER A C 1
ATOM 2515 O O . SER A 1 334 ? 2.495 -3.311 -31.251 1.00 84.44 334 SER A O 1
ATOM 2517 N N . ALA A 1 335 ? 2.980 -2.380 -33.223 1.00 82.25 335 ALA A N 1
ATOM 2518 C CA . ALA A 1 335 ? 3.023 -1.017 -32.684 1.00 82.25 335 ALA A CA 1
ATOM 2519 C C . ALA A 1 335 ? 1.696 -0.628 -32.012 1.00 82.25 335 ALA A C 1
ATOM 2521 O O . ALA A 1 335 ? 0.622 -0.727 -32.609 1.00 82.25 335 ALA A O 1
ATOM 2522 N N . GLY A 1 336 ? 1.789 -0.178 -30.761 1.00 87.12 336 GLY A N 1
ATOM 2523 C CA . GLY A 1 336 ? 0.649 0.236 -29.946 1.00 87.12 336 GLY A CA 1
ATOM 2524 C C . GLY A 1 336 ? -0.248 -0.898 -29.448 1.00 87.12 336 GLY A C 1
ATOM 2525 O O . GLY A 1 336 ? -1.355 -0.631 -28.987 1.00 87.12 336 GLY A O 1
ATOM 2526 N N . ASN A 1 337 ? 0.202 -2.150 -29.532 1.00 92.94 337 ASN A N 1
ATOM 2527 C CA . ASN A 1 337 ? -0.487 -3.300 -28.956 1.00 92.94 337 ASN A CA 1
ATOM 2528 C C . ASN A 1 337 ? 0.528 -4.297 -28.370 1.00 92.94 337 ASN A C 1
ATOM 2530 O O . ASN A 1 337 ? 1.732 -4.133 -28.549 1.00 92.94 337 ASN A O 1
ATOM 2534 N N . ILE A 1 338 ? 0.063 -5.339 -27.678 1.00 95.88 338 ILE A N 1
ATOM 2535 C CA . ILE A 1 338 ? 0.938 -6.434 -27.253 1.00 95.88 338 ILE A CA 1
ATOM 2536 C C . ILE A 1 338 ? 1.425 -7.204 -28.475 1.00 95.88 338 ILE A C 1
ATOM 2538 O O . ILE A 1 338 ? 0.636 -7.748 -29.248 1.00 95.88 338 ILE A O 1
ATOM 2542 N N . GLU A 1 339 ? 2.742 -7.286 -28.612 1.00 94.31 339 GLU A N 1
ATOM 2543 C CA . GLU A 1 339 ? 3.393 -8.138 -29.585 1.00 94.31 339 GLU A CA 1
ATOM 2544 C C . GLU A 1 339 ? 3.443 -9.588 -29.071 1.00 94.31 339 GLU A C 1
ATOM 2546 O O . GLU A 1 339 ? 3.947 -9.849 -27.969 1.00 94.31 339 GLU A O 1
ATOM 2551 N N . PRO A 1 340 ? 2.935 -10.555 -29.858 1.00 92.69 340 PRO A N 1
ATOM 2552 C CA . PRO A 1 340 ? 3.010 -11.957 -29.501 1.00 92.69 340 PRO A CA 1
ATOM 2553 C C . PRO A 1 340 ? 4.400 -12.518 -29.804 1.00 92.69 340 PRO A C 1
ATOM 2555 O O . PRO A 1 340 ? 4.806 -12.639 -30.964 1.00 92.69 340 PRO A O 1
ATOM 2558 N N . ASN A 1 341 ? 5.088 -12.950 -28.751 1.00 93.81 341 ASN A N 1
ATOM 2559 C CA . ASN A 1 341 ? 6.258 -13.808 -28.855 1.00 93.81 341 ASN A CA 1
ATOM 2560 C C . ASN A 1 341 ? 5.944 -15.210 -28.293 1.00 93.81 341 ASN A C 1
ATOM 2562 O O . ASN A 1 341 ? 5.091 -15.341 -27.407 1.00 93.81 341 ASN A O 1
ATOM 2566 N N . PRO A 1 342 ? 6.567 -16.279 -28.832 1.00 91.81 342 PRO A N 1
ATOM 2567 C CA . PRO A 1 342 ? 6.367 -17.648 -28.353 1.00 91.81 342 PRO A CA 1
ATOM 2568 C C . PRO A 1 342 ? 6.535 -17.838 -26.840 1.00 91.81 342 PRO A C 1
ATOM 2570 O O . PRO A 1 342 ? 5.780 -18.602 -26.238 1.00 91.81 342 PRO A O 1
ATOM 2573 N N . SER A 1 343 ? 7.516 -17.164 -26.243 1.00 91.75 343 SER A N 1
ATOM 2574 C CA . SER A 1 343 ? 7.928 -17.341 -24.851 1.00 91.75 343 SER A CA 1
ATOM 2575 C C . SER A 1 343 ? 7.207 -16.391 -23.891 1.00 91.75 343 SER A C 1
ATOM 2577 O O . SER A 1 343 ? 6.882 -16.795 -22.777 1.00 91.75 343 SER A O 1
ATOM 2579 N N . ALA A 1 344 ? 6.932 -15.152 -24.308 1.00 96.12 344 ALA A N 1
ATOM 2580 C CA . ALA A 1 344 ? 6.371 -14.102 -23.453 1.00 96.12 344 ALA A CA 1
ATOM 2581 C C . ALA A 1 344 ? 5.650 -13.014 -24.269 1.00 96.12 344 ALA A C 1
ATOM 2583 O O . ALA A 1 344 ? 5.826 -12.897 -25.475 1.00 96.12 344 ALA A O 1
ATOM 2584 N N . ALA A 1 345 ? 4.817 -12.202 -23.628 1.00 97.06 345 ALA A N 1
ATOM 2585 C CA . ALA A 1 345 ? 4.247 -10.998 -24.220 1.00 97.06 345 ALA A CA 1
ATOM 2586 C C . ALA A 1 345 ? 5.288 -9.877 -24.241 1.00 97.06 345 ALA A C 1
ATOM 2588 O O . ALA A 1 345 ? 6.024 -9.704 -23.270 1.00 97.06 345 ALA A O 1
ATOM 2589 N N . VAL A 1 346 ? 5.300 -9.073 -25.303 1.00 97.50 346 VAL A N 1
ATOM 2590 C CA . VAL A 1 346 ? 6.094 -7.841 -25.359 1.00 97.50 346 VAL A CA 1
ATOM 2591 C C . VAL A 1 346 ? 5.158 -6.652 -25.516 1.00 97.50 346 VAL A C 1
ATOM 2593 O O . VAL A 1 346 ? 4.307 -6.651 -26.398 1.00 97.50 346 VAL A O 1
ATOM 2596 N N . LEU A 1 347 ? 5.326 -5.631 -24.680 1.00 97.44 347 LEU A N 1
ATOM 2597 C CA . LEU A 1 347 ? 4.746 -4.306 -24.873 1.00 97.44 347 LEU A CA 1
ATOM 2598 C C . LEU A 1 347 ? 5.799 -3.399 -25.519 1.00 97.44 347 LEU A C 1
ATOM 2600 O O . LEU A 1 347 ? 6.769 -3.022 -24.854 1.00 97.44 347 LEU A O 1
ATOM 2604 N N . PRO A 1 348 ? 5.634 -3.028 -26.797 1.00 96.44 348 PRO A N 1
ATOM 2605 C CA . PRO A 1 348 ? 6.394 -1.945 -27.400 1.00 96.44 348 PRO A CA 1
ATOM 2606 C C . PRO A 1 348 ? 6.086 -0.625 -26.688 1.00 96.44 348 PRO A C 1
ATOM 2608 O O . PRO A 1 348 ? 4.916 -0.283 -26.511 1.00 96.44 348 PRO A O 1
ATOM 2611 N N . LEU A 1 349 ? 7.119 0.133 -26.322 1.00 96.81 349 LEU A N 1
ATOM 2612 C CA . LEU A 1 349 ? 6.953 1.471 -25.754 1.00 96.81 349 LEU A CA 1
ATOM 2613 C C . LEU A 1 349 ? 6.993 2.527 -26.865 1.00 96.81 349 LEU A C 1
ATOM 2615 O O . LEU A 1 349 ? 6.025 3.236 -27.119 1.00 96.81 349 LEU A O 1
ATOM 2619 N N . PHE A 1 350 ? 8.105 2.591 -27.590 1.00 95.81 350 PHE A N 1
ATOM 2620 C CA . PHE A 1 350 ? 8.313 3.512 -28.709 1.00 95.81 350 PHE A CA 1
ATOM 2621 C C . PHE A 1 350 ? 9.414 2.979 -29.625 1.00 95.81 350 PHE A C 1
ATOM 2623 O O . PHE A 1 350 ? 10.202 2.122 -29.225 1.00 95.81 350 PHE A O 1
ATOM 2630 N N . ASP A 1 351 ? 9.500 3.490 -30.853 1.00 94.25 351 ASP A N 1
ATOM 2631 C CA . ASP A 1 351 ? 10.523 3.086 -31.830 1.00 94.25 351 ASP A CA 1
ATOM 2632 C C . ASP A 1 351 ? 11.626 4.129 -32.078 1.00 94.25 351 ASP A C 1
ATOM 2634 O O . ASP A 1 351 ? 12.624 3.814 -32.730 1.00 94.25 351 ASP A O 1
ATOM 2638 N N . ASP A 1 352 ? 11.458 5.353 -31.571 1.00 95.31 352 ASP A N 1
ATOM 2639 C CA . ASP A 1 352 ? 12.407 6.456 -31.739 1.00 95.31 352 ASP A CA 1
ATOM 2640 C C . ASP A 1 352 ? 12.397 7.388 -30.514 1.00 95.31 352 ASP A C 1
ATOM 2642 O O . ASP A 1 352 ? 11.625 8.344 -30.433 1.00 95.31 352 ASP A O 1
ATOM 2646 N N . ALA A 1 353 ? 13.280 7.122 -29.549 1.00 96.81 353 ALA A N 1
ATOM 2647 C CA . ALA A 1 353 ? 13.397 7.894 -28.310 1.00 96.81 353 ALA A CA 1
ATOM 2648 C C . ALA A 1 353 ? 13.664 9.395 -28.548 1.00 96.81 353 ALA A C 1
ATOM 2650 O O . ALA A 1 353 ? 13.142 10.241 -27.820 1.00 96.81 353 ALA A O 1
ATOM 2651 N N . HIS A 1 354 ? 14.420 9.746 -29.597 1.00 96.44 354 HIS A N 1
ATOM 2652 C CA . HIS A 1 354 ? 14.691 11.147 -29.937 1.00 96.44 354 HIS A CA 1
ATOM 2653 C C . HIS A 1 354 ? 13.407 11.869 -30.333 1.00 96.44 354 HIS A C 1
ATOM 2655 O O . HIS A 1 354 ? 13.151 12.982 -29.862 1.00 96.44 354 HIS A O 1
ATOM 2661 N N . TRP A 1 355 ? 12.581 11.219 -31.160 1.00 95.44 355 TRP A N 1
ATOM 2662 C CA . TRP A 1 355 ? 11.286 11.757 -31.560 1.00 95.44 355 TRP A CA 1
ATOM 2663 C C . TRP A 1 355 ? 10.370 11.953 -30.353 1.00 95.44 355 TRP A C 1
ATOM 2665 O O . TRP A 1 355 ? 9.748 13.007 -30.221 1.00 95.44 355 TRP A O 1
ATOM 2675 N N . ILE A 1 356 ? 10.319 10.977 -29.445 1.00 95.62 356 ILE A N 1
ATOM 2676 C CA . ILE A 1 356 ? 9.491 11.077 -28.241 1.00 95.62 356 ILE A CA 1
ATOM 2677 C C . ILE A 1 356 ? 9.916 12.261 -27.370 1.00 95.62 356 ILE A C 1
ATOM 2679 O O . ILE A 1 356 ? 9.066 13.079 -27.005 1.00 95.62 356 ILE A O 1
ATOM 2683 N N . LEU A 1 357 ? 11.210 12.370 -27.056 1.00 96.06 357 LEU A N 1
ATOM 2684 C CA . LEU A 1 357 ? 11.711 13.374 -26.119 1.00 96.06 357 LEU A CA 1
ATOM 2685 C C . LEU A 1 357 ? 11.698 14.785 -26.725 1.00 96.06 357 LEU A C 1
ATOM 2687 O O . LEU A 1 357 ? 11.188 15.721 -26.109 1.00 96.06 357 LEU A O 1
ATOM 2691 N N . SER A 1 358 ? 12.209 14.937 -27.951 1.00 94.81 358 SER A N 1
ATOM 2692 C CA . SER A 1 358 ? 12.438 16.249 -28.576 1.00 94.81 358 SER A CA 1
ATOM 2693 C C . SER A 1 358 ? 11.416 16.659 -29.638 1.00 94.81 358 SER A C 1
ATOM 2695 O O . SER A 1 358 ? 11.365 17.832 -30.006 1.00 94.81 358 SER A O 1
ATOM 2697 N N . GLY A 1 359 ? 10.619 15.723 -30.166 1.00 93.31 359 GLY A N 1
ATOM 2698 C CA . GLY A 1 359 ? 9.803 15.955 -31.365 1.00 93.31 359 GLY A CA 1
ATOM 2699 C C . GLY A 1 359 ? 10.626 16.081 -32.654 1.00 93.31 359 GLY A C 1
ATOM 2700 O O . GLY A 1 359 ? 10.122 16.594 -33.651 1.00 93.31 359 GLY A O 1
ATOM 2701 N N . SER A 1 360 ? 11.892 15.654 -32.639 1.00 92.19 360 SER A N 1
ATOM 2702 C CA . SER A 1 360 ? 12.819 15.705 -33.770 1.00 92.19 360 SER A CA 1
ATOM 2703 C C . SER A 1 360 ? 13.447 14.336 -34.031 1.00 92.19 360 SER A C 1
ATOM 2705 O O . SER A 1 360 ? 13.654 13.548 -33.114 1.00 92.19 360 SER A O 1
ATOM 2707 N N . GLN A 1 361 ? 13.775 14.065 -35.296 1.00 89.31 361 GLN A N 1
ATOM 2708 C CA . GLN A 1 361 ? 14.558 12.892 -35.703 1.00 89.31 361 GLN A CA 1
ATOM 2709 C C . GLN A 1 361 ? 16.063 13.203 -35.812 1.00 89.31 361 GLN A C 1
ATOM 2711 O O . GLN A 1 361 ? 16.837 12.395 -36.327 1.00 89.31 361 GLN A O 1
ATOM 2716 N N . GLU A 1 362 ? 16.494 14.379 -35.348 1.00 92.38 362 GLU A N 1
ATOM 2717 C CA . GLU A 1 362 ? 17.914 14.690 -35.201 1.00 92.38 362 GLU A CA 1
ATOM 2718 C C . GLU A 1 362 ? 18.560 13.748 -34.180 1.00 92.38 362 GLU A C 1
ATOM 2720 O O . GLU A 1 362 ? 17.979 13.415 -33.151 1.00 92.38 362 GLU A O 1
ATOM 2725 N N . ARG A 1 363 ? 19.768 13.284 -34.500 1.00 94.12 363 ARG A N 1
ATOM 2726 C CA . ARG A 1 363 ? 20.497 12.255 -33.749 1.00 94.12 363 ARG A CA 1
ATOM 2727 C C . ARG A 1 363 ? 21.546 12.868 -32.832 1.00 94.12 363 ARG A C 1
ATOM 2729 O O . ARG A 1 363 ? 22.728 12.545 -32.909 1.00 94.12 363 ARG A O 1
ATOM 2736 N N . THR A 1 364 ? 21.105 13.847 -32.057 1.00 94.00 364 THR A N 1
ATOM 2737 C CA . THR A 1 364 ? 21.918 14.548 -31.065 1.00 94.00 364 THR A CA 1
ATOM 2738 C C . THR A 1 364 ? 21.590 14.027 -29.680 1.00 94.00 364 THR A C 1
ATOM 2740 O O . THR A 1 364 ? 20.411 13.871 -29.380 1.00 94.00 364 THR A O 1
ATOM 2743 N N . MET A 1 365 ? 22.598 13.893 -28.823 1.00 95.19 365 MET A N 1
ATOM 2744 C CA . MET A 1 365 ? 22.396 13.576 -27.411 1.00 95.19 365 MET A CA 1
ATOM 2745 C C . MET A 1 365 ? 21.484 14.608 -26.727 1.00 95.19 365 MET A C 1
ATOM 2747 O O . MET A 1 365 ? 21.687 15.823 -26.848 1.00 95.19 365 MET A O 1
ATOM 2751 N N . LEU A 1 366 ? 20.473 14.127 -26.008 1.00 96.81 366 LEU A N 1
ATOM 2752 C CA . LEU A 1 366 ? 19.436 14.913 -25.347 1.00 96.81 366 LEU A CA 1
ATOM 2753 C C . LEU A 1 366 ? 19.507 14.701 -23.834 1.00 96.81 366 LEU A C 1
ATOM 2755 O O . LEU A 1 366 ? 19.424 13.576 -23.351 1.00 96.81 366 LEU A O 1
ATOM 2759 N N . ASN A 1 367 ? 19.579 15.802 -23.083 1.00 96.81 367 ASN A N 1
ATOM 2760 C CA . ASN A 1 367 ? 19.604 15.820 -21.614 1.00 96.81 367 ASN A CA 1
ATOM 2761 C C . ASN A 1 367 ? 20.782 15.077 -20.951 1.00 96.81 367 ASN A C 1
ATOM 2763 O O . ASN A 1 367 ? 20.682 14.736 -19.783 1.00 96.81 367 ASN A O 1
ATOM 2767 N N . THR A 1 368 ? 21.908 14.865 -21.628 1.00 96.31 368 THR A N 1
ATOM 2768 C CA . THR A 1 368 ? 23.084 14.184 -21.039 1.00 96.31 368 THR A CA 1
ATOM 2769 C C . THR A 1 368 ? 24.312 15.086 -20.921 1.00 96.31 368 THR A C 1
ATOM 2771 O O . THR A 1 368 ? 25.135 14.922 -20.022 1.00 96.31 368 THR A O 1
ATOM 2774 N N . SER A 1 369 ? 24.433 16.120 -21.761 1.00 94.38 369 SER A N 1
ATOM 2775 C CA . SER A 1 369 ? 25.582 17.033 -21.728 1.00 94.38 369 SER A CA 1
ATOM 2776 C C . SER A 1 369 ? 25.352 18.259 -20.840 1.00 94.38 369 SER A C 1
ATOM 2778 O O . SER A 1 369 ? 24.540 19.130 -21.159 1.00 94.38 369 SER A O 1
ATOM 2780 N N . ASN A 1 370 ? 26.186 18.427 -19.806 1.00 91.44 370 ASN A N 1
ATOM 2781 C CA . ASN A 1 370 ? 26.223 19.632 -18.954 1.00 91.44 370 ASN A CA 1
ATOM 2782 C C . ASN A 1 370 ? 26.590 20.922 -19.722 1.00 91.44 370 ASN A C 1
ATOM 2784 O O . ASN A 1 370 ? 26.349 22.043 -19.260 1.00 91.44 370 ASN A O 1
ATOM 2788 N N . THR A 1 371 ? 27.172 20.783 -20.917 1.00 89.56 371 THR A N 1
ATOM 2789 C CA . THR A 1 371 ? 27.507 21.920 -21.786 1.00 89.56 371 THR A CA 1
ATOM 2790 C C . THR A 1 371 ? 26.337 22.368 -22.661 1.00 89.56 371 THR A C 1
ATOM 2792 O O . THR A 1 371 ? 26.340 23.513 -23.128 1.00 89.56 371 THR A O 1
ATOM 2795 N N . SER A 1 372 ? 25.314 21.519 -22.834 1.00 88.06 372 SER A N 1
ATOM 2796 C CA . SER A 1 372 ? 24.121 21.853 -23.611 1.00 88.06 372 SER A CA 1
ATOM 2797 C C . SER A 1 372 ? 23.426 23.091 -23.041 1.00 88.06 372 SER A C 1
ATOM 2799 O O . SER A 1 372 ? 23.422 23.353 -21.833 1.00 88.06 372 SER A O 1
ATOM 2801 N N . LYS A 1 373 ? 22.860 23.905 -23.932 1.00 84.88 373 LYS A N 1
ATOM 2802 C CA . LYS A 1 373 ? 22.024 25.059 -23.563 1.00 84.88 373 LYS A CA 1
ATOM 2803 C C . LYS A 1 373 ? 20.536 24.729 -23.568 1.00 84.88 373 LYS A C 1
ATOM 2805 O O . LYS A 1 373 ? 19.759 25.510 -23.035 1.00 84.88 373 LYS A O 1
ATOM 2810 N N . THR A 1 374 ? 20.163 23.603 -24.165 1.00 89.31 374 THR A N 1
ATOM 2811 C CA . THR A 1 374 ? 18.777 23.164 -24.281 1.00 89.31 374 THR A CA 1
ATOM 2812 C C . THR A 1 374 ? 18.548 22.015 -23.317 1.00 89.31 374 THR A C 1
ATOM 2814 O O . THR A 1 374 ? 19.322 21.057 -23.307 1.00 89.31 374 THR A O 1
ATOM 2817 N N . PHE A 1 375 ? 17.478 22.121 -22.536 1.00 92.06 375 PHE A N 1
ATOM 2818 C CA . PHE A 1 375 ? 16.937 21.034 -21.735 1.00 92.06 375 PHE A CA 1
ATOM 2819 C C . PHE A 1 375 ? 15.546 20.695 -22.267 1.00 92.06 375 PHE A C 1
ATOM 2821 O O . PHE A 1 375 ? 14.722 21.590 -22.467 1.00 92.06 375 PHE A O 1
ATOM 2828 N N . TYR A 1 376 ? 15.303 19.415 -22.525 1.00 94.06 376 TYR A N 1
ATOM 2829 C CA . TYR A 1 376 ? 14.009 18.916 -22.968 1.00 94.06 376 TYR A CA 1
ATOM 2830 C C . TYR A 1 376 ? 13.222 18.440 -21.745 1.00 94.06 376 TYR A C 1
ATOM 2832 O O . TYR A 1 376 ? 13.752 17.637 -20.977 1.00 94.06 376 TYR A O 1
ATOM 2840 N N . PRO A 1 377 ? 11.980 18.907 -21.534 1.00 94.19 377 PRO A N 1
ATOM 2841 C CA . PRO A 1 377 ? 11.153 18.414 -20.440 1.00 94.19 377 PRO A CA 1
ATOM 2842 C C . PRO A 1 377 ? 10.962 16.898 -20.516 1.00 94.19 377 PRO A C 1
ATOM 2844 O O . PRO A 1 377 ? 10.788 16.354 -21.609 1.00 94.19 377 PRO A O 1
ATOM 2847 N N . VAL A 1 378 ? 10.938 16.245 -19.351 1.00 95.00 378 VAL A N 1
ATOM 2848 C CA . VAL A 1 378 ? 10.596 14.821 -19.227 1.00 95.00 378 VAL A CA 1
ATOM 2849 C C . VAL A 1 378 ? 9.256 14.557 -19.912 1.00 95.00 378 VAL A C 1
ATOM 2851 O O . VAL A 1 378 ? 8.301 15.328 -19.769 1.00 95.00 378 VAL A O 1
ATOM 2854 N N . ARG A 1 379 ? 9.188 13.469 -20.682 1.00 96.12 379 ARG A N 1
ATOM 2855 C CA . ARG A 1 379 ? 7.972 13.063 -21.392 1.00 96.12 379 ARG A CA 1
ATOM 2856 C C . ARG A 1 379 ? 7.386 11.821 -20.742 1.00 96.12 379 ARG A C 1
ATOM 2858 O O . ARG A 1 379 ? 7.879 10.724 -20.971 1.00 96.12 379 ARG A O 1
ATOM 2865 N N . THR A 1 380 ? 6.310 12.012 -19.987 1.00 96.31 380 THR A N 1
ATOM 2866 C CA . THR A 1 380 ? 5.513 10.923 -19.415 1.00 96.31 380 THR A CA 1
ATOM 2867 C C . THR A 1 380 ? 4.552 10.362 -20.457 1.00 96.31 380 THR A C 1
ATOM 2869 O O . THR A 1 380 ? 3.748 11.095 -21.041 1.00 96.31 380 THR A O 1
ATOM 2872 N N . ILE A 1 381 ? 4.621 9.055 -20.684 1.00 96.31 381 ILE A N 1
ATOM 2873 C CA . ILE A 1 381 ? 3.716 8.300 -21.547 1.00 96.31 381 ILE A CA 1
ATOM 2874 C C . ILE A 1 381 ? 2.940 7.322 -20.676 1.00 96.31 381 ILE A C 1
ATOM 2876 O O . ILE A 1 381 ? 3.526 6.597 -19.876 1.00 96.31 381 ILE A O 1
ATOM 2880 N N . MET A 1 382 ? 1.625 7.293 -20.860 1.00 95.88 382 MET A N 1
ATOM 2881 C CA . MET A 1 382 ? 0.734 6.394 -20.140 1.00 95.88 382 MET A CA 1
ATOM 2882 C C . MET A 1 382 ? 0.338 5.218 -21.039 1.00 95.88 382 MET A C 1
ATOM 2884 O O . MET A 1 382 ? -0.099 5.436 -22.173 1.00 95.88 382 MET A O 1
ATOM 2888 N N . TYR A 1 383 ? 0.502 3.995 -20.536 1.00 96.31 383 TYR A N 1
ATOM 2889 C CA . TYR A 1 383 ? 0.072 2.759 -21.190 1.00 96.31 383 TYR A CA 1
ATOM 2890 C C . TYR A 1 383 ? -0.976 2.091 -20.313 1.00 96.31 383 TYR A C 1
ATOM 2892 O O . TYR A 1 383 ? -0.675 1.669 -19.199 1.00 96.31 383 TYR A O 1
ATOM 2900 N N . GLU A 1 384 ? -2.194 1.980 -20.820 1.00 97.06 384 GLU A N 1
ATOM 2901 C CA . GLU A 1 384 ? -3.288 1.290 -20.143 1.00 97.06 384 GLU A CA 1
ATOM 2902 C C . GLU A 1 384 ? -3.394 -0.128 -20.707 1.00 97.06 384 GLU A C 1
ATOM 2904 O O . GLU A 1 384 ? -3.627 -0.325 -21.903 1.00 97.06 384 GLU A O 1
ATOM 2909 N N . LEU A 1 385 ? -3.203 -1.124 -19.851 1.00 97.19 385 LEU A N 1
ATOM 2910 C CA . LEU A 1 385 ? -3.243 -2.540 -20.193 1.00 97.19 385 LEU A CA 1
ATOM 2911 C C . LEU A 1 385 ? -4.476 -3.166 -19.548 1.00 97.19 385 LEU A C 1
ATOM 2913 O O . LEU A 1 3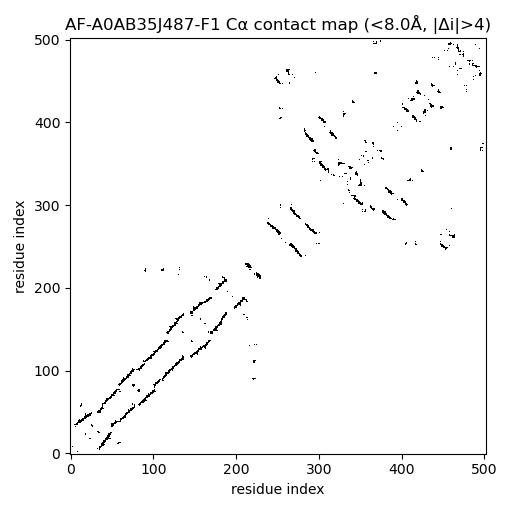85 ? -4.732 -2.960 -18.365 1.00 97.19 385 LEU A O 1
ATOM 2917 N N . THR A 1 386 ? -5.210 -3.972 -20.312 1.00 97.50 386 THR A N 1
ATOM 2918 C CA . THR A 1 386 ? -6.326 -4.778 -19.794 1.00 97.50 386 THR A CA 1
ATOM 2919 C C . THR A 1 386 ? -6.008 -6.257 -19.931 1.00 97.50 386 THR A C 1
ATOM 2921 O O . THR A 1 386 ? -5.479 -6.699 -20.960 1.00 97.50 386 THR A O 1
ATOM 2924 N N . PHE A 1 387 ? -6.341 -7.030 -18.901 1.00 97.19 387 PHE A N 1
ATOM 2925 C CA . PHE A 1 387 ? -6.054 -8.455 -18.845 1.00 97.19 387 PHE A CA 1
ATOM 2926 C C . PHE A 1 387 ? -7.305 -9.299 -19.103 1.00 97.19 387 PHE A C 1
ATOM 2928 O O . PHE A 1 387 ? -8.390 -9.042 -18.592 1.00 97.19 387 PHE A O 1
ATOM 2935 N N . ALA A 1 388 ? -7.132 -10.382 -19.860 1.00 93.62 388 ALA A N 1
ATOM 2936 C CA . ALA A 1 388 ? -8.186 -11.352 -20.155 1.00 93.62 388 ALA A CA 1
ATOM 2937 C C . ALA A 1 388 ? -8.519 -12.271 -18.956 1.00 93.62 388 ALA A C 1
ATOM 2939 O O . ALA A 1 388 ? -9.521 -12.988 -18.991 1.00 93.62 388 ALA A O 1
ATOM 2940 N N . GLY A 1 389 ? -7.685 -12.267 -17.906 1.00 88.94 389 GLY A N 1
ATOM 2941 C CA . GLY A 1 389 ? -7.945 -12.917 -16.618 1.00 88.94 389 GLY A CA 1
ATOM 2942 C C . GLY A 1 389 ? -6.820 -13.820 -16.091 1.00 88.94 389 GLY A C 1
ATOM 2943 O O . GLY A 1 389 ? -5.990 -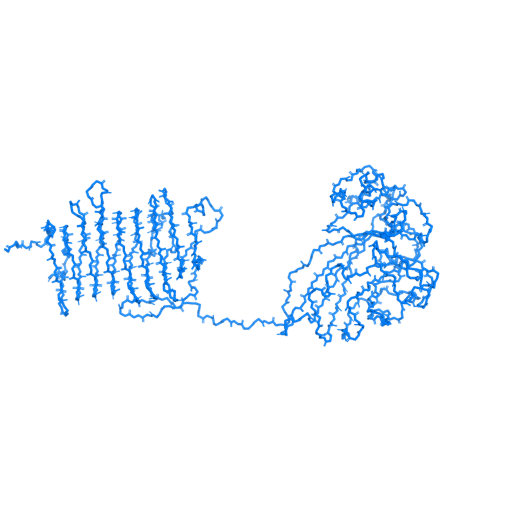14.366 -16.831 1.00 88.94 389 GLY A O 1
ATOM 2944 N N . GLY A 1 390 ? -6.828 -14.024 -14.769 1.00 86.69 390 GLY A N 1
ATOM 2945 C CA . GLY A 1 390 ? -5.870 -14.879 -14.062 1.00 86.69 390 GLY A CA 1
ATOM 2946 C C . GLY A 1 390 ? -4.441 -14.343 -14.125 1.00 86.69 390 GLY A C 1
ATOM 2947 O O . GLY A 1 390 ? -3.539 -15.099 -14.490 1.00 86.69 390 GLY A O 1
ATOM 2948 N N . VAL A 1 391 ? -4.286 -13.044 -13.862 1.00 95.94 391 VAL A N 1
ATOM 2949 C CA . VAL A 1 391 ? -3.007 -12.355 -13.656 1.00 95.94 391 VAL A CA 1
ATOM 2950 C C . VAL A 1 391 ? -2.929 -11.980 -12.180 1.00 95.94 391 VAL A C 1
ATOM 2952 O O . VAL A 1 391 ? -3.832 -11.328 -11.652 1.00 95.94 391 VAL A O 1
ATOM 2955 N N . SER A 1 392 ? -1.885 -12.441 -11.503 1.00 93.38 392 SER A N 1
ATOM 2956 C CA . SER A 1 392 ? -1.610 -12.096 -10.111 1.00 93.38 392 SER A CA 1
ATOM 2957 C C . SER A 1 392 ? -0.709 -10.864 -10.027 1.00 93.38 392 SER A C 1
ATOM 2959 O O . SER A 1 392 ? -0.049 -10.496 -10.997 1.00 93.38 392 SER A O 1
ATOM 2961 N N . GLN A 1 393 ? -0.651 -10.227 -8.859 1.00 90.25 393 GLN A N 1
ATOM 2962 C CA . GLN A 1 393 ? 0.277 -9.117 -8.632 1.00 90.25 393 GLN A CA 1
ATOM 2963 C C . GLN A 1 393 ? 1.746 -9.550 -8.805 1.00 90.25 393 GLN A C 1
ATOM 2965 O O . GLN A 1 393 ? 2.529 -8.807 -9.388 1.00 90.25 393 GLN A O 1
ATOM 2970 N N . ASP A 1 394 ? 2.100 -10.771 -8.392 1.00 90.75 394 ASP A N 1
ATOM 2971 C CA . ASP A 1 394 ? 3.454 -11.330 -8.539 1.00 90.75 394 ASP A CA 1
ATOM 2972 C C . ASP A 1 394 ? 3.864 -11.529 -10.008 1.00 90.75 394 ASP A C 1
ATOM 2974 O O . ASP A 1 394 ? 5.059 -11.598 -10.321 1.00 90.75 394 ASP A O 1
ATOM 2978 N N . ASP A 1 395 ? 2.893 -11.642 -10.921 1.00 93.75 395 ASP A N 1
ATOM 2979 C CA . ASP A 1 395 ? 3.150 -11.713 -12.363 1.00 93.75 395 ASP A CA 1
ATOM 2980 C C . ASP A 1 395 ? 3.570 -10.355 -12.951 1.00 93.75 395 ASP A C 1
ATOM 2982 O O . ASP A 1 395 ? 4.140 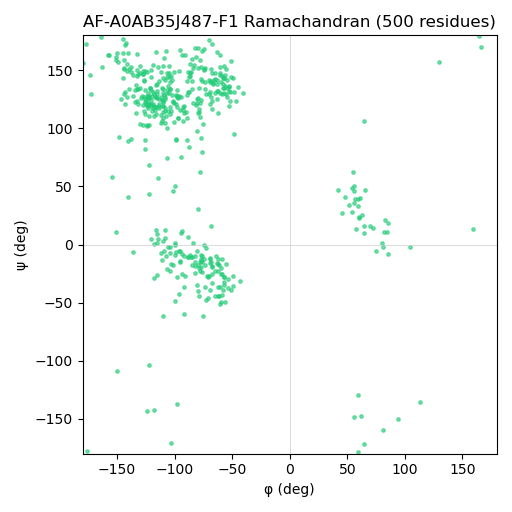-10.316 -14.041 1.00 93.75 395 ASP A O 1
ATOM 2986 N N . LEU A 1 396 ? 3.297 -9.263 -12.225 1.00 93.88 396 LEU A N 1
ATOM 2987 C CA . LEU A 1 396 ? 3.519 -7.867 -12.619 1.00 93.88 396 LEU A CA 1
ATOM 2988 C C . LEU A 1 396 ? 4.554 -7.150 -11.736 1.00 93.88 396 LEU A C 1
ATOM 2990 O O . LEU A 1 396 ? 4.717 -5.934 -11.844 1.00 93.88 396 LEU A O 1
ATOM 2994 N N . ASP A 1 397 ? 5.250 -7.883 -10.863 1.00 89.62 397 ASP A N 1
ATOM 2995 C CA . ASP A 1 397 ? 6.404 -7.362 -10.128 1.00 89.62 397 ASP A CA 1
ATOM 2996 C C . ASP A 1 397 ? 7.437 -6.796 -11.119 1.00 89.62 397 ASP A C 1
ATOM 2998 O O . ASP A 1 397 ? 7.653 -7.375 -12.185 1.00 89.62 397 ASP A O 1
ATOM 3002 N N . MET A 1 398 ? 8.098 -5.681 -10.789 1.00 87.50 398 MET A N 1
ATOM 3003 C CA . MET A 1 398 ? 9.085 -5.063 -11.686 1.00 87.50 398 MET A CA 1
ATOM 3004 C C . MET A 1 398 ? 10.223 -6.014 -12.073 1.00 87.50 398 MET A C 1
ATOM 3006 O O . MET A 1 398 ? 10.756 -5.902 -13.171 1.00 87.50 398 MET A O 1
ATOM 3010 N N . SER A 1 399 ? 10.562 -6.986 -11.223 1.00 87.94 399 SER A N 1
ATOM 3011 C CA . SER A 1 399 ? 11.538 -8.038 -11.542 1.00 87.94 399 SER A CA 1
ATOM 3012 C C . SER A 1 399 ? 11.069 -9.031 -12.619 1.00 87.94 399 SER A C 1
ATOM 3014 O O . SER A 1 399 ? 11.870 -9.790 -13.157 1.00 87.94 399 SER A O 1
ATOM 3016 N N . ALA A 1 400 ? 9.772 -9.058 -12.930 1.00 91.56 400 ALA A N 1
ATOM 3017 C CA . ALA A 1 400 ? 9.190 -9.824 -14.030 1.00 91.56 400 ALA A CA 1
ATOM 3018 C C . ALA A 1 400 ? 8.993 -8.978 -15.304 1.00 91.56 400 ALA A C 1
ATOM 3020 O O . ALA A 1 400 ? 8.595 -9.519 -16.341 1.00 91.56 400 ALA A O 1
ATOM 3021 N N . LEU A 1 401 ? 9.262 -7.668 -15.231 1.00 94.75 401 LEU A N 1
ATOM 3022 C CA . LEU A 1 401 ? 9.177 -6.733 -16.349 1.00 94.75 401 LEU A CA 1
ATOM 3023 C C . LEU A 1 401 ? 10.567 -6.502 -16.938 1.00 94.75 401 LEU A C 1
ATOM 3025 O O . LEU A 1 401 ? 11.323 -5.615 -16.546 1.00 94.75 401 LEU A O 1
ATOM 3029 N N . ASN A 1 402 ? 10.891 -7.325 -17.921 1.00 96.12 402 ASN A N 1
ATOM 3030 C CA . ASN A 1 402 ? 12.165 -7.325 -18.610 1.00 96.12 402 ASN A CA 1
ATOM 3031 C C . ASN A 1 402 ? 12.226 -6.169 -19.614 1.00 96.12 402 ASN A C 1
ATOM 3033 O O . ASN A 1 402 ? 11.781 -6.281 -20.760 1.00 96.12 402 ASN A O 1
ATOM 3037 N N . PHE A 1 403 ? 12.740 -5.032 -19.153 1.00 97.62 403 PHE A N 1
ATOM 3038 C CA . PHE A 1 403 ? 12.967 -3.858 -19.982 1.00 97.62 403 PHE A CA 1
ATOM 3039 C C . PHE A 1 403 ? 14.163 -4.043 -20.926 1.00 97.62 403 PHE A C 1
ATOM 3041 O O . PHE A 1 403 ? 15.212 -4.567 -20.537 1.00 97.62 403 PHE A O 1
ATOM 3048 N N . PHE A 1 404 ? 14.021 -3.558 -22.159 1.00 97.75 404 PHE A N 1
ATOM 3049 C CA . PHE A 1 404 ? 15.091 -3.567 -23.149 1.00 97.75 404 PHE A CA 1
ATOM 3050 C C . PHE A 1 404 ? 14.986 -2.413 -24.143 1.00 97.75 404 PHE A C 1
ATOM 3052 O O . PHE A 1 404 ? 13.908 -1.864 -24.394 1.00 97.75 404 PHE A O 1
ATOM 3059 N N . ILE A 1 405 ? 16.118 -2.102 -24.772 1.00 97.94 405 ILE A N 1
ATOM 3060 C CA . ILE A 1 405 ? 16.195 -1.173 -25.902 1.00 97.94 405 ILE A CA 1
ATOM 3061 C C . ILE A 1 405 ? 16.517 -1.911 -27.199 1.00 97.94 405 ILE A C 1
ATOM 3063 O O . ILE A 1 405 ? 17.157 -2.963 -27.194 1.00 97.94 405 ILE A O 1
ATOM 3067 N N . VAL A 1 406 ? 16.092 -1.337 -28.322 1.00 96.69 406 VAL A N 1
ATOM 3068 C CA . VAL A 1 406 ? 16.397 -1.805 -29.676 1.00 96.69 406 VAL A CA 1
ATOM 3069 C C . VAL A 1 406 ? 17.221 -0.738 -30.380 1.00 96.69 406 VAL A C 1
ATOM 3071 O O . VAL A 1 406 ? 16.744 0.373 -30.594 1.00 96.69 406 VAL A O 1
ATOM 3074 N N . ASN A 1 407 ? 18.449 -1.076 -30.765 1.00 94.50 407 ASN A N 1
ATOM 3075 C CA . ASN A 1 407 ? 19.408 -0.141 -31.371 1.00 94.50 407 ASN A CA 1
ATOM 3076 C C . ASN A 1 407 ? 19.639 -0.395 -32.877 1.00 94.50 407 ASN A C 1
ATOM 3078 O O . ASN A 1 407 ? 20.501 0.231 -33.498 1.00 94.50 407 ASN A O 1
ATOM 3082 N N . GLY A 1 408 ? 18.889 -1.329 -33.470 1.00 93.19 408 GLY A N 1
ATOM 3083 C CA . GLY A 1 408 ? 18.961 -1.656 -34.889 1.00 93.19 408 GLY A CA 1
ATOM 3084 C C . GLY A 1 408 ? 18.305 -2.991 -35.241 1.00 93.19 408 GLY A C 1
ATOM 3085 O O . GLY A 1 408 ? 17.817 -3.726 -34.382 1.00 93.19 408 GLY A O 1
ATOM 3086 N N . GLY A 1 409 ? 18.330 -3.332 -36.530 1.00 91.94 409 GLY A N 1
ATOM 3087 C CA . GLY A 1 409 ? 17.706 -4.546 -37.060 1.00 91.94 409 GLY A CA 1
ATOM 3088 C C . GLY A 1 409 ? 16.289 -4.306 -37.584 1.00 91.94 409 GLY A C 1
ATOM 3089 O O . GLY A 1 409 ? 15.986 -3.233 -38.099 1.00 91.94 409 GLY A O 1
ATOM 3090 N N . ASN A 1 410 ? 15.445 -5.334 -37.508 1.00 90.56 410 ASN A N 1
ATOM 3091 C CA . ASN A 1 410 ? 14.035 -5.287 -37.907 1.00 90.56 410 ASN A CA 1
ATOM 3092 C C . ASN A 1 410 ? 13.184 -6.169 -36.982 1.00 90.56 410 ASN A C 1
ATOM 3094 O O . ASN A 1 410 ? 13.735 -6.881 -36.146 1.00 90.56 410 ASN A O 1
ATOM 3098 N N . THR A 1 411 ? 11.867 -6.177 -37.190 1.00 90.62 411 THR A N 1
ATOM 3099 C CA . THR A 1 411 ? 10.863 -6.928 -36.417 1.00 90.62 411 THR A CA 1
ATOM 3100 C C . THR A 1 411 ? 11.222 -8.379 -36.060 1.00 90.62 411 THR A C 1
ATOM 3102 O O . THR A 1 411 ? 10.802 -8.857 -35.013 1.00 90.62 411 THR A O 1
ATOM 3105 N N . ASN A 1 412 ? 11.988 -9.096 -36.893 1.00 89.00 412 ASN A N 1
ATOM 3106 C CA . ASN A 1 412 ? 12.338 -10.511 -36.681 1.00 89.00 412 ASN A CA 1
ATOM 3107 C C . ASN A 1 412 ? 13.834 -10.757 -36.439 1.00 89.00 412 ASN A C 1
ATOM 3109 O O . ASN A 1 412 ? 14.272 -11.905 -36.432 1.00 89.00 412 ASN A O 1
ATOM 3113 N N . ASN A 1 413 ? 14.633 -9.696 -36.343 1.00 93.62 413 ASN A N 1
ATOM 3114 C CA . ASN A 1 413 ? 16.083 -9.786 -36.207 1.00 93.62 413 ASN A CA 1
ATOM 3115 C C . ASN A 1 413 ? 16.612 -8.531 -35.501 1.00 93.62 413 ASN A C 1
ATOM 3117 O O . ASN A 1 413 ? 17.389 -7.758 -36.076 1.00 93.62 413 ASN A O 1
ATOM 3121 N N . ARG A 1 414 ? 16.106 -8.277 -34.291 1.00 93.88 414 ARG A N 1
ATOM 3122 C CA . ARG A 1 414 ? 16.408 -7.079 -33.504 1.00 93.88 414 ARG A CA 1
ATOM 3123 C C . ARG A 1 414 ? 17.788 -7.175 -32.867 1.00 93.88 414 ARG A C 1
ATOM 3125 O O . ARG A 1 414 ? 18.205 -8.229 -32.392 1.00 93.88 414 ARG A O 1
ATOM 3132 N N . SER A 1 415 ? 18.504 -6.059 -32.840 1.00 94.69 415 SER A N 1
ATOM 3133 C CA . SER A 1 415 ? 19.626 -5.893 -31.920 1.00 94.69 415 SER A CA 1
ATOM 3134 C C . SER A 1 415 ? 19.071 -5.309 -30.626 1.00 94.69 415 SER A C 1
ATOM 3136 O O . SER A 1 415 ? 18.611 -4.169 -30.615 1.00 94.69 415 SER A O 1
ATOM 3138 N N . GLU A 1 416 ? 19.048 -6.132 -29.580 1.00 95.75 416 GLU A N 1
ATOM 3139 C CA . GLU A 1 416 ? 18.423 -5.816 -28.294 1.00 95.75 416 GLU A CA 1
ATOM 3140 C C . GLU A 1 416 ? 19.484 -5.705 -27.207 1.00 95.75 416 GLU A C 1
ATOM 3142 O O . GLU A 1 416 ? 20.425 -6.502 -27.180 1.00 95.75 416 GLU A O 1
ATOM 3147 N N . VAL A 1 417 ? 19.318 -4.739 -26.308 1.00 95.44 417 VAL A N 1
ATOM 3148 C CA . VAL A 1 417 ? 20.132 -4.606 -25.099 1.00 95.44 417 VAL A CA 1
ATOM 3149 C C . VAL A 1 417 ? 19.206 -4.677 -23.895 1.00 95.44 417 VAL A C 1
ATOM 3151 O O . VAL A 1 417 ? 18.270 -3.886 -23.782 1.00 95.44 417 VAL A O 1
ATOM 3154 N N . HIS A 1 418 ? 19.456 -5.654 -23.029 1.00 95.06 418 HIS A N 1
ATOM 3155 C CA . HIS A 1 418 ? 18.632 -5.966 -21.864 1.00 95.06 418 HIS A CA 1
ATOM 3156 C C . HIS A 1 418 ? 19.347 -5.592 -20.567 1.00 95.06 418 HIS A C 1
ATOM 3158 O O . HIS A 1 418 ? 20.576 -5.486 -20.517 1.00 95.06 418 HIS A O 1
ATOM 3164 N N . LEU A 1 419 ? 18.556 -5.453 -19.506 1.00 93.56 419 LEU A N 1
ATOM 3165 C CA . LEU A 1 419 ? 19.051 -5.363 -18.139 1.00 93.56 419 LEU A CA 1
ATOM 3166 C C . LEU A 1 419 ? 19.913 -6.578 -17.751 1.00 93.56 419 LEU A C 1
ATOM 3168 O O . LEU A 1 419 ? 19.733 -7.692 -18.253 1.00 93.56 419 LEU A O 1
ATOM 3172 N N . ALA A 1 420 ? 20.818 -6.371 -16.794 1.00 89.62 420 ALA A N 1
ATOM 3173 C CA . ALA A 1 420 ? 21.581 -7.447 -16.166 1.00 89.62 420 ALA A CA 1
ATOM 3174 C C . ALA A 1 420 ? 20.666 -8.578 -15.651 1.00 89.62 420 ALA A C 1
ATOM 3176 O O . ALA A 1 420 ? 19.691 -8.326 -14.948 1.00 89.62 420 ALA A O 1
ATOM 3177 N N . GLY A 1 421 ? 21.000 -9.829 -15.977 1.00 89.00 421 GLY A N 1
ATOM 3178 C CA . GLY A 1 421 ? 20.267 -11.023 -15.541 1.00 89.00 421 GLY A CA 1
ATOM 3179 C C . GLY A 1 421 ? 19.069 -11.422 -16.410 1.00 89.00 421 GLY A C 1
ATOM 3180 O O . GLY A 1 421 ? 18.548 -12.525 -16.234 1.00 89.00 421 GLY A O 1
ATOM 3181 N N . TYR A 1 422 ? 18.666 -10.597 -17.379 1.00 92.31 422 TYR A N 1
ATOM 3182 C CA . TYR A 1 422 ? 17.498 -10.867 -18.217 1.00 92.31 422 TYR A CA 1
ATOM 3183 C C . TYR A 1 422 ? 17.847 -11.530 -19.549 1.00 92.31 422 TYR A C 1
ATOM 3185 O O . TYR A 1 422 ? 18.917 -11.321 -20.127 1.00 92.31 422 TYR A O 1
ATOM 3193 N N . ARG A 1 423 ? 16.913 -12.351 -20.041 1.00 92.31 423 ARG A N 1
ATOM 3194 C CA . ARG A 1 423 ? 17.026 -13.016 -21.343 1.00 92.31 423 ARG A CA 1
ATOM 3195 C C . ARG A 1 423 ? 16.479 -12.123 -22.463 1.00 92.31 423 ARG A C 1
ATOM 3197 O O . ARG A 1 423 ? 15.464 -11.461 -22.249 1.00 92.31 423 ARG A O 1
ATOM 3204 N N . PRO A 1 424 ? 17.088 -12.161 -23.658 1.00 94.88 424 PRO A N 1
ATOM 3205 C CA . PRO A 1 424 ? 16.554 -11.502 -24.836 1.00 94.88 424 PRO A CA 1
ATOM 3206 C C . PRO A 1 424 ? 15.174 -12.009 -25.251 1.00 94.88 424 PRO A C 1
ATOM 3208 O O . PRO A 1 424 ? 14.771 -13.110 -24.861 1.00 94.88 424 PRO A O 1
ATOM 3211 N N . THR A 1 425 ? 14.475 -11.235 -26.083 1.00 95.81 425 THR A N 1
ATOM 3212 C CA . THR A 1 425 ? 13.180 -11.659 -26.624 1.00 95.81 425 THR A CA 1
ATOM 3213 C C . THR A 1 425 ? 13.340 -12.696 -27.738 1.00 95.81 425 THR A C 1
ATOM 3215 O O . THR A 1 425 ? 14.412 -12.856 -28.325 1.00 95.81 425 THR A O 1
ATOM 3218 N N . ASP A 1 426 ? 12.247 -13.365 -28.118 1.00 95.06 426 ASP A N 1
ATOM 3219 C CA . ASP A 1 426 ? 12.252 -14.311 -29.246 1.00 95.06 426 ASP A CA 1
ATOM 3220 C C . ASP A 1 426 ? 12.550 -13.652 -30.611 1.00 95.06 426 ASP A C 1
ATOM 3222 O O . ASP A 1 426 ? 12.753 -14.355 -31.603 1.00 95.06 426 ASP A O 1
ATOM 3226 N N . ARG A 1 427 ? 12.563 -12.312 -30.690 1.00 94.94 427 ARG A N 1
ATOM 3227 C CA . ARG A 1 427 ? 12.861 -11.546 -31.915 1.00 94.94 427 ARG A CA 1
ATOM 3228 C C . ARG A 1 427 ? 14.293 -11.016 -31.965 1.00 94.94 427 ARG A C 1
ATOM 3230 O O . ARG A 1 427 ? 14.654 -10.358 -32.947 1.00 94.94 427 ARG A O 1
ATOM 3237 N N . VAL A 1 428 ? 15.110 -11.302 -30.949 1.00 95.25 428 VAL A N 1
ATOM 3238 C CA . VAL A 1 428 ? 16.534 -10.966 -30.960 1.00 95.25 428 VAL A CA 1
ATOM 3239 C C . VAL A 1 428 ? 17.240 -11.665 -32.126 1.00 95.25 428 VAL A C 1
ATOM 3241 O O . VAL A 1 428 ? 16.928 -12.802 -32.491 1.00 95.25 428 VAL A O 1
ATOM 3244 N N . LYS A 1 429 ? 18.241 -11.006 -32.710 1.00 94.19 429 LYS A N 1
ATOM 3245 C CA . LYS A 1 429 ? 19.090 -11.608 -33.739 1.00 94.19 429 LYS A CA 1
ATOM 3246 C C . LYS A 1 429 ? 19.831 -12.840 -33.212 1.00 94.19 429 LYS A C 1
ATOM 3248 O O . LYS A 1 429 ? 20.224 -12.918 -32.044 1.00 94.19 429 LYS A O 1
ATOM 3253 N N . SER A 1 430 ? 20.049 -13.798 -34.107 1.00 92.12 430 SER A N 1
ATOM 3254 C CA . SER A 1 430 ? 20.581 -15.125 -33.773 1.00 92.12 430 SER A CA 1
ATOM 3255 C C . SER A 1 430 ? 21.939 -15.105 -33.061 1.00 92.12 430 SER A C 1
ATOM 3257 O O . SER A 1 430 ? 22.195 -15.953 -32.214 1.00 92.12 430 SER A O 1
ATOM 3259 N N . GLU A 1 431 ? 22.787 -14.123 -33.369 1.00 90.19 431 GLU A N 1
ATOM 3260 C CA . GLU A 1 431 ? 24.147 -13.976 -32.843 1.00 90.19 431 GLU A CA 1
ATOM 3261 C C . GLU A 1 431 ? 24.170 -13.666 -31.345 1.00 90.19 431 GLU A C 1
ATOM 3263 O O . GLU A 1 431 ? 25.154 -13.935 -30.662 1.00 90.19 431 GLU A O 1
ATOM 3268 N N . THR A 1 432 ? 23.088 -13.074 -30.852 1.00 87.00 432 THR A N 1
ATOM 3269 C CA . THR A 1 432 ? 22.937 -12.591 -29.478 1.00 87.00 432 THR A CA 1
ATOM 3270 C C . THR A 1 432 ? 21.858 -13.350 -28.713 1.00 87.00 432 THR A C 1
ATOM 3272 O O . THR A 1 432 ? 21.604 -13.064 -27.545 1.00 87.00 432 THR A O 1
ATOM 3275 N N . ASN A 1 433 ? 21.235 -14.340 -29.355 1.00 89.31 433 ASN A N 1
ATOM 3276 C CA . ASN A 1 433 ? 20.218 -15.173 -28.739 1.00 89.31 433 ASN A CA 1
ATOM 3277 C C . ASN A 1 433 ? 20.816 -16.007 -27.594 1.00 89.31 433 ASN A C 1
ATOM 3279 O O . ASN A 1 433 ? 21.847 -16.662 -27.748 1.00 89.31 433 ASN A O 1
ATOM 3283 N N . GLY A 1 434 ? 20.160 -15.974 -26.434 1.00 83.44 434 GLY A N 1
ATOM 3284 C CA . GLY A 1 434 ? 20.568 -16.704 -25.235 1.00 83.44 434 GLY A CA 1
ATOM 3285 C C . GLY A 1 434 ? 21.675 -16.048 -24.404 1.00 83.44 434 GLY A C 1
ATOM 3286 O O . GLY A 1 434 ? 21.997 -16.591 -23.348 1.00 83.44 434 GLY A O 1
ATOM 3287 N N . TYR A 1 435 ? 22.229 -14.904 -24.828 1.00 85.06 435 TYR A N 1
ATOM 3288 C CA . TYR A 1 435 ? 23.155 -14.121 -24.004 1.00 85.06 435 TYR A CA 1
ATOM 3289 C C . TYR A 1 435 ? 22.425 -13.479 -22.822 1.00 85.06 435 TYR A C 1
ATOM 3291 O O . TYR A 1 435 ? 21.325 -12.967 -22.989 1.00 85.06 435 TYR A O 1
ATOM 3299 N N . ILE A 1 436 ? 23.053 -13.470 -21.647 1.00 85.62 436 ILE A N 1
ATOM 3300 C CA . ILE A 1 436 ? 22.552 -12.789 -20.449 1.00 85.62 436 ILE A CA 1
ATOM 3301 C C . ILE A 1 436 ? 23.672 -11.887 -19.928 1.00 85.62 436 ILE A C 1
ATOM 3303 O O . ILE A 1 436 ? 24.763 -12.365 -19.604 1.00 85.62 436 ILE A O 1
ATOM 3307 N N . ALA A 1 437 ? 23.417 -10.578 -19.861 1.00 78.38 437 ALA A N 1
ATOM 3308 C CA . ALA A 1 437 ? 24.362 -9.628 -19.276 1.00 78.38 437 ALA A CA 1
ATOM 3309 C C . ALA A 1 437 ? 24.534 -9.917 -17.777 1.00 78.38 437 ALA A C 1
ATOM 3311 O O . ALA A 1 437 ? 23.568 -10.276 -17.104 1.00 78.38 437 ALA A O 1
ATOM 3312 N N . ASN A 1 438 ? 25.754 -9.770 -17.252 1.00 75.00 438 ASN A N 1
ATOM 3313 C CA . ASN A 1 438 ? 26.093 -10.125 -15.869 1.00 75.00 438 ASN A CA 1
ATOM 3314 C C . ASN A 1 438 ? 25.675 -11.561 -15.445 1.00 75.00 438 ASN A C 1
ATOM 3316 O O . ASN A 1 438 ? 25.319 -11.803 -14.293 1.00 75.00 438 ASN A O 1
ATOM 3320 N N . ASP A 1 439 ? 25.709 -12.539 -16.366 1.00 72.44 439 ASP A N 1
ATOM 3321 C CA . ASP A 1 439 ? 25.483 -13.955 -16.030 1.00 72.44 439 ASP A CA 1
ATOM 3322 C C . ASP A 1 439 ? 26.495 -14.407 -14.950 1.00 72.44 439 ASP A C 1
ATOM 3324 O O . ASP A 1 439 ? 27.699 -14.138 -15.087 1.00 72.44 439 ASP A O 1
ATOM 3328 N N . PRO A 1 440 ? 26.075 -15.126 -13.889 1.00 67.56 440 PRO A N 1
ATOM 3329 C CA . PRO A 1 440 ? 26.978 -15.713 -12.897 1.00 67.56 440 PRO A CA 1
ATOM 3330 C C . PRO A 1 440 ? 28.150 -16.507 -13.500 1.00 67.56 440 PRO A C 1
ATOM 3332 O O . PRO A 1 440 ? 29.233 -16.533 -12.914 1.00 67.56 440 PRO A O 1
ATOM 3335 N N . ASN A 1 441 ? 27.980 -17.067 -14.698 1.00 68.12 441 ASN A N 1
ATOM 3336 C CA . ASN A 1 441 ? 28.989 -17.832 -15.425 1.00 68.12 441 ASN A CA 1
ATOM 3337 C C . ASN A 1 441 ? 29.905 -16.986 -16.331 1.00 68.12 441 ASN A C 1
ATOM 3339 O O . ASN A 1 441 ? 30.911 -17.510 -16.810 1.00 68.12 441 ASN A O 1
ATOM 3343 N N . ASN A 1 442 ? 29.600 -15.704 -16.575 1.00 65.69 442 ASN A N 1
ATOM 3344 C CA . ASN A 1 442 ? 30.458 -14.809 -17.357 1.00 65.69 442 ASN A CA 1
ATOM 3345 C C . ASN A 1 442 ? 31.506 -14.122 -16.460 1.00 65.69 442 ASN A C 1
ATOM 3347 O O . ASN A 1 442 ? 31.178 -13.581 -15.405 1.00 65.69 442 ASN A O 1
ATOM 3351 N N . SER A 1 443 ? 32.778 -14.142 -16.857 1.00 64.94 443 SER A N 1
ATOM 3352 C CA . SER A 1 443 ? 33.888 -13.605 -16.061 1.00 64.94 443 SER A CA 1
ATOM 3353 C C . SER A 1 443 ? 33.993 -12.079 -16.061 1.00 64.94 443 SER A C 1
ATOM 3355 O O . SER A 1 443 ? 34.598 -11.538 -15.142 1.00 64.94 443 SER A O 1
ATOM 3357 N N . ASP A 1 444 ? 33.455 -11.388 -17.071 1.00 65.56 444 ASP A N 1
ATOM 3358 C CA . ASP A 1 444 ? 33.562 -9.922 -17.179 1.00 65.56 444 ASP A CA 1
ATOM 3359 C C . ASP A 1 444 ? 32.555 -9.166 -16.291 1.00 65.56 444 ASP A C 1
ATOM 3361 O O . ASP A 1 444 ? 32.759 -7.982 -16.019 1.00 65.56 444 ASP A O 1
ATOM 3365 N N . LYS A 1 445 ? 31.495 -9.855 -15.824 1.00 76.81 445 LYS A N 1
ATOM 3366 C CA . LYS A 1 445 ? 30.408 -9.339 -14.965 1.00 76.81 445 LYS A CA 1
ATOM 3367 C C . LYS A 1 445 ? 29.866 -7.984 -15.427 1.00 76.81 445 LYS A C 1
ATOM 3369 O O . LYS A 1 445 ? 29.385 -7.196 -14.618 1.00 76.81 445 LYS A O 1
ATOM 3374 N N . THR A 1 446 ? 29.972 -7.699 -16.725 1.00 79.62 446 THR A N 1
ATOM 3375 C CA . THR A 1 446 ? 29.631 -6.384 -17.253 1.00 79.62 446 THR A CA 1
ATOM 3376 C C . THR A 1 446 ? 28.150 -6.318 -17.609 1.00 79.62 446 THR A C 1
ATOM 3378 O O . THR A 1 446 ? 27.531 -7.328 -17.965 1.00 79.62 446 THR A O 1
ATOM 3381 N N . MET A 1 447 ? 27.566 -5.131 -17.468 1.00 88.25 447 MET A N 1
ATOM 3382 C CA . MET A 1 447 ? 26.147 -4.883 -17.688 1.00 88.25 447 MET A CA 1
ATOM 3383 C C . MET A 1 447 ? 25.950 -3.656 -18.561 1.00 88.25 447 MET A C 1
ATOM 3385 O O . MET A 1 447 ? 26.719 -2.716 -18.452 1.00 88.25 447 MET A O 1
ATOM 3389 N N . TRP A 1 448 ? 24.905 -3.657 -19.383 1.00 91.75 448 TRP A N 1
ATOM 3390 C CA . TRP A 1 448 ? 24.562 -2.557 -20.305 1.00 91.75 448 TRP A CA 1
ATOM 3391 C C . TRP A 1 448 ? 23.224 -1.918 -19.950 1.00 91.75 448 TRP A C 1
ATOM 3393 O O . TRP A 1 448 ? 22.614 -1.228 -20.759 1.00 91.75 448 TRP A O 1
ATOM 3403 N N . GLY A 1 449 ? 22.726 -2.247 -18.764 1.00 94.00 449 GLY A N 1
ATOM 3404 C CA . GLY A 1 449 ? 21.410 -1.879 -18.297 1.00 94.00 449 GLY A CA 1
ATOM 3405 C C . GLY A 1 449 ? 21.238 -2.260 -16.836 1.00 94.00 449 GLY A C 1
ATOM 3406 O O . GLY A 1 449 ? 21.490 -3.414 -16.468 1.00 94.00 449 GLY A O 1
ATOM 3407 N N . PHE A 1 450 ? 20.786 -1.315 -16.015 1.00 93.56 450 PHE A N 1
ATOM 3408 C CA . PHE A 1 450 ? 20.406 -1.562 -14.624 1.00 93.56 450 PHE A CA 1
ATOM 3409 C C . PHE A 1 450 ? 19.151 -0.781 -14.222 1.00 93.56 450 PHE A C 1
ATOM 3411 O O . PHE A 1 450 ? 18.718 0.146 -14.906 1.00 93.56 450 PHE A O 1
ATOM 3418 N N . ILE A 1 451 ? 18.570 -1.194 -13.093 1.00 94.31 451 ILE A N 1
ATOM 3419 C CA . ILE A 1 451 ? 17.357 -0.632 -12.499 1.00 94.31 451 ILE A CA 1
ATOM 3420 C C . ILE A 1 451 ? 17.654 -0.137 -11.078 1.00 94.31 451 ILE A C 1
ATOM 3422 O O . ILE A 1 451 ? 18.285 -0.845 -10.294 1.00 94.31 451 ILE A O 1
ATOM 3426 N N . ILE A 1 452 ? 17.184 1.065 -10.744 1.00 94.00 452 ILE A N 1
ATOM 3427 C CA . ILE A 1 452 ? 17.313 1.700 -9.425 1.00 94.00 452 ILE A CA 1
ATOM 3428 C C . ILE A 1 452 ? 15.911 1.933 -8.851 1.00 94.00 452 ILE A C 1
ATOM 3430 O O . ILE A 1 452 ? 15.076 2.488 -9.561 1.00 94.00 452 ILE A O 1
ATOM 3434 N N . PRO A 1 453 ? 15.617 1.564 -7.590 1.00 91.56 453 PRO A N 1
ATOM 3435 C CA . PRO A 1 453 ? 14.273 1.655 -7.002 1.00 91.56 453 PRO A CA 1
ATOM 3436 C C . PRO A 1 453 ? 13.896 3.072 -6.528 1.00 91.56 453 PRO A C 1
ATOM 3438 O O . PRO A 1 453 ? 13.204 3.235 -5.524 1.00 91.56 453 PRO A O 1
ATOM 3441 N N . THR A 1 454 ? 14.421 4.098 -7.198 1.00 91.31 454 THR A N 1
ATOM 3442 C CA . THR A 1 454 ? 14.187 5.515 -6.909 1.00 91.31 454 THR A CA 1
ATOM 3443 C C . THR A 1 454 ? 14.620 6.370 -8.107 1.00 91.31 454 THR A C 1
ATOM 3445 O O . THR A 1 454 ? 15.118 5.852 -9.112 1.00 91.31 454 THR A O 1
ATOM 3448 N N . GLU A 1 455 ? 14.440 7.685 -8.012 1.00 91.31 455 GLU A N 1
ATOM 3449 C CA . GLU A 1 455 ? 15.051 8.656 -8.921 1.00 91.31 455 GLU A CA 1
ATOM 3450 C C . GLU A 1 455 ? 16.584 8.535 -8.896 1.00 91.31 455 GLU A C 1
ATOM 3452 O O . GLU A 1 455 ? 17.202 8.469 -7.831 1.00 91.31 455 GLU A O 1
ATOM 3457 N N . PHE A 1 456 ? 17.212 8.534 -10.074 1.00 94.62 456 PHE A N 1
ATOM 3458 C CA . PHE A 1 456 ? 18.652 8.321 -10.220 1.00 94.62 456 PHE A CA 1
ATOM 3459 C C . PHE A 1 456 ? 19.346 9.500 -10.914 1.00 94.62 456 PHE A C 1
ATOM 3461 O O . PHE A 1 456 ? 18.891 10.001 -11.944 1.00 94.62 456 PHE A O 1
ATOM 3468 N N . LYS A 1 457 ? 20.488 9.933 -10.364 1.00 96.00 457 LYS A N 1
ATOM 3469 C CA . LYS A 1 457 ? 21.333 10.985 -10.949 1.00 96.00 457 LYS A CA 1
ATOM 3470 C C . LYS A 1 457 ? 22.318 10.367 -11.941 1.00 96.00 457 LYS A C 1
ATOM 3472 O O . LYS A 1 457 ? 23.462 10.093 -11.594 1.00 96.00 457 LYS A O 1
ATOM 3477 N N . TYR A 1 458 ? 21.869 10.153 -13.171 1.00 97.44 458 TYR A N 1
ATOM 3478 C CA . TYR A 1 458 ? 22.689 9.550 -14.224 1.00 97.44 458 TYR A CA 1
ATOM 3479 C C . TYR A 1 458 ? 23.951 10.371 -14.549 1.00 97.44 458 TYR A C 1
ATOM 3481 O O . TYR A 1 458 ? 24.005 11.594 -14.342 1.00 97.44 458 TYR A O 1
ATOM 3489 N N . ALA A 1 459 ? 24.988 9.683 -15.035 1.00 97.81 459 ALA A N 1
ATOM 3490 C CA . ALA A 1 459 ? 26.250 10.316 -15.394 1.00 97.81 459 ALA A CA 1
ATOM 3491 C C . ALA A 1 459 ? 26.057 11.283 -16.571 1.00 97.81 459 ALA A C 1
ATOM 3493 O O . ALA A 1 459 ? 25.199 11.083 -17.431 1.00 97.81 459 ALA A O 1
ATOM 3494 N N . ALA A 1 460 ? 26.836 12.361 -16.602 1.00 97.31 460 ALA A N 1
ATOM 3495 C CA . ALA A 1 460 ? 26.860 13.258 -17.746 1.00 97.31 460 ALA A CA 1
ATOM 3496 C C . ALA A 1 460 ? 27.629 12.621 -18.909 1.00 97.31 460 ALA A C 1
ATOM 3498 O O . ALA A 1 460 ? 28.602 11.910 -18.685 1.00 97.31 460 ALA A O 1
ATOM 3499 N N . GLU A 1 461 ? 27.259 12.987 -20.131 1.00 96.56 461 GLU A N 1
ATOM 3500 C CA . GLU A 1 461 ? 27.858 12.520 -21.387 1.00 96.56 461 GLU A CA 1
ATOM 3501 C C . GLU A 1 461 ? 29.397 12.403 -21.325 1.00 96.56 461 GLU A C 1
ATOM 3503 O O . GLU A 1 461 ? 30.071 13.374 -20.947 1.00 96.56 461 GLU A O 1
ATOM 3508 N N . ASN A 1 462 ? 29.962 11.267 -21.753 1.00 94.06 462 ASN A N 1
ATOM 3509 C CA . ASN A 1 462 ? 31.393 10.914 -21.692 1.00 94.06 462 ASN A CA 1
ATOM 3510 C C . ASN A 1 462 ? 32.003 10.756 -20.282 1.00 94.06 462 ASN A C 1
ATOM 3512 O O . ASN A 1 462 ? 33.231 10.680 -20.160 1.00 94.06 462 ASN A O 1
ATOM 3516 N N . ASN A 1 463 ? 31.208 10.739 -19.210 1.00 96.12 463 ASN A N 1
ATOM 3517 C CA . ASN A 1 463 ? 31.703 10.422 -17.867 1.00 96.12 463 ASN A CA 1
ATOM 3518 C C . ASN A 1 463 ? 31.284 9.003 -17.516 1.00 96.12 463 ASN A C 1
ATOM 3520 O O . ASN A 1 463 ? 30.103 8.759 -17.298 1.00 96.12 463 ASN A O 1
ATOM 3524 N N . SER A 1 464 ? 32.244 8.084 -17.405 1.00 96.25 464 SER A N 1
ATOM 3525 C CA . SER A 1 464 ? 31.916 6.695 -17.091 1.00 96.25 464 SER A CA 1
ATOM 3526 C C . SER A 1 464 ? 31.111 6.599 -15.793 1.00 96.25 464 SER A C 1
ATOM 3528 O O . SER A 1 464 ? 31.377 7.315 -14.823 1.00 96.25 464 SER A O 1
ATOM 3530 N N . ILE A 1 465 ? 30.185 5.643 -15.728 1.00 95.88 465 ILE A N 1
ATOM 3531 C CA . ILE A 1 465 ? 29.432 5.323 -14.516 1.00 95.88 465 ILE A CA 1
ATOM 3532 C C . ILE A 1 465 ? 30.357 5.043 -13.324 1.00 95.88 465 ILE A C 1
ATOM 3534 O O . ILE A 1 465 ? 30.004 5.367 -12.199 1.00 95.88 465 ILE A O 1
ATOM 3538 N N . ASN A 1 466 ? 31.570 4.530 -13.555 1.00 95.12 466 ASN A N 1
ATOM 3539 C CA . ASN A 1 466 ? 32.553 4.305 -12.491 1.00 95.12 466 ASN A CA 1
ATOM 3540 C C . ASN A 1 466 ? 33.153 5.608 -11.936 1.00 95.12 466 ASN A C 1
ATOM 3542 O O . ASN A 1 466 ? 33.548 5.646 -10.775 1.00 95.12 466 ASN A O 1
ATOM 3546 N N . ASP A 1 467 ? 33.227 6.672 -12.739 1.00 96.81 467 ASP A N 1
ATOM 3547 C CA . ASP A 1 467 ? 33.686 7.987 -12.277 1.00 96.81 467 ASP A CA 1
ATOM 3548 C C . ASP A 1 467 ? 32.557 8.719 -11.540 1.00 96.81 467 ASP A C 1
ATOM 3550 O O . ASP A 1 467 ? 32.779 9.351 -10.503 1.00 96.81 467 ASP A O 1
ATOM 3554 N N . ALA A 1 468 ? 31.328 8.599 -12.056 1.00 97.50 468 ALA A N 1
ATOM 3555 C CA . ALA A 1 468 ? 30.127 9.122 -11.412 1.00 97.50 468 ALA A CA 1
ATOM 3556 C C . ALA A 1 468 ? 29.783 8.381 -10.115 1.00 97.50 468 ALA A C 1
ATOM 3558 O O . ALA A 1 468 ? 29.308 9.008 -9.173 1.00 97.50 468 ALA A O 1
ATOM 3559 N N . TYR A 1 469 ? 30.066 7.084 -10.038 1.00 97.44 469 TYR A N 1
ATOM 3560 C CA . TYR A 1 469 ? 29.766 6.218 -8.905 1.00 97.44 469 TYR A CA 1
ATOM 3561 C C . TYR A 1 469 ? 30.921 5.234 -8.656 1.00 97.44 469 TYR A C 1
ATOM 3563 O O . TYR A 1 469 ? 30.911 4.114 -9.172 1.00 97.44 469 TYR A O 1
ATOM 3571 N N . PRO A 1 470 ? 31.915 5.614 -7.830 1.00 96.56 470 PRO A N 1
ATOM 3572 C CA . PRO A 1 470 ? 33.131 4.819 -7.614 1.00 96.56 470 PRO A CA 1
ATOM 3573 C C . PRO A 1 470 ? 32.906 3.395 -7.082 1.00 96.56 470 PRO A C 1
ATOM 3575 O O . PRO A 1 470 ? 33.737 2.516 -7.301 1.00 96.56 470 PRO A O 1
ATOM 3578 N N . GLU A 1 471 ? 31.787 3.153 -6.396 1.00 96.25 471 GLU A N 1
ATOM 3579 C CA . GLU A 1 471 ? 31.433 1.852 -5.809 1.00 96.25 471 GLU A CA 1
ATOM 3580 C C . GLU A 1 471 ? 30.733 0.906 -6.809 1.00 96.25 471 GLU A C 1
ATOM 3582 O O . GLU A 1 471 ? 30.604 -0.291 -6.543 1.00 96.25 471 GLU A O 1
ATOM 3587 N N . PHE A 1 472 ? 30.322 1.404 -7.985 1.00 94.12 472 PHE A N 1
ATOM 3588 C CA . PHE A 1 472 ? 29.550 0.643 -8.976 1.00 94.12 472 PHE A CA 1
ATOM 3589 C C . PHE A 1 472 ? 30.268 -0.626 -9.454 1.00 94.12 472 PHE A C 1
ATOM 3591 O O . PHE A 1 472 ? 29.661 -1.694 -9.543 1.00 94.12 472 PHE A O 1
ATOM 3598 N N . SER A 1 473 ? 31.571 -0.535 -9.738 1.00 90.69 473 SER A N 1
ATOM 3599 C CA . SER A 1 473 ? 32.358 -1.675 -10.226 1.00 90.69 473 SER A CA 1
ATOM 3600 C C . SER A 1 473 ? 32.411 -2.817 -9.207 1.00 90.69 473 SER A C 1
ATOM 3602 O O . SER A 1 473 ? 32.198 -3.979 -9.559 1.00 90.69 473 SER A O 1
ATOM 3604 N N . GLU A 1 474 ? 32.632 -2.499 -7.927 1.00 90.88 474 GLU A N 1
ATOM 3605 C CA . GLU A 1 474 ? 32.677 -3.514 -6.870 1.00 90.88 474 GLU A CA 1
ATOM 3606 C C . GLU A 1 474 ? 31.291 -4.125 -6.620 1.00 90.88 474 GLU A C 1
ATOM 3608 O O . GLU A 1 474 ? 31.173 -5.349 -6.495 1.00 90.88 474 GLU A O 1
ATOM 3613 N N . TRP A 1 475 ? 30.228 -3.311 -6.657 1.00 91.88 475 TRP A N 1
ATOM 3614 C CA . TRP A 1 475 ? 28.847 -3.803 -6.644 1.00 91.88 475 TRP A CA 1
ATOM 3615 C C . TRP A 1 475 ? 28.585 -4.783 -7.801 1.00 91.88 475 TRP A C 1
ATOM 3617 O O . TRP A 1 475 ? 28.140 -5.911 -7.560 1.00 91.88 475 TRP A O 1
ATOM 3627 N N . SER A 1 476 ? 28.947 -4.415 -9.036 1.00 88.25 476 SER A N 1
ATOM 3628 C CA . SER A 1 476 ? 28.775 -5.240 -10.241 1.00 88.25 476 SER A CA 1
ATOM 3629 C C . SER A 1 476 ? 29.514 -6.577 -10.140 1.00 88.25 476 SER A C 1
ATOM 3631 O O . SER A 1 476 ? 28.919 -7.637 -10.347 1.00 88.25 476 SER A O 1
ATOM 3633 N N . ILE A 1 477 ? 30.800 -6.550 -9.766 1.00 87.38 477 ILE A N 1
ATOM 3634 C CA . ILE A 1 477 ? 31.646 -7.748 -9.617 1.00 87.38 477 ILE A CA 1
ATOM 3635 C C . ILE A 1 477 ? 31.100 -8.676 -8.526 1.00 87.38 477 ILE A C 1
ATOM 3637 O O . ILE A 1 477 ? 31.128 -9.899 -8.681 1.00 87.38 477 ILE A O 1
ATOM 3641 N N . SER A 1 478 ? 30.555 -8.110 -7.446 1.00 86.81 478 SER A N 1
ATOM 3642 C CA . SER A 1 478 ? 29.934 -8.875 -6.360 1.00 86.81 478 SER A CA 1
ATOM 3643 C C . SER A 1 478 ? 28.561 -9.461 -6.713 1.00 86.81 478 SER A C 1
ATOM 3645 O O . SER A 1 478 ? 27.956 -10.122 -5.873 1.00 86.81 478 SER A O 1
ATOM 3647 N N . SER A 1 479 ? 28.059 -9.234 -7.935 1.00 83.44 479 SER A N 1
ATOM 3648 C CA . SER A 1 479 ? 26.691 -9.593 -8.341 1.00 83.44 479 SER A CA 1
ATOM 3649 C C . SER A 1 479 ? 25.625 -8.978 -7.421 1.00 83.44 479 SER A C 1
ATOM 3651 O O . SER A 1 479 ? 24.604 -9.596 -7.134 1.00 83.44 479 SER A O 1
ATOM 3653 N N . GLY A 1 480 ? 25.882 -7.757 -6.944 1.00 85.44 480 GLY A N 1
ATOM 3654 C CA . GLY A 1 480 ? 24.968 -6.991 -6.101 1.00 85.44 480 GLY A CA 1
ATOM 3655 C C . GLY A 1 480 ? 24.979 -7.336 -4.610 1.00 85.44 480 GLY A C 1
ATOM 3656 O O . GLY A 1 480 ? 24.112 -6.861 -3.876 1.00 85.44 480 GLY A O 1
ATOM 3657 N N . GLU A 1 481 ? 25.935 -8.135 -4.127 1.00 88.31 481 GLU A N 1
ATOM 3658 C CA . GLU A 1 481 ? 26.023 -8.484 -2.702 1.00 88.31 481 GLU A CA 1
ATOM 3659 C C . GLU A 1 481 ? 26.728 -7.429 -1.839 1.00 88.31 481 GLU A C 1
ATOM 3661 O O . GLU A 1 481 ? 26.464 -7.341 -0.637 1.00 88.31 481 GLU A O 1
ATOM 3666 N N . GLN A 1 482 ? 27.596 -6.611 -2.432 1.00 92.06 482 GLN A N 1
ATOM 3667 C CA . GLN A 1 482 ? 28.322 -5.528 -1.763 1.00 92.06 482 GLN A CA 1
ATOM 3668 C C . GLN A 1 482 ? 27.882 -4.167 -2.304 1.00 92.06 482 GLN A C 1
ATOM 3670 O O . GLN A 1 482 ? 27.459 -4.088 -3.449 1.00 92.06 482 GLN A O 1
ATOM 3675 N N . TYR A 1 483 ? 27.990 -3.110 -1.488 1.00 92.12 483 TYR A N 1
ATOM 3676 C CA . TYR A 1 483 ? 27.639 -1.726 -1.856 1.00 92.12 483 TYR A CA 1
ATOM 3677 C C . TYR A 1 483 ? 26.211 -1.583 -2.401 1.00 92.12 483 TYR A C 1
ATOM 3679 O O . TYR A 1 483 ? 25.990 -1.019 -3.465 1.00 92.12 483 TYR A O 1
ATOM 3687 N N . LYS A 1 484 ? 25.217 -2.146 -1.699 1.00 93.06 484 LYS A N 1
ATOM 3688 C CA . LYS A 1 484 ? 23.809 -2.191 -2.154 1.00 93.06 484 LYS A CA 1
ATOM 3689 C C . LYS A 1 484 ? 23.171 -0.806 -2.328 1.00 93.06 484 LYS A C 1
ATOM 3691 O O . LYS A 1 484 ? 22.151 -0.706 -2.993 1.00 93.06 484 LYS A O 1
ATOM 3696 N N . ASP A 1 485 ? 23.783 0.216 -1.748 1.00 94.25 485 ASP A N 1
ATOM 3697 C CA . ASP A 1 485 ? 23.408 1.627 -1.728 1.00 94.25 485 ASP A CA 1
ATOM 3698 C C . ASP A 1 485 ? 24.332 2.514 -2.587 1.00 94.25 485 ASP A C 1
ATOM 3700 O O . ASP A 1 485 ? 24.246 3.735 -2.506 1.00 94.25 485 ASP A O 1
ATOM 3704 N N . TRP A 1 486 ? 25.188 1.940 -3.448 1.00 95.12 486 TRP A N 1
ATOM 3705 C CA . TRP A 1 486 ? 26.155 2.690 -4.273 1.00 95.12 486 TRP A CA 1
ATOM 3706 C C . TRP A 1 486 ? 25.533 3.876 -5.033 1.00 95.12 486 TRP A C 1
ATOM 3708 O O . TRP A 1 486 ? 26.157 4.926 -5.183 1.00 95.12 486 TRP A O 1
ATOM 3718 N N . TYR A 1 487 ? 24.288 3.728 -5.501 1.00 95.31 487 TYR A N 1
ATOM 3719 C CA . TYR A 1 487 ? 23.560 4.732 -6.283 1.00 95.31 487 TYR A CA 1
ATOM 3720 C C . TYR A 1 487 ? 23.173 5.980 -5.466 1.00 95.31 487 TYR A C 1
ATOM 3722 O O . TYR A 1 487 ? 22.785 7.001 -6.042 1.00 95.31 487 TYR A O 1
ATOM 3730 N N . GLU A 1 488 ? 23.306 5.929 -4.138 1.00 95.12 488 GLU A N 1
ATOM 3731 C CA . GLU A 1 488 ? 23.111 7.059 -3.224 1.00 95.12 488 GLU A CA 1
ATOM 3732 C C . GLU A 1 488 ? 24.386 7.904 -3.051 1.00 95.12 488 GLU A C 1
ATOM 3734 O O . GLU A 1 488 ? 24.324 9.007 -2.501 1.00 95.12 488 GLU A O 1
ATOM 3739 N N . HIS A 1 489 ? 25.532 7.442 -3.572 1.00 95.69 489 HIS A N 1
ATOM 3740 C CA . HIS A 1 489 ? 26.850 8.061 -3.389 1.00 95.69 489 HIS A CA 1
ATOM 3741 C C . HIS A 1 489 ? 27.462 8.616 -4.696 1.00 95.69 489 HIS A C 1
ATOM 3743 O O . HIS A 1 489 ? 28.574 8.233 -5.071 1.00 95.69 489 HIS A O 1
ATOM 3749 N N . PRO A 1 490 ? 26.787 9.540 -5.415 1.00 96.81 490 PRO A N 1
ATOM 3750 C CA . PRO A 1 490 ? 27.334 10.105 -6.641 1.00 96.81 490 PRO A CA 1
ATOM 3751 C C . PRO A 1 490 ? 28.522 11.029 -6.369 1.00 96.81 490 PRO A C 1
ATOM 3753 O O . PRO A 1 490 ? 28.481 11.900 -5.492 1.00 96.81 490 PRO A O 1
ATOM 3756 N N . ASN A 1 491 ? 29.523 10.962 -7.239 1.00 97.12 491 ASN A N 1
ATOM 3757 C CA . ASN A 1 491 ? 30.431 12.070 -7.462 1.00 97.12 491 ASN A CA 1
ATOM 3758 C C . ASN A 1 491 ? 29.720 13.143 -8.297 1.00 97.12 491 ASN A C 1
ATOM 3760 O O . ASN A 1 491 ? 29.561 13.038 -9.515 1.00 97.12 491 ASN A O 1
ATOM 3764 N N . MET A 1 492 ? 29.314 14.217 -7.620 1.00 95.25 492 MET A N 1
ATOM 3765 C CA . MET A 1 492 ? 28.534 15.297 -8.219 1.00 95.25 492 MET A CA 1
ATOM 3766 C C . MET A 1 492 ? 29.251 16.040 -9.359 1.00 95.25 492 MET A C 1
ATOM 3768 O O . MET A 1 492 ? 28.593 16.805 -10.062 1.00 95.25 492 MET A O 1
ATOM 3772 N N . ASP A 1 493 ? 30.555 15.863 -9.569 1.00 95.06 493 ASP A N 1
ATOM 3773 C CA . ASP A 1 493 ? 31.268 16.480 -10.696 1.00 95.06 493 ASP A CA 1
ATOM 3774 C C . ASP A 1 493 ? 31.048 15.746 -12.028 1.00 95.06 493 ASP A C 1
ATOM 3776 O O . ASP A 1 493 ? 31.181 16.362 -13.086 1.00 95.06 493 ASP A O 1
ATOM 3780 N N . HIS A 1 494 ? 30.628 14.480 -11.975 1.00 96.50 494 HIS A N 1
ATOM 3781 C CA . HIS A 1 494 ? 30.459 13.609 -13.144 1.00 96.50 494 HIS A CA 1
ATOM 3782 C C . HIS A 1 494 ? 28.996 13.306 -13.491 1.00 96.50 494 HIS A C 1
ATOM 3784 O O . HIS A 1 494 ? 28.732 12.693 -14.520 1.00 96.50 494 HIS A O 1
ATOM 3790 N N . VAL A 1 495 ? 28.033 13.748 -12.677 1.00 96.75 495 VAL A N 1
ATOM 3791 C CA . VAL A 1 495 ? 26.596 13.576 -12.962 1.00 96.75 495 VAL A CA 1
ATOM 3792 C C . VAL A 1 495 ? 26.032 14.695 -13.835 1.00 96.75 495 VAL A C 1
ATOM 3794 O O . VAL A 1 495 ? 26.534 15.830 -13.847 1.00 96.75 495 VAL A O 1
ATOM 3797 N N . PHE A 1 496 ? 24.949 14.394 -14.551 1.00 95.81 496 PHE A N 1
ATOM 3798 C CA . PHE A 1 496 ? 24.192 15.406 -15.277 1.00 95.81 496 PHE A CA 1
ATOM 3799 C C . PHE A 1 496 ? 23.507 16.384 -14.309 1.00 95.81 496 PHE A C 1
ATOM 3801 O O . PHE A 1 496 ? 22.965 16.009 -13.268 1.00 95.81 496 PHE A O 1
ATOM 3808 N N . LYS A 1 497 ? 23.544 17.670 -14.658 1.00 90.06 497 LYS A N 1
ATOM 3809 C CA . LYS A 1 497 ? 22.949 18.777 -13.911 1.00 90.06 497 LYS A CA 1
ATOM 3810 C C . LYS A 1 497 ? 21.997 19.514 -14.851 1.00 90.06 497 LYS A C 1
ATOM 3812 O O . LYS A 1 497 ? 22.473 20.297 -15.683 1.00 90.06 497 LYS A O 1
ATOM 3817 N N . PRO A 1 498 ? 20.672 19.298 -14.747 1.00 75.69 498 PRO A N 1
ATOM 3818 C CA . PRO A 1 498 ? 19.726 20.095 -15.510 1.00 75.69 498 PRO A CA 1
ATOM 3819 C C . PRO A 1 498 ? 19.925 21.565 -15.136 1.00 75.69 498 PRO A C 1
ATOM 3821 O O . PRO A 1 498 ? 20.005 21.916 -13.958 1.00 75.69 498 PRO A O 1
ATOM 3824 N N . LYS A 1 499 ? 20.063 22.436 -16.138 1.00 67.62 499 LYS A N 1
ATOM 3825 C CA . LYS A 1 499 ? 20.086 23.877 -15.886 1.00 67.62 499 LYS A CA 1
ATOM 3826 C C . LYS A 1 499 ? 18.680 24.277 -15.460 1.00 67.62 499 LYS A C 1
ATOM 3828 O O . LYS A 1 499 ? 17.744 24.060 -16.227 1.00 67.62 499 LYS A O 1
ATOM 3833 N N . GLU A 1 500 ? 18.541 24.834 -14.257 1.00 50.31 500 GLU A N 1
ATOM 3834 C CA . GLU A 1 500 ? 17.305 25.511 -13.867 1.00 50.31 500 GLU A CA 1
ATOM 3835 C C . GLU A 1 500 ? 16.979 26.536 -14.959 1.00 50.31 500 GLU A C 1
ATOM 3837 O O . GLU A 1 500 ? 17.826 27.345 -15.347 1.00 50.31 500 GLU A O 1
ATOM 3842 N N . THR A 1 501 ? 15.786 26.429 -15.536 1.00 41.88 501 THR A N 1
ATOM 3843 C CA . THR A 1 501 ? 15.264 27.441 -16.451 1.00 41.88 501 THR A CA 1
ATOM 3844 C C . THR A 1 501 ? 15.128 28.748 -15.671 1.00 41.88 501 THR A C 1
ATOM 3846 O O . THR A 1 501 ? 14.331 28.792 -14.735 1.00 41.88 501 THR A O 1
ATOM 3849 N N . GLU A 1 502 ? 15.926 29.761 -16.027 1.00 31.47 502 GLU A N 1
ATOM 3850 C CA . GLU A 1 502 ? 15.786 31.146 -15.537 1.00 31.47 502 GLU A CA 1
ATOM 3851 C C . GLU A 1 502 ? 14.403 31.743 -15.829 1.00 31.47 502 GLU A C 1
ATOM 3853 O O . GLU A 1 502 ? 13.842 31.457 -16.917 1.00 31.47 502 GLU A O 1
#

Organism: Parabacteroides distasonis (NCBI:txid823)

Mean predicted aligned error: 15.46 Å

Radius of gyration: 36.97 Å; Cα contacts (8 Å, |Δi|>4): 1395; chains: 1; bounding box: 75×49×103 Å

Nearest PDB structures (foldseek):
  3oqq-assembly1_A  TM=7.531E-01  e=2.978E-11  Bacteroides ovatus ATCC 8483
  6le0-assembly2_D  TM=1.600E-01  e=5.760E+00  Streptomyces koyangensis